Protein 7LT2 (pdb70)

Secondary structure (DSSP, 8-state):
--HHHHHHHHHTPPPHHHHHHHHHHHHHHHHHHHHHHHHH-HHHHHHEEEEEEESHHHHT---SS--EEEEEEEE---GGG-EEEEE-SSTTEEEEEES-HHHHHTSGGGGGGTTHHHHHB-GGGBB-HHHHHHHHHHHHHHHHHTS-EETTTEEEEEETTEEEEEEEE-SSSSEEEEEEETTS-EEEEEEEEEEEEE-GGG---TT-PPPS-TTTS--EEEE------SSTT--EEEE-HHHHHHHTSS-TTHHHHHHHHHHHHHHH-TTS-HHHHHHHHHHHHHHS-GGGGGS-HHHHHHHHHHHHHHHHHHT--B-SS-TT-BTTTTS-HHHHHHHHHHHHHHHHHHTT-GGGHHHHHS-HHHHHHHHTT--SSTTSS-SS---

Foldseek 3Di:
DCVLVLCCQFFWAFPVVQLVLLVVVVVFVVVVLVVLLCVQAVLLVQFFDDWDKADCSVLRQGTFAAAEIETAGAGEDPCQQPKAWAQDPPFQWIKIFGDRLVVLCPDPVNVSVPCVCVQAADPRRIGFLLSQLVVVVVSSVSSLVPADDDDPSWGWDADPLGIKTWDWDDPDSFIKTFIARPVDHTRYIYTYWYKYKDFQVNPDDDQWDHQPCCPPCGMWIWTSDADVDPPHGRITGTDPPVSLSVLQPPLALRSSLLRLVVLLCVQQPVVDDSVLSSLLVSVVSVVDDSCLSVDDNVVNNLVSLVSSLVCLLVQFRADNTRRVDGVRVVPDNVSSVVVSVVSVVVSVVCVPPVVCSCVSSDDPVVVVCVVVPHRCSHVSRGSDDPD

InterPro domains:
  IPR024810 MAB21L/Cyclic GMP-AMP synthase-like receptor [SM01265] (57-351)
  IPR046903 Mab-21-like, nucleotidyltransferase domain [PF03281] (58-253)
  IPR046906 Mab-21-like, HhH/H2TH-like domain [PF20266] (257-346)

Radius of gyration: 22.74 Å; Cα contacts (8 Å, |Δi|>4): 610; chains: 1; bounding box: 52×70×41 Å

GO terms:
  GO:0003725 double-stranded RNA binding (F, IDA)
  GO:1902615 immune response involved in response to exogenous dsRNA (P, IDA)
  GO:0061501 2',3'-cyclic GMP-AMP synthase activity (F, EXP)

CATH classification: 3.30.460.90

Organism: Tribolium castaneum (NCBI:txid7070)

Structure (mmCIF, N/CA/C/O backbone):
data_7LT2
#
_entry.id   7LT2
#
_cell.length_a   57.405
_cell.length_b   70.443
_cell.length_c   104.604
_cell.angle_alpha   90.000
_cell.angle_beta   90.000
_cell.angle_gamma   90.000
#
_symmetry.space_group_name_H-M   'P 21 21 21'
#
loop_
_entity.id
_entity.type
_entity.pdbx_description
1 polymer 'Mab-21 domain-containing protein'
2 non-polymer 'MANGANESE (II) ION'
3 water water
#
loop_
_atom_site.group_PDB
_atom_site.id
_atom_site.type_symbol
_atom_site.label_atom_id
_atom_site.label_alt_id
_atom_site.label_comp_id
_atom_site.label_asym_id
_atom_site.label_entity_id
_atom_site.label_seq_id
_atom_site.pdbx_PDB_ins_code
_atom_site.Cartn_x
_atom_site.Cartn_y
_atom_site.Cartn_z
_atom_site.occupancy
_atom_site.B_iso_or_equiv
_atom_site.auth_seq_id
_atom_site.auth_comp_id
_atom_site.auth_asym_id
_atom_site.auth_atom_id
_atom_site.pdbx_PDB_model_num
ATOM 1 N N . GLU A 1 3 ? 14.36255 22.37806 55.59033 1.000 51.31523 3 GLU A N 1
ATOM 2 C CA . GLU A 1 3 ? 13.91292 23.66256 55.06658 1.000 47.03340 3 GLU A CA 1
ATOM 3 C C . GLU A 1 3 ? 15.06918 24.63925 54.87674 1.000 44.01956 3 GLU A C 1
ATOM 4 O O . GLU A 1 3 ? 14.95751 25.81622 55.22113 1.000 48.96193 3 GLU A O 1
ATOM 10 N N . ASN A 1 4 ? 16.18190 24.15423 54.32252 1.000 39.87458 4 ASN A N 1
ATOM 11 C CA . ASN A 1 4 ? 17.31596 25.02805 54.05020 1.000 33.82518 4 ASN A CA 1
ATOM 12 C C . ASN A 1 4 ? 17.91476 24.78895 52.66736 1.000 25.88617 4 ASN A C 1
ATOM 13 O O . ASN A 1 4 ? 18.94463 25.39651 52.34392 1.000 29.61889 4 ASN A O 1
ATOM 18 N N . ILE A 1 5 ? 17.29081 23.94647 51.83991 1.000 29.37548 5 ILE A N 1
ATOM 19 C CA . ILE A 1 5 ? 17.86510 23.59089 50.54304 1.000 26.17043 5 ILE A CA 1
ATOM 20 C C . ILE A 1 5 ? 18.04844 24.83015 49.67789 1.000 26.83111 5 ILE A C 1
ATOM 21 O O . ILE A 1 5 ? 19.11086 25.04225 49.08100 1.000 25.25154 5 ILE A O 1
ATOM 26 N N . LEU A 1 6 ? 17.01335 25.66581 49.59221 1.000 26.73068 6 LEU A N 1
ATOM 27 C CA . LEU A 1 6 ? 17.08083 26.81561 48.69603 1.000 22.02067 6 LEU A CA 1
ATOM 28 C C . LEU A 1 6 ? 18.04818 27.86966 49.21792 1.000 24.52953 6 LEU A C 1
ATOM 29 O O . LEU A 1 6 ? 18.83110 28.43444 48.44588 1.000 21.80001 6 LEU A O 1
ATOM 34 N N . ASN A 1 7 ? 18.02298 28.13186 50.52668 1.000 24.66992 7 ASN A N 1
ATOM 35 C CA . ASN A 1 7 ? 18.96146 29.08340 51.11451 1.000 25.18811 7 ASN A CA 1
ATOM 36 C C . ASN A 1 7 ? 20.40414 28.61753 50.94310 1.000 24.24370 7 ASN A C 1
ATOM 37 O O . ASN A 1 7 ? 21.30550 29.43440 50.72232 1.000 24.11899 7 ASN A O 1
ATOM 42 N N . ASP A 1 8 ? 20.63620 27.30311 51.02610 1.000 24.59995 8 ASP A N 1
ATOM 43 C CA . ASP A 1 8 ? 21.97905 26.75682 50.84392 1.000 23.18926 8 ASP A CA 1
ATOM 44 C C . ASP A 1 8 ? 22.45918 26.93106 49.40471 1.000 25.04130 8 ASP A C 1
ATOM 45 O O . ASP A 1 8 ? 23.60711 27.33213 49.17138 1.000 25.16826 8 ASP A O 1
ATOM 50 N N . ILE A 1 9 ? 21.59515 26.63578 48.42970 1.000 23.09480 9 ILE A N 1
ATOM 51 C CA . ILE A 1 9 ? 21.93215 26.86417 47.02394 1.000 25.46809 9 ILE A CA 1
ATOM 52 C C . ILE A 1 9 ? 22.28747 28.32909 46.79528 1.000 25.31352 9 ILE A C 1
ATOM 53 O O . ILE A 1 9 ? 23.28655 28.65432 46.13959 1.000 24.00507 9 ILE A O 1
ATOM 58 N N . ASN A 1 10 ? 21.46997 29.23204 47.33882 1.000 20.95170 10 ASN A N 1
ATOM 59 C CA . ASN A 1 10 ? 21.69976 30.66469 47.17208 1.000 20.83359 10 ASN A CA 1
ATOM 60 C C . ASN A 1 10 ? 23.04864 31.07994 47.74892 1.000 24.96111 10 ASN A C 1
ATOM 61 O O . ASN A 1 10 ? 23.84339 31.75038 47.07802 1.000 21.67296 10 ASN A O 1
ATOM 66 N N . LYS A 1 11 ? 23.33227 30.66688 48.98926 1.000 23.83377 11 LYS A N 1
ATOM 67 C CA . LYS A 1 11 ? 24.58118 31.04941 49.64075 1.000 24.39007 11 LYS A CA 1
ATOM 68 C C . LYS A 1 11 ? 25.80215 30.53197 48.88541 1.000 23.43707 11 LYS A C 1
ATOM 69 O O . LYS A 1 11 ? 26.80930 31.23986 48.75760 1.000 25.26197 11 LYS A O 1
ATOM 75 N N . ARG A 1 12 ? 25.74098 29.30502 48.37894 1.000 25.03877 12 ARG A N 1
ATOM 76 C CA . ARG A 1 12 ? 26.94396 28.69076 47.83698 1.000 20.98535 12 ARG A CA 1
ATOM 77 C C . ARG A 1 12 ? 27.12229 28.89040 46.33701 1.000 20.40391 12 ARG A C 1
ATOM 78 O O . ARG A 1 12 ? 28.24982 28.76369 45.84743 1.000 23.65617 12 ARG A O 1
ATOM 86 N N . PHE A 1 13 ? 26.05870 29.19882 45.59342 1.000 20.84077 13 PHE A N 1
ATOM 87 C CA . PHE A 1 13 ? 26.17424 29.24682 44.14245 1.000 20.41898 13 PHE A CA 1
ATOM 88 C C . PHE A 1 13 ? 25.52177 30.45367 43.48939 1.000 20.54310 13 PHE A C 1
ATOM 89 O O . PHE A 1 13 ? 25.60927 30.58381 42.2656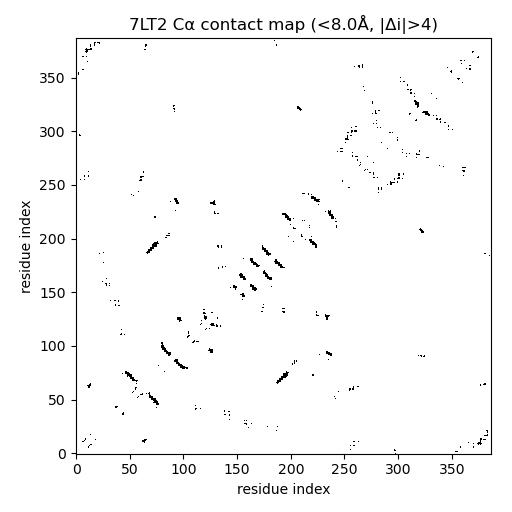5 1.000 25.91459 13 PHE A O 1
ATOM 97 N N . ILE A 1 14 ? 24.89988 31.35021 44.24801 1.000 20.70602 14 ILE A N 1
ATOM 98 C CA . ILE A 1 14 ? 24.14967 32.43132 43.62618 1.000 20.80521 14 ILE A CA 1
ATOM 99 C C . ILE A 1 14 ? 24.62987 33.79021 44.11377 1.000 23.21741 14 ILE A C 1
ATOM 100 O O . ILE A 1 14 ? 25.03106 34.63449 43.30706 1.000 22.44654 14 ILE A O 1
ATOM 105 N N . SER A 1 15 ? 24.60190 34.01540 45.42475 1.000 19.04978 15 SER A N 1
ATOM 106 C CA . SER A 1 15 ? 24.77364 35.35685 45.97822 1.000 19.16332 15 SER A CA 1
ATOM 107 C C . SER A 1 15 ? 26.19935 35.58810 46.45886 1.000 18.30834 15 SER A C 1
ATOM 108 O O . SER A 1 15 ? 26.73250 34.79819 47.24384 1.000 24.70346 15 SER A O 1
ATOM 111 N N . LEU A 1 16 ? 26.79429 36.69522 46.01272 1.000 19.63376 16 LEU A N 1
ATOM 112 C CA . LEU A 1 16 ? 28.04730 37.14809 46.59548 1.000 18.69238 16 LEU A CA 1
ATOM 113 C C . LEU A 1 16 ? 27.83551 37.44625 48.07931 1.000 20.09045 16 LEU A C 1
ATOM 114 O O . LEU A 1 16 ? 26.82511 38.05652 48.44760 1.000 21.40925 16 LEU A O 1
ATOM 119 N N . PRO A 1 17 ? 28.74599 37.01451 48.95519 1.000 20.76380 17 PRO A N 1
ATOM 120 C CA . PRO A 1 17 ? 28.58838 37.30332 50.38821 1.000 19.61042 17 PRO A CA 1
ATOM 121 C C . PRO A 1 17 ? 28.43759 38.79622 50.63138 1.000 23.56145 17 PRO A C 1
ATOM 122 O O . PRO A 1 17 ? 29.09236 39.61595 49.98568 1.000 22.61145 17 PRO A O 1
ATOM 126 N N . GLU A 1 18 ? 27.56111 39.14674 51.57749 1.000 23.26232 18 GLU A N 1
ATOM 127 C CA . GLU A 1 18 ? 27.19170 40.55154 51.73721 1.000 22.93865 18 GLU A CA 1
ATOM 128 C C . GLU A 1 18 ? 28.36886 41.40271 52.19816 1.000 22.58321 18 GLU A C 1
ATOM 129 O O . GLU A 1 18 ? 28.45104 42.58497 51.84285 1.000 19.96883 18 GLU A O 1
ATOM 135 N N . GLU A 1 19 ? 29.29179 40.82904 52.97142 1.000 25.93880 19 GLU A N 1
ATOM 136 C CA . GLU A 1 19 ? 30.47108 41.58507 53.38225 1.000 24.16686 19 GLU A CA 1
ATOM 137 C C . GLU A 1 19 ? 31.29945 42.01391 52.17421 1.000 23.65768 19 GLU A C 1
ATOM 138 O O . GLU A 1 19 ? 31.81574 43.13837 52.13026 1.000 22.42159 19 GLU A O 1
ATOM 144 N N . ASP A 1 20 ? 31.42084 41.13690 51.17466 1.000 20.16513 20 ASP A N 1
ATOM 145 C CA . ASP A 1 20 ? 32.14653 41.49661 49.96197 1.000 20.74027 20 ASP A CA 1
ATOM 146 C C . ASP A 1 20 ? 31.34237 42.44018 49.07939 1.000 23.26209 20 ASP A C 1
ATOM 147 O O . ASP A 1 20 ? 31.92679 43.29951 48.40774 1.000 20.71720 20 ASP A O 1
ATOM 152 N N . VAL A 1 21 ? 30.01481 42.29008 49.04143 1.000 18.22160 21 VAL A N 1
ATOM 153 C CA . VAL A 1 21 ? 29.18781 43.27662 48.34825 1.000 17.60398 21 VAL A CA 1
ATOM 154 C C . VAL A 1 21 ? 29.46980 44.66147 48.90535 1.000 17.33898 21 VAL A C 1
ATOM 155 O O . VAL A 1 21 ? 29.78791 45.60002 48.16700 1.000 17.64303 21 VAL A O 1
ATOM 159 N N . ARG A 1 22 ? 29.40013 44.78738 50.23126 1.000 17.38582 22 ARG A N 1
ATOM 160 C CA . ARG A 1 22 ? 29.57730 46.08217 50.87707 1.000 18.92349 22 ARG A CA 1
ATOM 161 C C . ARG A 1 22 ? 30.97546 46.63841 50.63870 1.000 19.47447 22 ARG A C 1
ATOM 162 O O . ARG A 1 22 ? 31.1321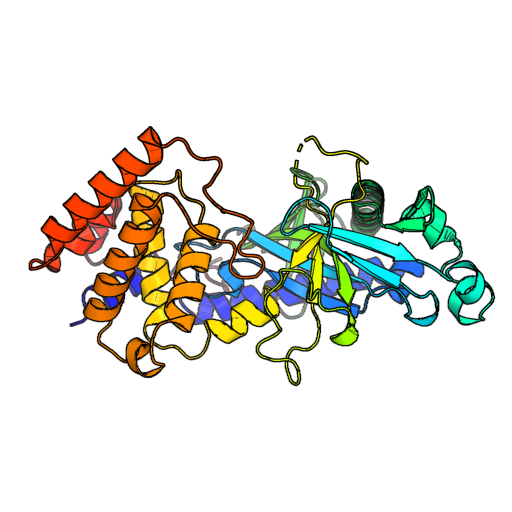4 47.82569 50.32643 1.000 19.02391 22 ARG A O 1
ATOM 170 N N . GLY A 1 23 ? 32.00297 45.79311 50.75824 1.0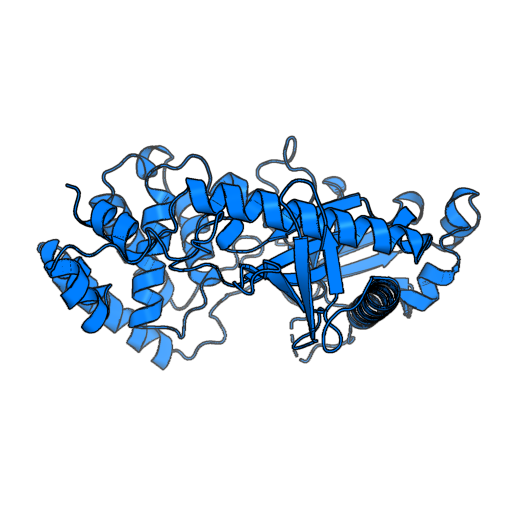00 18.21496 23 GLY A N 1
ATOM 171 C CA . GLY A 1 23 ? 33.36575 46.27928 50.60371 1.000 17.89392 23 GLY A CA 1
ATOM 172 C C . GLY A 1 23 ? 33.67491 46.71919 49.18527 1.000 23.21645 23 GLY A C 1
ATOM 173 O O . GLY A 1 23 ? 34.30194 47.75889 48.96819 1.000 20.29945 23 GLY A O 1
ATOM 174 N N . ASN A 1 24 ? 33.23633 45.94071 48.19870 1.000 19.10370 24 ASN A N 1
ATOM 175 C CA . ASN A 1 24 ? 33.44712 46.34595 46.81295 1.000 15.94891 24 ASN A CA 1
ATOM 176 C C . ASN A 1 24 ? 32.69894 47.63254 46.49659 1.000 18.67131 24 ASN A C 1
ATOM 177 O O . ASN A 1 24 ? 33.21167 48.48405 45.76205 1.000 18.22439 24 ASN A O 1
ATOM 182 N N . LYS A 1 25 ? 31.50195 47.81089 47.06857 1.000 15.82441 25 LYS A N 1
ATOM 183 C CA . LYS A 1 25 ? 30.77466 49.05832 46.85556 1.000 16.62152 25 LYS A CA 1
ATOM 184 C C . LYS A 1 25 ? 31.53046 50.24695 47.43542 1.000 17.02462 25 LYS A C 1
ATOM 185 O O . LYS A 1 25 ? 31.60912 51.30111 46.80049 1.000 18.47719 25 LYS A O 1
ATOM 191 N N . GLN A 1 26 ? 32.08989 50.10584 48.63926 1.000 17.10959 26 GLN A N 1
ATOM 192 C CA . GLN A 1 26 ? 32.82081 51.22957 49.22485 1.000 18.62230 26 GLN A CA 1
ATOM 193 C C . GLN A 1 26 ? 34.00775 51.62541 48.35388 1.000 17.81455 26 GLN A C 1
ATOM 194 O O . GLN A 1 26 ? 34.27762 52.81763 48.15402 1.000 19.59508 26 GLN A O 1
ATOM 200 N N . ILE A 1 27 ? 34.73368 50.63560 47.83523 1.000 16.12600 27 ILE A N 1
ATOM 201 C CA . ILE A 1 27 ? 35.87650 50.91096 46.97051 1.000 16.78236 27 ILE A CA 1
ATOM 202 C C . ILE A 1 27 ? 35.42212 51.58218 45.68282 1.000 18.39423 27 ILE A C 1
ATOM 203 O O . ILE A 1 27 ? 35.95969 52.61851 45.27864 1.000 17.77141 27 ILE A O 1
ATOM 208 N N . LEU A 1 28 ? 34.44279 50.97787 45.00599 1.000 17.19560 28 LEU A N 1
ATOM 209 C CA . LEU A 1 28 ? 33.98807 51.49312 43.71947 1.000 16.28872 28 LEU A CA 1
ATOM 210 C C . LEU A 1 28 ? 33.41114 52.89556 43.85428 1.000 17.28174 28 LEU A C 1
ATOM 211 O O . LEU A 1 28 ? 33.65837 53.75905 43.00721 1.000 16.93190 28 LEU A O 1
ATOM 216 N N . GLU A 1 29 ? 32.63288 53.13875 44.90794 1.000 16.94391 29 GLU A N 1
ATOM 217 C CA . GLU A 1 29 ? 32.03020 54.45703 45.07186 1.000 16.28793 29 GLU A CA 1
ATOM 218 C C . GLU A 1 29 ? 33.08198 55.52297 45.33921 1.000 16.14187 29 GLU A C 1
ATOM 219 O O . GLU A 1 29 ? 32.90936 56.67925 44.93146 1.000 16.72598 29 GLU A O 1
ATOM 225 N N . SER A 1 30 ? 34.18542 55.15188 45.98827 1.000 18.76219 30 SER A N 1
ATOM 226 C CA . SER A 1 30 ? 35.24887 56.11711 46.24500 1.000 16.36719 30 SER A CA 1
ATOM 227 C C . SER A 1 30 ? 36.04090 56.41998 44.97660 1.000 18.43034 30 SER A C 1
ATOM 228 O O . SER A 1 30 ? 36.36133 57.58247 44.69827 1.000 19.24603 30 SER A O 1
ATOM 231 N N . VAL A 1 31 ? 36.36510 55.39442 44.18841 1.000 17.00932 31 VAL A N 1
ATOM 232 C CA . VAL A 1 31 ? 37.02144 55.62874 42.90163 1.000 16.29434 31 VAL A CA 1
ATOM 233 C C . VAL A 1 31 ? 36.18271 56.56268 42.03583 1.000 17.07080 31 VAL A C 1
ATOM 234 O O . VAL A 1 31 ? 36.69782 57.51446 41.43692 1.000 17.60640 31 VAL A O 1
ATOM 238 N N . LEU A 1 32 ? 34.87255 56.31163 41.97079 1.000 17.22804 32 LEU A N 1
ATOM 239 C CA . LEU A 1 32 ? 34.01627 57.10977 41.09932 1.000 15.51613 32 LEU A CA 1
ATOM 240 C C . LEU A 1 32 ? 33.83330 58.53649 41.61666 1.000 15.80015 32 LEU A C 1
ATOM 241 O O . LEU A 1 32 ? 33.72662 59.46795 40.80788 1.000 16.88735 32 LEU A O 1
ATOM 246 N N . ARG A 1 33 ? 33.80908 58.74256 42.93968 1.000 15.98540 33 ARG A N 1
ATOM 247 C CA . ARG A 1 33 ? 33.75926 60.11502 43.44518 1.000 14.77941 33 ARG A CA 1
ATOM 248 C C . ARG A 1 33 ? 35.00679 60.89080 43.04134 1.000 18.24911 33 ARG A C 1
ATOM 249 O O . ARG A 1 33 ? 34.92161 62.06496 42.65503 1.000 17.88910 33 ARG A O 1
ATOM 257 N N . THR A 1 34 ? 36.17633 60.25214 43.11648 1.000 17.02608 34 THR A N 1
ATOM 258 C CA . THR A 1 34 ? 37.39709 60.90310 42.64962 1.000 18.32316 34 THR A CA 1
ATOM 259 C C . THR A 1 34 ? 37.28528 61.27790 41.17806 1.000 19.27535 34 THR A C 1
ATOM 260 O O . THR A 1 34 ? 37.66928 62.38316 40.77786 1.000 17.57255 34 THR A O 1
ATOM 264 N N . PHE A 1 35 ? 36.74432 60.37489 40.35892 1.000 15.78831 35 PHE A N 1
ATOM 265 C CA . PHE A 1 35 ? 36.62314 60.65832 38.93387 1.000 16.45104 35 PHE A CA 1
ATOM 266 C C . PHE A 1 35 ? 35.62636 61.78344 38.67109 1.000 16.99765 35 PHE A C 1
ATOM 267 O O . PHE A 1 35 ? 35.88899 62.67058 37.84880 1.000 17.56859 35 PHE A O 1
ATOM 275 N N . VAL A 1 36 ? 34.47805 61.76677 39.35582 1.000 15.89748 36 VAL A N 1
ATOM 276 C CA . VAL A 1 36 ? 33.45664 62.78251 39.10979 1.000 15.44402 36 VAL A CA 1
ATOM 277 C C . VAL A 1 36 ? 33.93069 64.14545 39.59875 1.000 17.50009 36 VAL A C 1
ATOM 278 O O . VAL A 1 36 ? 33.64523 65.17633 38.97104 1.000 15.76236 36 VAL A O 1
ATOM 282 N N . GLU A 1 37 ? 34.67822 64.17787 40.71014 1.000 16.65183 37 GLU A N 1
ATOM 283 C CA . GLU A 1 37 ? 35.24532 65.44485 41.16821 1.000 16.79525 37 GLU A CA 1
ATOM 284 C C . GLU A 1 37 ? 36.20634 66.01367 40.13381 1.000 21.09874 37 GLU A C 1
ATOM 285 O O . GLU A 1 37 ? 36.24458 67.23162 39.91282 1.000 20.07690 37 GLU A O 1
ATOM 291 N N . GLN A 1 38 ? 36.98830 65.14698 39.48382 1.000 20.02161 38 GLN A N 1
ATOM 292 C CA . GLN A 1 38 ? 37.87263 65.61764 38.42170 1.000 20.20293 38 GLN A CA 1
ATOM 293 C C . GLN A 1 38 ? 37.07499 66.09355 37.21497 1.000 18.28905 38 GLN A C 1
ATOM 294 O O . GLN A 1 38 ? 37.45700 67.07411 36.56491 1.000 19.79574 38 GLN A O 1
ATOM 300 N N . MET A 1 39 ? 35.95855 65.42271 36.90931 1.000 17.82120 39 MET A N 1
ATOM 301 C CA . MET A 1 39 ? 35.08303 65.88509 35.83274 1.000 17.47445 39 MET A CA 1
ATOM 302 C C . MET A 1 39 ? 34.61622 67.31770 36.07137 1.000 18.64666 39 MET A C 1
ATOM 303 O O . MET A 1 39 ? 34.56030 68.12495 35.13345 1.000 18.22867 39 MET A O 1
ATOM 308 N N . LYS A 1 40 ? 34.27661 67.65080 37.32028 1.000 17.45592 40 LYS A N 1
ATOM 309 C CA . LYS A 1 40 ? 33.83735 69.00744 37.63657 1.000 15.35575 40 LYS A CA 1
ATOM 310 C C . LYS A 1 40 ? 34.91930 70.03554 37.32564 1.000 18.72306 40 LYS A C 1
ATOM 311 O O . LYS A 1 40 ? 34.61107 71.15914 36.91004 1.000 22.87758 40 LYS A O 1
ATOM 317 N N . THR A 1 41 ? 36.19399 69.67777 37.52563 1.000 19.78089 41 THR A N 1
ATOM 318 C CA . THR A 1 41 ? 37.27171 70.62202 37.23783 1.000 20.72020 41 THR A CA 1
ATOM 319 C C . THR A 1 41 ? 37.42389 70.88943 35.74634 1.000 20.65759 41 THR A C 1
ATOM 320 O O . THR A 1 41 ? 38.01693 71.90838 35.36973 1.000 24.23680 41 THR A O 1
ATOM 324 N N . GLN A 1 42 ? 36.89738 70.00700 34.89713 1.000 18.80043 42 GLN A N 1
ATOM 325 C CA . GLN A 1 42 ? 37.08287 70.08926 33.45551 1.000 20.15085 42 GLN A CA 1
ATOM 326 C C . GLN A 1 42 ? 35.94293 70.78577 32.72458 1.000 23.48903 42 GLN A C 1
ATOM 327 O O . GLN A 1 42 ? 36.07648 71.05125 31.52560 1.000 21.89405 42 GLN A O 1
ATOM 333 N N . ASP A 1 43 ? 34.83494 71.08956 33.40387 1.000 19.22239 43 ASP A N 1
ATOM 334 C CA . ASP A 1 43 ? 33.70108 71.70457 32.72832 1.000 19.34562 43 ASP A CA 1
ATOM 335 C C . ASP A 1 43 ? 32.77800 72.40030 33.71896 1.000 20.05270 43 ASP A C 1
ATOM 336 O O . ASP A 1 43 ? 32.03642 71.73765 34.45491 1.000 18.00881 43 ASP A O 1
ATOM 341 N N . PRO A 1 44 ? 32.78158 73.73422 33.75331 1.000 19.06795 44 PRO A N 1
ATOM 342 C CA . PRO A 1 44 ? 31.87132 74.44165 34.66649 1.000 18.89231 44 PRO A CA 1
ATOM 343 C C . PRO A 1 44 ? 30.40263 74.13536 34.42415 1.000 17.85779 44 PRO A C 1
ATOM 344 O O . PRO A 1 44 ? 29.61818 74.13342 35.37981 1.000 17.13258 44 PRO A O 1
ATOM 348 N N . LEU A 1 45 ? 29.99786 73.88926 33.17561 1.000 18.29122 45 LEU A N 1
ATOM 349 C CA . LEU A 1 45 ? 28.60051 73.55923 32.91658 1.000 17.00591 45 LEU A CA 1
ATOM 350 C C . LEU A 1 45 ? 28.22879 72.21853 33.53931 1.000 15.86643 45 LEU A C 1
ATOM 351 O O . LEU A 1 45 ? 27.13052 72.07140 34.08815 1.000 15.93251 45 LEU A O 1
ATOM 356 N N . PHE A 1 46 ? 29.13053 71.23003 33.48048 1.000 18.50379 46 PHE A N 1
ATOM 357 C CA . PHE A 1 46 ? 28.85793 69.97525 34.17652 1.000 15.10779 46 PHE A CA 1
ATOM 358 C C . PHE A 1 46 ? 28.75564 70.19614 35.67533 1.000 16.85458 46 PHE A C 1
ATOM 359 O O . PHE A 1 46 ? 27.87162 69.63586 36.33025 1.000 17.04398 46 PHE A O 1
ATOM 367 N N . LYS A 1 47 ? 29.65447 71.00563 36.24025 1.000 16.38635 47 LYS A N 1
ATOM 368 C CA . LYS A 1 47 ? 29.58767 71.25210 37.67588 1.000 16.58913 47 LYS A CA 1
ATOM 369 C C . LYS A 1 47 ? 28.26347 71.90192 38.05042 1.000 19.52749 47 LYS A C 1
ATOM 370 O O . LYS A 1 47 ? 27.66223 71.55933 39.07614 1.000 20.59924 47 LYS A O 1
ATOM 376 N N . ALA A 1 48 ? 27.77344 72.81595 37.20667 1.000 18.84326 48 ALA A N 1
ATOM 377 C CA . ALA A 1 48 ? 26.50452 73.48015 37.48596 1.000 17.01720 48 ALA A CA 1
ATOM 378 C C . ALA A 1 48 ? 25.32593 72.52099 37.35615 1.000 19.07636 48 ALA A C 1
ATOM 379 O O . ALA A 1 48 ? 24.39771 72.56277 38.17090 1.000 19.01646 48 ALA A O 1
ATOM 381 N N . LEU A 1 49 ? 25.34292 71.65185 36.33770 1.000 16.21538 49 LEU A N 1
ATOM 382 C CA . LEU A 1 49 ? 24.22518 70.73546 36.11809 1.000 17.04773 49 LEU A CA 1
ATOM 383 C C . LEU A 1 49 ? 24.19699 69.59747 37.13058 1.000 15.71484 49 LEU A C 1
ATOM 384 O O . LEU A 1 49 ? 23.11529 69.11094 37.48127 1.000 17.30821 49 LEU A O 1
ATOM 389 N N . PHE A 1 50 ? 25.36037 69.15751 37.59534 1.000 15.52811 50 PHE A N 1
ATOM 390 C CA . PHE A 1 50 ? 25.43381 67.93844 38.39318 1.000 16.62437 50 PHE A CA 1
ATOM 391 C C . PHE A 1 50 ? 24.67888 68.08664 39.70689 1.000 18.25092 50 PHE A C 1
ATOM 392 O O . PHE A 1 50 ? 24.84563 69.07461 40.43252 1.000 19.33541 50 PHE A O 1
ATOM 400 N N . ARG A 1 51 ? 23.84317 67.09427 40.00826 1.000 16.19491 51 ARG A N 1
ATOM 401 C CA . ARG A 1 51 ? 23.14619 67.01669 41.28431 1.000 16.20651 51 ARG A CA 1
ATOM 402 C C . ARG A 1 51 ? 23.62836 65.85806 42.14353 1.000 19.13241 51 ARG A C 1
ATOM 403 O O . ARG A 1 51 ? 24.00393 66.06403 43.30365 1.000 19.79755 51 ARG A O 1
ATOM 411 N N . ARG A 1 52 ? 23.63070 64.64463 41.60383 1.000 18.33984 52 ARG A N 1
ATOM 412 C CA . ARG A 1 52 ? 23.98182 63.45086 42.36939 1.000 15.92763 52 ARG A CA 1
ATOM 413 C C . ARG A 1 52 ? 24.09786 62.28796 41.39499 1.000 15.52855 52 ARG A C 1
ATOM 414 O O . ARG A 1 52 ? 23.80874 62.42178 40.20180 1.000 15.44489 52 ARG A O 1
ATOM 422 N N . VAL A 1 53 ? 24.51431 61.13522 41.91513 1.000 18.65538 53 VAL A N 1
ATOM 423 C CA . VAL A 1 53 ? 24.57815 59.90813 41.13330 1.000 16.20814 53 VAL A CA 1
ATOM 424 C C . VAL A 1 53 ? 23.60824 58.89466 41.72648 1.000 14.63450 53 VAL A C 1
ATOM 425 O O . VAL A 1 53 ? 23.28182 58.92988 42.91960 1.000 16.94222 53 VAL A O 1
ATOM 429 N N . PHE A 1 54 ? 23.13851 57.99133 40.86837 1.000 14.50485 54 PHE A N 1
ATOM 430 C CA . PHE A 1 54 ? 22.36197 56.83016 41.27580 1.000 17.10323 54 PHE A CA 1
ATOM 431 C C . PHE A 1 54 ? 23.09066 55.59870 40.76729 1.000 16.99821 54 PHE A C 1
ATOM 432 O O . PHE A 1 54 ? 23.50959 55.56155 39.60615 1.000 16.68439 54 PHE A O 1
ATOM 440 N N . TYR A 1 55 ? 23.25544 54.59974 41.63184 1.000 15.74880 55 TYR A N 1
ATOM 441 C CA . TYR A 1 55 ? 23.95387 53.37419 41.25915 1.000 16.79313 55 TYR A CA 1
ATOM 442 C C . TYR A 1 55 ? 22.90967 52.37140 40.77887 1.000 14.61906 55 TYR A C 1
ATOM 443 O O . TYR A 1 55 ? 22.10473 51.87839 41.57163 1.000 15.66828 55 TYR A O 1
ATOM 452 N N . GLY A 1 56 ? 22.90016 52.09785 39.47707 1.000 15.79993 56 GLY A N 1
ATOM 453 C CA . GLY A 1 56 ? 21.84715 51.31897 38.85393 1.000 16.65883 56 GLY A CA 1
ATOM 454 C C . GLY A 1 56 ? 22.31099 49.91477 38.51666 1.000 17.14862 56 GLY A C 1
ATOM 455 O O . GLY A 1 56 ? 23.48277 49.69123 38.21371 1.000 18.38028 56 GLY A O 1
ATOM 456 N N . GLY A 1 57 ? 21.38252 48.96920 38.56504 1.000 16.47156 57 GLY A N 1
ATOM 457 C CA . GLY A 1 57 ? 21.63924 47.62077 38.09331 1.000 15.56007 57 GLY A CA 1
ATOM 458 C C . GLY A 1 57 ? 21.33448 46.58026 39.15614 1.000 19.07982 57 GLY A C 1
ATOM 459 O O . GLY A 1 57 ? 21.01953 46.88359 40.29929 1.000 17.44540 57 GLY A O 1
ATOM 460 N N . SER A 1 58 ? 21.44216 45.31648 38.73156 1.000 18.46869 58 SER A N 1
ATOM 461 C CA . SER A 1 58 ? 21.06916 44.21736 39.62126 1.000 16.07178 58 SER A CA 1
ATOM 462 C C . SER A 1 58 ? 22.01445 44.09527 40.81306 1.000 17.64588 58 SER A C 1
ATOM 463 O O . SER A 1 58 ? 21.58178 43.70890 41.90786 1.000 18.45784 58 SER A O 1
ATOM 466 N N . PHE A 1 59 ? 23.29512 44.42331 40.63224 1.000 17.02264 59 PHE A N 1
ATOM 467 C CA . PHE A 1 59 ? 24.23072 44.40379 41.75516 1.000 18.90640 59 PHE A CA 1
ATOM 468 C C . PHE A 1 59 ? 23.75118 45.30849 42.89038 1.000 18.61825 59 PHE A C 1
ATOM 469 O O . PHE A 1 59 ? 23.72785 44.89993 44.05744 1.000 18.91210 59 PHE A O 1
ATOM 477 N N . TYR A 1 60 ? 23.34066 46.53844 42.56670 1.000 16.91978 60 TYR A N 1
ATOM 478 C CA . TYR A 1 60 ? 22.88718 47.45778 43.60428 1.000 15.26773 60 TYR A CA 1
ATOM 479 C C . TYR A 1 60 ? 21.45168 47.19647 44.04676 1.000 17.36151 60 TYR A C 1
ATOM 480 O O . TYR A 1 60 ? 21.05402 47.67484 45.11687 1.000 17.40418 60 TYR A O 1
ATOM 489 N N . ASP A 1 61 ? 20.66936 46.45793 43.25723 1.000 16.46822 61 ASP A N 1
ATOM 490 C CA . ASP A 1 61 ? 19.35684 46.00050 43.70092 1.000 15.86860 61 ASP A CA 1
ATOM 491 C C . ASP A 1 61 ? 19.43057 44.77747 44.59946 1.000 18.73440 61 ASP A C 1
ATOM 492 O O . ASP A 1 61 ? 18.40282 44.38525 45.16452 1.000 18.79227 61 ASP A O 1
ATOM 497 N N . GLY A 1 62 ? 20.60082 44.15995 44.73500 1.000 16.61703 62 GLY A N 1
ATOM 498 C CA . GLY A 1 62 ? 20.66613 42.91675 45.48072 1.000 15.61081 62 GLY A CA 1
ATOM 499 C C . GLY A 1 62 ? 20.09573 41.73455 44.73241 1.000 17.84172 62 GLY A C 1
ATOM 500 O O . GLY A 1 62 ? 19.66928 40.75871 45.35913 1.000 16.77287 62 GLY A O 1
ATOM 501 N N . LEU A 1 63 ? 20.08566 41.79522 43.40055 1.000 17.45113 63 LEU A N 1
ATOM 502 C CA . LEU A 1 63 ? 19.46379 40.77458 42.56248 1.000 17.71063 63 LEU A CA 1
ATOM 503 C C . LEU A 1 63 ? 20.44175 40.12875 41.58693 1.000 17.91609 63 LEU A C 1
ATOM 504 O O . LEU A 1 63 ? 20.00682 39.40637 40.67959 1.000 19.38979 63 LEU A O 1
ATOM 509 N N . LYS A 1 64 ? 21.74520 40.35606 41.74534 1.000 16.66554 64 LYS A N 1
ATOM 510 C CA . LYS A 1 64 ? 22.72803 39.78602 40.83049 1.000 15.90794 64 LYS A CA 1
ATOM 511 C C . LYS A 1 64 ? 22.96304 38.31137 41.14226 1.000 17.07611 64 LYS A C 1
ATOM 512 O O . LYS A 1 64 ? 23.19533 37.94239 42.29784 1.000 19.84614 64 LYS A O 1
ATOM 518 N N . VAL A 1 65 ? 22.89966 37.47706 40.10583 1.000 16.09670 65 VAL A N 1
ATOM 519 C CA . VAL A 1 65 ? 23.21621 36.05521 40.20764 1.000 19.23269 65 VAL A CA 1
ATOM 520 C C . VAL A 1 65 ? 24.69356 35.86659 39.88309 1.000 18.28184 65 VAL A C 1
ATOM 521 O O . VAL A 1 65 ? 25.14488 36.21850 38.78788 1.000 19.79575 65 VAL A O 1
ATOM 525 N N . GLY A 1 66 ? 25.44676 35.30405 40.82542 1.000 21.19937 66 GLY A N 1
ATOM 526 C CA . GLY A 1 66 ? 26.84817 35.02127 40.57614 1.000 21.80759 66 GLY A CA 1
ATOM 527 C C . GLY A 1 66 ? 27.74272 36.22956 40.80545 1.000 19.16086 66 GLY A C 1
ATOM 528 O O . GLY A 1 66 ? 27.37386 37.19894 41.47038 1.000 18.39932 66 GLY A O 1
ATOM 529 N N . LYS A 1 67 ? 28.94393 36.15857 40.24043 1.000 18.55980 67 LYS A N 1
ATOM 530 C CA . LYS A 1 67 ? 29.91939 37.23251 40.43514 1.000 16.99165 67 LYS A CA 1
ATOM 531 C C . LYS A 1 67 ? 29.44915 38.50335 39.73477 1.000 17.60176 67 LYS A C 1
ATOM 532 O O . LYS A 1 67 ? 29.15944 38.47292 38.53353 1.000 18.53413 67 LYS A O 1
ATOM 538 N N . PRO A 1 68 ? 29.36442 39.63046 40.43849 1.000 16.88694 68 PRO A N 1
ATOM 539 C CA . PRO A 1 68 ? 28.98253 40.87904 39.76985 1.000 16.46025 68 PRO A CA 1
ATOM 540 C C . PRO A 1 68 ? 30.05983 41.32352 38.79742 1.000 17.17383 68 PRO A C 1
ATOM 541 O O . PRO A 1 68 ? 31.25664 41.11562 39.01933 1.000 19.95488 68 PRO A O 1
ATOM 545 N N . GLU A 1 69 ? 29.61580 41.92478 37.69219 1.000 16.45914 69 GLU A N 1
ATOM 546 C CA . GLU A 1 69 ? 30.53050 42.26970 36.61134 1.000 17.69628 69 GLU A CA 1
ATOM 547 C C . GLU A 1 69 ? 30.43518 43.73071 36.18799 1.000 17.48116 69 GLU A C 1
ATOM 548 O O . GLU A 1 69 ? 31.43910 44.30290 35.74931 1.000 16.74580 69 GLU A O 1
ATOM 554 N N . GLU A 1 70 ? 29.26054 44.34774 36.32090 1.000 19.34959 70 GLU A N 1
ATOM 555 C CA . GLU A 1 70 ? 29.10112 45.73124 35.88070 1.000 19.58731 70 GLU A CA 1
ATOM 556 C C . GLU A 1 70 ? 27.93176 46.38159 36.60567 1.000 18.02928 70 GLU A C 1
ATOM 557 O O . GLU A 1 70 ? 27.05112 45.70245 37.13466 1.000 20.92641 70 GLU A O 1
ATOM 563 N N . PHE A 1 71 ? 27.93585 47.71607 36.61778 1.000 17.81335 71 PHE A N 1
ATOM 564 C CA . PHE A 1 71 ? 26.74586 48.48114 36.96313 1.000 16.79850 71 PHE A CA 1
ATOM 565 C C . PHE A 1 71 ? 26.79877 49.82017 36.23934 1.000 18.32245 71 PHE A C 1
ATOM 566 O O . PHE A 1 71 ? 27.79555 50.16962 35.59910 1.000 18.28080 71 PHE A O 1
ATOM 574 N N . ASP A 1 72 ? 25.69382 50.55395 36.32792 1.000 16.97787 72 ASP A N 1
ATOM 575 C CA . ASP A 1 72 ? 25.55238 51.86048 35.69569 1.000 18.45095 72 ASP A CA 1
ATOM 576 C C . ASP A 1 72 ? 25.72300 52.96968 36.72353 1.000 18.97992 72 ASP A C 1
ATOM 577 O O . ASP A 1 72 ? 25.03621 52.98233 37.75002 1.000 18.74534 72 ASP A O 1
ATOM 582 N N . LEU A 1 73 ? 26.60941 53.91793 36.43248 1.000 18.27852 73 LEU A N 1
ATOM 583 C CA . LEU A 1 73 ? 26.63667 55.17244 37.17821 1.000 17.05781 73 LEU A CA 1
ATOM 584 C C . LEU A 1 73 ? 25.70895 56.14233 36.45977 1.000 17.05723 73 LEU A C 1
ATOM 585 O O . LEU A 1 73 ? 26.07989 56.73760 35.44561 1.000 17.33342 73 LEU A O 1
ATOM 590 N N . ASP A 1 74 ? 24.48950 56.28594 36.97261 1.000 17.92132 74 ASP A N 1
ATOM 591 C CA . ASP A 1 74 ? 23.53770 57.24900 36.42764 1.000 19.19150 74 ASP A CA 1
ATOM 592 C C . ASP A 1 74 ? 23.88391 58.61693 36.99804 1.000 17.05073 74 ASP A C 1
ATOM 593 O O . ASP A 1 74 ? 23.62701 58.90292 38.17189 1.000 16.03566 74 ASP A O 1
ATOM 598 N N . ILE A 1 75 ? 24.49097 59.45775 36.16496 1.000 15.04842 75 ILE A N 1
ATOM 599 C CA . ILE A 1 75 ? 24.93759 60.78835 36.55893 1.000 17.15389 75 ILE A CA 1
ATOM 600 C C . ILE A 1 75 ? 23.76118 61.73590 36.34927 1.000 16.57412 75 ILE A C 1
ATOM 601 O O . ILE A 1 75 ? 23.36597 61.99834 35.21008 1.000 18.00956 75 ILE A O 1
ATOM 606 N N . LEU A 1 76 ? 23.18575 62.23786 37.44432 1.000 17.35871 76 LEU A N 1
ATOM 607 C CA . LEU A 1 76 ? 21.92533 62.97610 37.37700 1.000 14.34727 76 LEU A CA 1
ATOM 608 C C . LEU A 1 76 ? 22.20443 64.47230 37.24748 1.000 16.83563 76 LEU A C 1
ATOM 609 O O . LEU A 1 76 ? 22.71650 65.10597 38.17937 1.000 16.91714 76 LEU A O 1
ATOM 614 N N . LEU A 1 77 ? 21.86536 65.02742 36.08737 1.000 17.31248 77 LEU A N 1
ATOM 615 C CA . LEU A 1 77 ? 21.97043 66.44987 35.79913 1.000 14.47263 77 LEU A CA 1
ATOM 616 C C . LEU A 1 77 ? 20.59846 67.08744 35.97334 1.000 18.48639 77 LEU A C 1
ATOM 617 O O . LEU A 1 77 ? 19.57239 66.46080 35.70792 1.000 17.76702 77 LEU A O 1
ATOM 622 N N . HIS A 1 78 ? 20.57468 68.33896 36.42715 1.000 20.37838 78 HIS A N 1
ATOM 623 C CA . HIS A 1 78 ? 19.30918 69.01098 36.70116 1.000 18.35058 78 HIS A CA 1
ATOM 624 C C . HIS A 1 78 ? 19.25564 70.33006 35.95281 1.000 16.75587 78 HIS A C 1
ATOM 625 O O . HIS A 1 78 ? 20.11178 71.19672 36.15921 1.000 20.76184 78 HIS A O 1
ATOM 632 N N . ILE A 1 79 ? 18.26133 70.46370 35.08595 1.000 19.30311 79 ILE A N 1
ATOM 633 C CA . ILE A 1 79 ? 18.00531 71.72678 34.38580 1.000 18.51434 79 ILE A CA 1
ATOM 634 C C . ILE A 1 79 ? 17.28625 72.67155 35.33650 1.000 22.84322 79 ILE A C 1
ATOM 635 O O . ILE A 1 79 ? 16.23563 72.30356 35.88400 1.000 21.75460 79 ILE A O 1
ATOM 640 N N . PRO A 1 80 ? 17.80264 73.88059 35.56238 1.000 20.58531 80 PRO A N 1
ATOM 641 C CA . PRO A 1 80 ? 17.10783 74.83701 36.43337 1.000 19.78858 80 PRO A CA 1
ATOM 642 C C . PRO A 1 80 ? 15.66006 75.03251 36.00375 1.000 22.38606 80 PRO A C 1
ATOM 643 O O . PRO A 1 80 ? 15.36626 75.24230 34.82336 1.000 23.35006 80 PRO A O 1
ATOM 647 N N . ILE A 1 81 ? 14.74377 74.94505 36.97490 1.000 23.55633 81 ILE A N 1
ATOM 648 C CA . ILE A 1 81 ? 13.32206 75.01041 36.65658 1.000 22.65567 81 ILE A CA 1
ATOM 649 C C . ILE A 1 81 ? 12.94403 76.35822 36.06301 1.000 23.10539 81 ILE A C 1
ATOM 650 O O . ILE A 1 81 ? 11.92343 76.46191 35.37862 1.000 23.43294 81 ILE A O 1
ATOM 655 N N . TYR A 1 82 ? 13.75210 77.39761 36.29748 1.000 24.52399 82 TYR A N 1
ATOM 656 C CA . TYR A 1 82 ? 13.45992 78.70393 35.71666 1.000 25.32828 82 TYR A CA 1
ATOM 657 C C . TYR A 1 82 ? 13.44557 78.64374 34.19446 1.000 24.58356 82 TYR A C 1
ATOM 658 O O . TYR A 1 82 ? 12.71251 79.40411 33.55125 1.000 22.69717 82 TYR A O 1
ATOM 667 N N . ALA A 1 83 ? 14.23338 77.74019 33.60273 1.000 21.75546 83 ALA A N 1
ATOM 668 C CA . ALA A 1 83 ? 14.23838 77.53970 32.15785 1.000 24.43592 83 ALA A CA 1
ATOM 669 C C . ALA A 1 83 ? 12.98268 76.84686 31.65557 1.000 23.91551 83 ALA A C 1
ATOM 670 O O . ALA A 1 83 ? 12.84485 76.66206 30.44098 1.000 21.70119 83 ALA A O 1
ATOM 672 N N . GLN A 1 84 ? 12.08993 76.45164 32.56018 1.000 24.18596 84 GLN A N 1
ATOM 673 C CA . GLN A 1 84 ? 10.78891 75.85323 32.28624 1.000 23.20724 84 GLN A CA 1
ATOM 674 C C . GLN A 1 84 ? 10.89555 74.58979 31.44166 1.000 24.07181 84 GLN A C 1
ATOM 675 O O . GLN A 1 84 ? 10.38258 74.55129 30.31614 1.000 22.38395 84 GLN A O 1
ATOM 681 N N . PRO A 1 85 ? 11.53199 73.53571 31.94863 1.000 22.71786 85 PRO A N 1
ATOM 682 C CA . PRO A 1 85 ? 11.47451 72.24847 31.24809 1.000 26.84387 85 PRO A CA 1
ATOM 683 C C . PRO A 1 85 ? 10.07857 71.65364 31.34077 1.000 23.78281 85 PRO A C 1
ATOM 684 O O . PRO A 1 85 ? 9.41149 71.74921 32.37324 1.000 25.99462 85 PRO A O 1
ATOM 688 N N . VAL A 1 86 ? 9.63168 71.04815 30.24280 1.000 21.81293 86 VAL A N 1
ATOM 689 C CA . VAL A 1 86 ? 8.31149 70.43222 30.17379 1.000 20.50893 86 VAL A CA 1
ATOM 690 C C . VAL A 1 86 ? 8.47326 69.01223 29.65561 1.000 20.56251 86 VAL A C 1
ATOM 691 O O . VAL A 1 86 ? 9.00959 68.80030 28.56105 1.000 22.96547 86 VAL A O 1
ATOM 695 N N . LEU A 1 87 ? 8.00441 68.04736 30.43534 1.000 21.42191 87 LEU A N 1
ATOM 696 C CA . LEU A 1 87 ? 8.08610 66.63685 30.08550 1.000 25.56737 87 LEU A CA 1
ATOM 697 C C . LEU A 1 87 ? 6.74282 66.19637 29.52033 1.000 29.22291 87 LEU A C 1
ATOM 698 O O . LEU A 1 87 ? 5.70124 66.41030 30.14870 1.000 34.26772 87 LEU A O 1
ATOM 703 N N . ASN A 1 88 ? 6.76341 65.59240 28.33503 1.000 24.56237 88 ASN A N 1
ATOM 704 C CA . ASN A 1 88 ? 5.54045 65.13261 27.69527 1.000 29.50623 88 ASN A CA 1
ATOM 705 C C . ASN A 1 88 ? 5.64938 63.65276 27.36141 1.000 25.14846 88 ASN A C 1
ATOM 706 O O . ASN A 1 88 ? 6.67985 63.18977 26.86140 1.000 26.70282 88 ASN A O 1
ATOM 711 N N . GLU A 1 89 ? 4.57746 62.91898 27.64653 1.000 23.57514 89 GLU A N 1
ATOM 712 C CA . GLU A 1 89 ? 4.50370 61.51465 27.27326 1.000 23.43315 89 GLU A CA 1
ATOM 713 C C . GLU A 1 89 ? 4.50244 61.38388 25.75528 1.000 29.59907 89 GLU A C 1
ATOM 714 O O . GLU A 1 89 ? 3.71105 62.03597 25.06981 1.000 31.80513 89 GLU A O 1
ATOM 720 N N . SER A 1 90 ? 5.39120 60.54147 25.22772 1.000 29.88444 90 SER A N 1
ATOM 721 C CA . SER A 1 90 ? 5.55304 60.41907 23.78543 1.000 27.46962 90 SER A CA 1
ATOM 722 C C . SER A 1 90 ? 4.56603 59.40115 23.21193 1.000 37.16442 90 SER A C 1
ATOM 723 O O . SER A 1 90 ? 3.83186 58.72297 23.93658 1.000 35.36676 90 SER A O 1
ATOM 726 N N . ASN A 1 91 ? 4.55726 59.28602 21.88181 1.000 32.28846 91 ASN A N 1
ATOM 727 C CA . ASN A 1 91 ? 3.69426 58.33803 21.18744 1.000 35.02716 91 ASN A CA 1
ATOM 728 C C . ASN A 1 91 ? 4.22807 56.90804 21.21656 1.000 38.74288 91 ASN A C 1
ATOM 729 O O . ASN A 1 91 ? 3.65030 56.03510 20.55757 1.000 38.72926 91 ASN A O 1
ATOM 734 N N . VAL A 1 92 ? 5.30441 56.64876 21.95132 1.000 33.54240 92 VAL A N 1
ATOM 735 C CA . VAL A 1 92 ? 5.80409 55.30200 22.18721 1.000 33.57006 92 VAL A CA 1
ATOM 736 C C . VAL A 1 92 ? 5.72002 55.04291 23.68883 1.000 34.72392 92 VAL A C 1
ATOM 737 O O . VAL A 1 92 ? 6.40716 55.71164 24.46553 1.000 31.63252 92 VAL A O 1
ATOM 741 N N . PRO A 1 93 ? 4.89449 54.09946 24.14246 1.000 37.18221 93 PRO A N 1
ATOM 742 C CA . PRO A 1 93 ? 4.70438 53.91316 25.59002 1.000 33.33608 93 PRO A CA 1
ATOM 743 C C . PRO A 1 93 ? 6.01997 53.64230 26.30529 1.000 38.17114 93 PRO A C 1
ATOM 744 O O . PRO A 1 93 ? 6.83083 52.82331 25.86674 1.000 32.28005 93 PRO A O 1
ATOM 748 N N . GLY A 1 94 ? 6.22915 54.35280 27.41543 1.000 30.84445 94 GLY A N 1
ATOM 749 C CA . GLY A 1 94 ? 7.44046 54.24285 28.19887 1.000 31.37149 94 GLY A CA 1
ATOM 750 C C . GLY A 1 94 ? 8.48215 55.30166 27.90782 1.000 30.89416 94 GLY A C 1
ATOM 751 O O . GLY A 1 94 ? 9.45235 55.41856 28.66965 1.000 26.65987 94 GLY A O 1
ATOM 752 N N . PHE A 1 95 ? 8.30531 56.08323 26.84463 1.000 27.37370 95 PHE A N 1
ATOM 753 C CA . PHE A 1 95 ? 9.27471 57.08840 26.43947 1.000 28.31159 95 PHE A CA 1
ATOM 754 C C . PHE A 1 95 ? 8.64340 58.47156 26.46901 1.000 22.57531 95 PHE A C 1
ATOM 755 O O . PHE A 1 95 ? 7.43320 58.62568 26.28249 1.000 27.14962 95 PHE A O 1
ATOM 763 N N . VAL A 1 96 ? 9.47942 59.48105 26.70599 1.000 22.69830 96 VAL A N 1
ATOM 764 C CA . VAL A 1 96 ? 9.01513 60.84950 26.87165 1.000 21.25051 96 VAL A CA 1
ATOM 765 C C . VAL A 1 96 ? 9.87209 61.78668 26.03252 1.000 25.58743 96 VAL A C 1
ATOM 766 O O . VAL A 1 96 ? 10.98671 61.45664 25.62099 1.000 20.74123 96 VAL A O 1
ATOM 770 N N . TRP A 1 97 ? 9.32252 62.97070 25.77893 1.000 25.22307 97 TRP A N 1
ATOM 771 C CA . TRP A 1 97 ? 10.05846 64.09174 25.21963 1.000 22.59909 97 TRP A CA 1
ATOM 772 C C . TRP A 1 97 ? 10.23398 65.15595 26.29455 1.000 21.04036 97 TRP A C 1
ATOM 773 O O . TRP A 1 97 ? 9.42668 65.26166 27.22297 1.000 23.57369 97 TRP A O 1
ATOM 784 N N . LEU A 1 98 ? 11.29662 65.94484 26.16375 1.000 19.70022 98 LEU A N 1
ATOM 785 C CA . LEU A 1 98 ? 11.59992 66.99221 27.13042 1.000 21.10700 98 LEU A CA 1
ATOM 786 C C . LEU A 1 98 ? 11.99328 68.24333 26.36386 1.000 23.47345 98 LEU A C 1
ATOM 787 O O . LEU A 1 98 ? 12.97766 68.23140 25.62037 1.000 25.62420 98 LEU A O 1
ATOM 792 N N . LYS A 1 99 ? 11.23334 69.31856 26.54111 1.000 21.57360 99 LYS A N 1
ATOM 793 C CA . LYS A 1 99 ? 11.54684 70.57941 25.89048 1.000 21.58436 99 LYS A CA 1
ATOM 794 C C . LYS A 1 99 ? 11.63273 71.68256 26.93474 1.000 21.16782 99 LYS A C 1
ATOM 795 O O . LYS A 1 99 ? 11.08278 71.57935 28.03339 1.000 23.85646 99 LYS A O 1
ATOM 801 N N . LEU A 1 100 ? 12.36101 72.73490 26.58861 1.000 24.90981 100 LEU A N 1
ATOM 802 C CA . LEU A 1 100 ? 12.53091 73.88831 27.45961 1.000 22.72247 100 LEU A CA 1
ATOM 803 C C . LEU A 1 100 ? 11.75865 75.05627 26.86605 1.000 23.37928 100 LEU A C 1
ATOM 804 O O . LEU A 1 100 ? 11.92693 75.37719 25.68505 1.000 25.84972 100 LEU A O 1
ATOM 809 N N . ASN A 1 101 ? 10.90716 75.68267 27.67848 1.000 21.80580 101 ASN A N 1
ATOM 810 C CA . ASN A 1 101 ? 10.08234 76.78929 27.20472 1.000 22.49580 101 ASN A CA 1
ATOM 811 C C . ASN A 1 101 ? 10.65464 78.16729 27.51925 1.000 25.56495 101 ASN A C 1
ATOM 812 O O . ASN A 1 101 ? 10.10397 79.16522 27.03826 1.000 25.04080 101 ASN A O 1
ATOM 817 N N . ASN A 1 102 ? 11.73670 78.25949 28.29806 1.000 25.77010 102 ASN A N 1
ATOM 818 C CA . ASN A 1 102 ? 12.23215 79.56445 28.73376 1.000 26.98153 102 ASN A CA 1
ATOM 819 C C . ASN A 1 102 ? 13.74797 79.53378 28.93853 1.000 23.30549 102 ASN A C 1
ATOM 820 O O . ASN A 1 102 ? 14.27228 80.12094 29.88946 1.000 22.28714 102 ASN A O 1
ATOM 825 N N . LEU A 1 103 ? 14.47493 78.86452 28.04171 1.000 24.51810 103 LEU A N 1
ATOM 826 C CA . LEU A 1 103 ? 15.93039 78.85866 28.17259 1.000 22.87815 103 LEU A CA 1
ATOM 827 C C . LEU A 1 103 ? 16.50470 80.26414 28.03639 1.000 21.78216 103 LEU A C 1
ATOM 828 O O . LEU A 1 103 ? 17.43235 80.63222 28.76506 1.000 21.53781 103 LEU A O 1
ATOM 833 N N . ASP A 1 104 ? 15.97129 81.06193 27.10799 1.000 22.85117 104 ASP A N 1
ATOM 834 C CA . ASP A 1 104 ? 16.48614 82.41629 26.92524 1.000 24.15983 104 ASP A CA 1
ATOM 835 C C . ASP A 1 104 ? 16.35130 83.23997 28.19838 1.000 25.55040 104 ASP A C 1
ATOM 836 O O . ASP A 1 104 ? 17.26943 83.97974 28.56495 1.000 25.29630 104 ASP A O 1
ATOM 841 N N . GLY A 1 105 ? 15.20942 83.14077 28.87692 1.000 23.93525 105 GLY A N 1
ATOM 842 C CA . GLY A 1 105 ? 15.03774 83.87420 30.11871 1.000 25.49532 105 GLY A CA 1
ATOM 843 C C . GLY A 1 105 ? 16.00791 83.43923 31.19480 1.000 24.10455 105 GLY A C 1
ATOM 844 O O . GLY A 1 105 ? 16.46224 84.26053 31.99333 1.000 27.26087 105 GLY A O 1
ATOM 845 N N . TRP A 1 106 ? 16.34262 82.14600 31.22936 1.000 20.88757 106 TRP A N 1
ATOM 846 C CA . TRP A 1 106 ? 17.35599 81.67348 32.16365 1.000 21.53268 106 TRP A CA 1
ATOM 847 C C . TRP A 1 106 ? 18.73231 82.22132 31.80270 1.000 23.73536 106 TRP A C 1
ATOM 848 O O . TRP A 1 106 ? 19.50702 82.59797 32.68913 1.000 22.38838 106 TRP A O 1
ATOM 859 N N . LEU A 1 107 ? 19.05767 82.27104 30.50594 1.000 20.31777 107 LEU A N 1
ATOM 860 C CA . LEU A 1 107 ? 20.35877 82.79219 30.10076 1.000 20.14063 107 LEU A CA 1
ATOM 861 C C . LEU A 1 107 ? 20.51761 84.25879 30.48243 1.000 24.52659 107 LEU A C 1
ATOM 862 O O . LEU A 1 107 ? 21.64071 84.71804 30.71831 1.000 28.97731 107 LEU A O 1
ATOM 867 N N . ARG A 1 108 ? 19.41310 85.00287 30.56510 1.000 23.61413 108 ARG A N 1
ATOM 868 C CA . ARG A 1 108 ? 19.46885 86.40894 30.94837 1.000 21.17232 108 ARG A CA 1
ATOM 869 C C . ARG A 1 108 ? 19.59549 86.60627 32.45238 1.000 23.32209 108 ARG A C 1
ATOM 870 O O . ARG A 1 108 ? 19.72815 87.75156 32.90031 1.000 27.68935 108 ARG A O 1
ATOM 878 N N . GLN A 1 109 ? 19.55224 85.52996 33.22813 1.000 25.83156 109 GLN A N 1
ATOM 879 C CA . GLN A 1 109 ? 19.78713 85.59251 34.65964 1.000 25.77334 109 GLN A CA 1
ATOM 880 C C . GLN A 1 109 ? 21.28101 85.49904 34.95126 1.000 27.88627 109 GLN A C 1
ATOM 881 O O . GLN A 1 109 ? 22.04714 84.95837 34.14714 1.000 25.87027 109 GLN A O 1
ATOM 887 N N . PRO A 1 110 ? 21.72547 86.02764 36.09794 1.000 29.29815 110 PRO A N 1
ATOM 888 C CA . PRO A 1 110 ? 23.15790 85.92797 36.43358 1.000 28.96090 110 PRO A CA 1
ATOM 889 C C . PRO A 1 110 ? 23.66928 84.49959 36.47429 1.000 29.46519 110 PRO A C 1
ATOM 890 O O . PRO A 1 110 ? 24.74218 84.21437 35.92792 1.000 30.70978 110 PRO A O 1
ATOM 894 N N . GLU A 1 111 ? 22.92277 83.58976 37.10493 1.000 25.17807 111 GLU A N 1
ATOM 895 C CA . GLU A 1 111 ? 23.31742 82.18916 37.18129 1.000 29.70033 111 GLU A CA 1
ATOM 896 C C . GLU A 1 111 ? 23.24849 81.47999 35.83390 1.000 29.02647 111 GLU A C 1
ATOM 897 O O . GLU A 1 111 ? 23.73844 80.35019 35.72385 1.000 26.41336 111 GLU A O 1
ATOM 903 N N . GLY A 1 112 ? 22.65761 82.10598 34.81329 1.000 26.51209 112 GLY A N 1
ATOM 904 C CA . GLY A 1 112 ? 22.57425 81.49411 33.49954 1.000 22.29440 112 GLY A CA 1
ATOM 905 C C . GLY A 1 112 ? 23.82191 81.61119 32.65511 1.000 24.97399 112 GLY A C 1
ATOM 906 O O . GLY A 1 112 ? 23.89775 80.97019 31.60224 1.000 22.54312 112 GLY A O 1
ATOM 907 N N . ARG A 1 113 ? 24.79686 82.40788 33.10513 1.000 24.57945 113 ARG A N 1
ATOM 908 C CA . ARG A 1 113 ? 26.01427 82.65028 32.33524 1.000 21.41791 113 ARG A CA 1
ATOM 909 C C . ARG A 1 113 ? 26.72315 81.34713 31.97769 1.000 21.54292 113 ARG A C 1
ATOM 910 O O . ARG A 1 113 ? 27.14641 81.14895 30.83351 1.000 22.28269 113 ARG A O 1
ATOM 918 N N . VAL A 1 114 ? 26.86852 80.44214 32.94908 1.000 22.57163 114 VAL A N 1
ATOM 919 C CA . VAL A 1 114 ? 27.56288 79.18720 32.68140 1.000 22.58880 114 VAL A CA 1
ATOM 920 C C . VAL A 1 114 ? 26.77881 78.28104 31.74324 1.000 22.72384 114 VAL A C 1
ATOM 921 O O . VAL A 1 114 ? 27.32881 77.29322 31.24064 1.000 20.02498 114 VAL A O 1
ATOM 925 N N . TYR A 1 115 ? 25.51495 78.60206 31.46660 1.000 19.72924 115 TYR A N 1
ATOM 926 C CA . TYR A 1 115 ? 24.70802 77.84078 30.52223 1.000 19.06638 115 TYR A CA 1
ATOM 927 C C . TYR A 1 115 ? 24.77609 78.39362 29.10179 1.000 21.33800 115 TYR A C 1
ATOM 928 O O . TYR A 1 115 ? 23.92478 78.04295 28.27568 1.000 19.32603 115 TYR A O 1
ATOM 937 N N . LYS A 1 116 ? 25.77393 79.23431 28.79917 1.000 20.95770 116 LYS A N 1
ATOM 938 C CA . LYS A 1 116 ? 25.84493 79.86743 27.48429 1.000 21.15222 116 LYS A CA 1
ATOM 939 C C . LYS A 1 116 ? 25.83209 78.84144 26.35873 1.000 22.39753 116 LYS A C 1
ATOM 940 O O . LYS A 1 116 ? 25.23113 79.07876 25.30507 1.000 20.44463 116 LYS A O 1
ATOM 946 N N . ASP A 1 117 ? 26.48593 77.69770 26.55611 1.000 18.29399 117 ASP A N 1
ATOM 947 C CA . ASP A 1 117 ? 26.58034 76.69455 25.50665 1.000 22.28187 117 ASP A CA 1
ATOM 948 C C . ASP A 1 117 ? 25.61803 75.52731 25.70673 1.000 21.79637 117 ASP A C 1
ATOM 949 O O . ASP A 1 117 ? 25.73613 74.52457 24.99554 1.000 19.24632 117 ASP A O 1
ATOM 954 N N . PHE A 1 118 ? 24.66464 75.63286 26.64019 1.000 18.34971 118 PHE A N 1
ATOM 955 C CA . PHE A 1 118 ? 23.75811 74.51268 26.89413 1.000 22.05441 118 PHE A CA 1
ATOM 956 C C . PHE A 1 118 ? 22.95461 74.15399 25.64770 1.000 19.44990 118 PHE A C 1
ATOM 957 O O . PHE A 1 118 ? 22.82993 72.97517 25.29474 1.000 17.22255 118 PHE A O 1
ATOM 965 N N . ARG A 1 119 ? 22.39436 75.15803 24.96977 1.000 18.69928 119 ARG A N 1
ATOM 966 C CA . ARG A 1 119 ? 21.60305 74.89040 23.77434 1.000 17.48431 119 ARG A CA 1
ATOM 967 C C . ARG A 1 119 ? 22.43250 74.17411 22.71038 1.000 20.15914 119 ARG A C 1
ATOM 968 O O . ARG A 1 119 ? 22.01021 73.14594 22.16791 1.000 20.73329 119 ARG A O 1
ATOM 976 N N . LYS A 1 120 ? 23.62456 74.70063 22.40563 1.000 18.90067 120 LYS A N 1
ATOM 977 C CA . LYS A 1 120 ? 24.48384 74.07648 21.40206 1.000 24.75273 120 LYS A CA 1
ATOM 978 C C . LYS A 1 120 ? 24.80050 72.63361 21.75729 1.000 23.16117 120 LYS A C 1
ATOM 979 O O . LYS A 1 120 ? 24.85679 71.76886 20.87519 1.000 24.41330 120 LYS A O 1
ATOM 985 N N . LYS A 1 121 ? 25.04744 72.36367 23.03905 1.000 19.81855 121 LYS A N 1
ATOM 986 C CA . LYS A 1 121 ? 25.57559 71.06505 23.44363 1.000 20.87479 121 LYS A CA 1
ATOM 987 C C . LYS A 1 121 ? 24.49170 70.01349 23.63814 1.000 21.00851 121 LYS A C 1
ATOM 988 O O . LYS A 1 121 ? 24.77055 68.82207 23.46938 1.000 20.83954 121 LYS A O 1
ATOM 994 N N . PHE A 1 122 ? 23.26752 70.41393 23.99318 1.000 18.37514 122 PHE A N 1
ATOM 995 C CA . PHE A 1 122 ? 22.25211 69.45876 24.41871 1.000 17.15791 122 PHE A CA 1
ATOM 996 C C . PHE A 1 122 ? 20.96330 69.45522 23.60989 1.000 20.58313 122 PHE A C 1
ATOM 997 O O . PHE A 1 122 ? 20.24916 68.44582 23.64847 1.000 18.81550 122 PHE A O 1
ATOM 1005 N N . LEU A 1 123 ? 20.62301 70.53629 22.91178 1.000 19.61332 123 LEU A N 1
ATOM 1006 C CA . LEU A 1 123 ? 19.27385 70.72778 22.40091 1.000 20.12315 123 LEU A CA 1
ATOM 1007 C C . LEU A 1 123 ? 19.22832 70.63144 20.88277 1.000 22.85926 123 LEU A C 1
ATOM 1008 O O . LEU A 1 123 ? 20.12342 71.11991 20.18681 1.000 25.71859 123 LEU A O 1
ATOM 1013 N N . ALA A 1 124 ? 18.17344 70.00619 20.38265 1.000 23.13841 124 ALA A N 1
ATOM 1014 C CA . ALA A 1 124 ? 17.90920 69.95076 18.95403 1.000 26.06905 124 ALA A CA 1
ATOM 1015 C C . ALA A 1 124 ? 16.98076 71.10944 18.59233 1.000 34.75199 124 ALA A C 1
ATOM 1016 O O . ALA A 1 124 ? 16.84597 72.07029 19.35489 1.000 32.31269 124 ALA A O 1
ATOM 1018 N N . ASP A 1 125 ? 16.33483 71.03468 17.43145 1.000 31.04623 125 ASP A N 1
ATOM 1019 C CA . ASP A 1 125 ? 15.41967 72.08815 17.02078 1.000 40.26281 125 ASP A CA 1
ATOM 1020 C C . ASP A 1 125 ? 14.27211 72.22183 18.01496 1.000 32.57384 125 ASP A C 1
ATOM 1021 O O . ASP A 1 125 ? 13.78917 71.23060 18.57139 1.000 36.55501 125 ASP A O 1
ATOM 1026 N N . ASN A 1 126 ? 13.85691 73.46716 18.25107 1.000 32.05871 126 ASN A N 1
ATOM 1027 C CA . ASN A 1 126 ? 12.76918 73.82442 19.15939 1.000 33.16217 126 ASN A CA 1
ATOM 1028 C C . ASN A 1 126 ? 13.09775 73.52569 20.61846 1.000 27.54157 126 ASN A C 1
ATOM 1029 O O . ASN A 1 126 ? 12.18749 73.37755 21.44267 1.000 30.18053 126 ASN A O 1
ATOM 1034 N N . ASP A 1 127 ? 14.38760 73.43911 20.94793 1.000 25.07775 127 ASP A N 1
ATOM 1035 C CA . ASP A 1 127 ? 14.85955 73.29021 22.32961 1.000 23.43104 127 ASP A CA 1
ATOM 1036 C C . ASP A 1 127 ? 14.37731 71.98587 22.96268 1.000 27.38520 127 ASP A C 1
ATOM 1037 O O . ASP A 1 127 ? 14.05128 71.93494 24.15141 1.000 22.08100 127 ASP A O 1
ATOM 1042 N N . PHE A 1 128 ? 14.34149 70.91894 22.16803 1.000 27.18839 128 PHE A N 1
ATOM 1043 C CA . PHE A 1 128 ? 14.10793 69.58213 22.69729 1.000 25.38177 128 PHE A CA 1
ATOM 1044 C C . PHE A 1 128 ? 15.42937 68.97700 23.14610 1.000 24.03603 128 PHE A C 1
ATOM 1045 O O . PHE A 1 128 ? 16.43063 69.06043 22.42804 1.000 23.10211 128 PHE A O 1
ATOM 1053 N N . LEU A 1 129 ? 15.42733 68.38149 24.33553 1.000 21.67804 129 LEU A N 1
ATOM 1054 C CA . LEU A 1 129 ? 16.58651 67.64053 24.81446 1.000 20.6014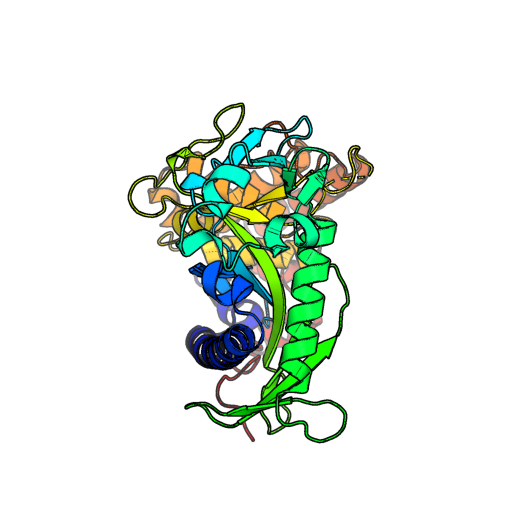1 129 LEU A CA 1
ATOM 1055 C C . LEU A 1 129 ? 16.86757 66.47391 23.88041 1.000 19.00875 129 LEU A C 1
ATOM 1056 O O . LEU A 1 129 ? 15.96464 65.70142 23.54992 1.000 20.68171 129 LEU A O 1
ATOM 1061 N N . ASP A 1 130 ? 18.12355 66.33167 23.46590 1.000 17.91745 130 ASP A N 1
ATOM 1062 C CA . ASP A 1 130 ? 18.49447 65.35629 22.44819 1.000 18.49958 130 ASP A CA 1
ATOM 1063 C C . ASP A 1 130 ? 19.40536 64.29573 23.05452 1.000 20.00566 130 ASP A C 1
ATOM 1064 O O . ASP A 1 130 ? 20.42564 64.62586 23.66491 1.000 19.96708 130 ASP A O 1
ATOM 1069 N N . THR A 1 131 ? 19.03906 63.02048 22.87392 1.000 22.55312 131 THR A N 1
ATOM 1070 C CA . THR A 1 131 ? 19.80749 61.93432 23.48053 1.000 20.05786 131 THR A CA 1
ATOM 1071 C C . THR A 1 131 ? 21.19929 61.82639 22.87212 1.000 18.86203 131 THR A C 1
ATOM 1072 O O . THR A 1 131 ? 22.18455 61.64974 23.59549 1.000 20.78336 131 THR A O 1
ATOM 1076 N N . GLY A 1 132 ? 21.30111 61.91871 21.54582 1.000 22.84091 132 GLY A N 1
ATOM 1077 C CA . GLY A 1 132 ? 22.60295 61.80677 20.90906 1.000 26.42937 132 GLY A CA 1
ATOM 1078 C C . GLY A 1 132 ? 23.54882 62.92283 21.30787 1.000 23.18920 132 GLY A C 1
ATOM 1079 O O . GLY A 1 132 ? 24.72527 62.68069 21.58871 1.000 22.34667 132 GLY A O 1
ATOM 1080 N N . LYS A 1 133 ? 23.04847 64.16111 21.34419 1.000 17.82655 133 LYS A N 1
ATOM 1081 C CA . LYS A 1 133 ? 23.89311 65.27731 21.75485 1.000 18.42944 133 LYS A CA 1
ATOM 1082 C C . LYS A 1 133 ? 24.35379 65.11284 23.19609 1.000 15.87902 133 LYS A C 1
ATOM 1083 O O . LYS A 1 133 ? 25.52239 65.36174 23.51036 1.000 20.05673 133 LYS A O 1
ATOM 1089 N N . THR A 1 134 ? 23.44748 64.68534 24.08115 1.000 21.70738 134 THR A N 1
ATOM 1090 C CA . THR A 1 134 ? 23.80141 64.46324 25.48188 1.000 20.32849 134 THR A CA 1
ATOM 1091 C C . THR A 1 134 ? 24.88765 63.40090 25.61130 1.000 17.83621 134 THR A C 1
ATOM 1092 O O . THR A 1 134 ? 25.85235 63.56785 26.36549 1.000 18.61789 134 THR A O 1
ATOM 1096 N N . LEU A 1 135 ? 24.73598 62.28660 24.89349 1.000 17.12420 135 LEU A N 1
ATOM 1097 C CA . LEU A 1 135 ? 25.72584 61.21878 24.98306 1.000 19.57463 135 LEU A CA 1
ATOM 1098 C C . LEU A 1 135 ? 27.07869 61.66907 24.43883 1.000 19.46411 135 LEU A C 1
ATOM 1099 O O . LEU A 1 135 ? 28.12610 61.34467 25.01304 1.000 19.62145 135 LEU A O 1
ATOM 1104 N N . ARG A 1 136 ? 27.07859 62.42766 23.33898 1.000 20.86737 136 ARG A N 1
ATOM 1105 C CA . ARG A 1 136 ? 28.33831 62.91883 22.78623 1.000 20.13655 136 ARG A CA 1
ATOM 1106 C C . ARG A 1 136 ? 29.00894 63.90014 23.73630 1.000 18.35544 136 ARG A C 1
ATOM 1107 O O . ARG A 1 136 ? 30.23878 63.90294 23.86990 1.000 20.78704 136 ARG A O 1
ATOM 1115 N N . TRP A 1 137 ? 28.21489 64.73624 24.40875 1.000 17.08020 137 TRP A N 1
ATOM 1116 C CA . TRP A 1 137 ? 28.77385 65.68924 25.36048 1.000 20.88521 137 TRP A CA 1
ATOM 1117 C C . TRP A 1 137 ? 29.43732 64.97278 26.52817 1.000 18.37268 137 TRP A C 1
ATOM 1118 O O . TRP A 1 137 ? 30.54802 65.33149 26.93614 1.000 18.85878 137 TRP A O 1
ATOM 1129 N N . MET A 1 138 ? 28.77776 63.94564 27.07175 1.000 16.47356 138 MET A N 1
ATOM 1130 C CA . MET A 1 138 ? 29.35574 63.22246 28.19992 1.000 16.19984 138 MET A CA 1
ATOM 1131 C C . MET A 1 138 ? 30.59981 62.44406 27.78054 1.000 18.11024 138 MET A C 1
ATOM 1132 O O . MET A 1 138 ? 31.59425 62.41642 28.51280 1.000 19.12330 138 MET A O 1
ATOM 1137 N N . GLU A 1 139 ? 30.56287 61.80818 26.60622 1.000 21.99724 139 GLU A N 1
ATOM 1138 C CA . GLU A 1 139 ? 31.73496 61.10071 26.09856 1.000 20.07439 139 GLU A CA 1
ATOM 1139 C C . GLU A 1 139 ? 32.93245 62.03852 25.98024 1.000 20.98148 139 GLU A C 1
ATOM 1140 O O . GLU A 1 139 ? 34.04645 61.69760 26.39326 1.000 22.82225 139 GLU A O 1
ATOM 1146 N N . SER A 1 140 ? 32.71541 63.23543 25.42624 1.000 18.35835 140 SER A N 1
ATOM 1147 C CA . SER A 1 140 ? 33.79413 64.21144 25.31547 1.000 21.38412 140 SER A CA 1
ATOM 1148 C C . SER A 1 140 ? 34.32798 64.60620 26.68852 1.000 20.82079 140 SER A C 1
ATOM 1149 O O . SER A 1 140 ? 35.54629 64.67994 26.89251 1.000 20.39340 140 SER A O 1
ATOM 1152 N N . LEU A 1 141 ? 33.43024 64.84019 27.64974 1.000 18.03739 141 LEU A N 1
ATOM 1153 C CA . LEU A 1 141 ? 33.85706 65.22672 28.99218 1.000 19.61039 141 LEU A CA 1
ATOM 1154 C C . LEU A 1 141 ? 34.63924 64.10862 29.67510 1.000 18.44248 141 LEU A C 1
ATOM 1155 O O . LEU A 1 141 ? 35.63813 64.36769 30.35662 1.000 18.81720 141 LEU A O 1
ATOM 1160 N N . VAL A 1 142 ? 34.20603 62.85999 29.50116 1.000 19.30034 142 VAL A N 1
ATOM 1161 C CA . VAL A 1 142 ? 34.93361 61.73776 30.08613 1.000 20.36077 142 VAL A CA 1
ATOM 1162 C C . VAL A 1 142 ? 36.33212 61.62291 29.48439 1.000 18.87005 142 VAL A C 1
ATOM 1163 O O . VAL A 1 142 ? 37.31592 61.43096 30.21040 1.000 20.80039 142 VAL A O 1
ATOM 1167 N N . GLN A 1 143 ? 36.44789 61.75834 28.15733 1.000 20.12737 143 GLN A N 1
ATOM 1168 C CA . GLN A 1 143 ? 37.76100 61.73154 27.51262 1.000 22.08758 143 GLN A CA 1
ATOM 1169 C C . GLN A 1 143 ? 38.64771 62.85677 28.03308 1.000 21.40989 143 GLN A C 1
ATOM 1170 O O . GLN A 1 143 ? 39.82196 62.64299 28.35826 1.000 20.99026 143 GLN A O 1
ATOM 1176 N N . LYS A 1 144 ? 38.09776 64.07048 28.10168 1.000 19.43428 144 LYS A N 1
ATOM 1177 C CA . LYS A 1 144 ? 38.84929 65.20904 28.61885 1.000 21.99939 144 LYS A CA 1
ATOM 1178 C C . LYS A 1 144 ? 39.37104 64.92711 30.02023 1.000 20.30130 144 LYS A C 1
ATOM 1179 O O . LYS A 1 144 ? 40.52804 65.23344 30.33579 1.000 20.60567 144 LYS A O 1
ATOM 1185 N N . THR A 1 145 ? 38.53188 64.31963 30.86305 1.000 17.38385 145 THR A N 1
ATOM 1186 C CA . THR A 1 145 ? 38.90488 64.01782 32.24202 1.000 20.04510 145 THR A CA 1
ATOM 1187 C C . THR A 1 145 ? 39.97243 62.93065 32.30527 1.000 20.01048 145 THR A C 1
ATOM 1188 O O . THR A 1 145 ? 40.95812 63.05979 33.04141 1.000 19.78748 145 THR A O 1
ATOM 1192 N N . LEU A 1 146 ? 39.79336 61.85010 31.53553 1.000 18.97822 146 LEU A N 1
ATOM 1193 C CA . LEU A 1 146 ? 40.78228 60.77192 31.51463 1.000 19.21676 146 LEU A CA 1
ATOM 1194 C C . LEU A 1 146 ? 42.17779 61.28776 31.17074 1.000 20.27951 146 LEU A C 1
ATOM 1195 O O . LEU A 1 146 ? 43.17628 60.80280 31.71660 1.000 25.21543 146 LEU A O 1
ATOM 1200 N N . ASN A 1 147 ? 42.27057 62.27585 30.27521 1.000 20.74067 147 ASN A N 1
ATOM 1201 C CA . ASN A 1 147 ? 43.57097 62.80235 29.86893 1.000 18.72872 147 ASN A CA 1
ATOM 1202 C C . ASN A 1 147 ? 44.30219 63.52205 30.99355 1.000 21.67673 147 ASN A C 1
ATOM 1203 O O . ASN A 1 147 ? 45.53171 63.64419 30.93058 1.000 22.88118 147 ASN A O 1
ATOM 1208 N N . THR A 1 148 ? 43.58580 64.00672 32.01086 1.000 21.32813 148 THR A N 1
ATOM 1209 C CA . THR A 1 148 ? 44.21549 64.73604 33.10323 1.000 24.07713 148 THR A CA 1
ATOM 1210 C C . THR A 1 148 ? 44.68138 63.83367 34.23915 1.000 19.04530 148 THR A C 1
ATOM 1211 O O . THR A 1 148 ? 45.32334 64.32584 35.17154 1.000 23.56546 148 THR A O 1
ATOM 1215 N N . LEU A 1 149 ? 44.37723 62.54725 34.18644 1.000 22.74800 149 LEU A N 1
ATOM 1216 C CA . LEU A 1 149 ? 44.74351 61.63194 35.25340 1.000 22.71167 149 LEU A CA 1
ATOM 1217 C C . LEU A 1 149 ? 46.11260 61.02796 34.98580 1.000 25.91937 149 LEU A C 1
ATOM 1218 O O . LEU A 1 149 ? 46.55943 60.95780 33.83724 1.000 26.24642 149 LEU A O 1
ATOM 1223 N N . PRO A 1 150 ? 46.81580 60.59148 36.03148 1.000 25.20775 150 PRO A N 1
ATOM 1224 C CA . PRO A 1 150 ? 48.08841 59.88900 35.81995 1.000 29.66253 150 PRO A CA 1
ATOM 1225 C C . PRO A 1 150 ? 47.84751 58.57133 35.10130 1.000 28.00623 150 PRO A C 1
ATOM 1226 O O . PRO A 1 150 ? 46.95762 57.80358 35.47270 1.000 25.93251 150 PRO A O 1
ATOM 1230 N N . TRP A 1 151 ? 48.63798 58.31539 34.06563 1.000 26.31585 151 TRP A N 1
ATOM 1231 C CA . TRP A 1 151 ? 48.57110 57.05637 33.34037 1.000 27.96678 151 TRP A CA 1
ATOM 1232 C C . TRP A 1 151 ? 49.78841 56.20571 33.66797 1.000 30.04971 151 TRP A C 1
ATOM 1233 O O . TRP A 1 151 ? 50.91424 56.70900 33.73072 1.000 28.85642 151 TRP A O 1
ATOM 1244 N N . VAL A 1 152 ? 49.55010 54.91699 33.88526 1.000 28.98712 152 VAL A N 1
ATOM 1245 C CA . VAL A 1 152 ? 50.60837 53.92653 33.99009 1.000 39.31107 152 VAL A CA 1
ATOM 1246 C C . VAL A 1 152 ? 50.40398 52.92009 32.86744 1.000 39.54890 152 VAL A C 1
ATOM 1247 O O . VAL A 1 152 ? 49.33935 52.85482 32.24839 1.000 40.16283 152 VAL A O 1
ATOM 1251 N N . ASN A 1 153 ? 51.44750 52.14192 32.59869 1.000 47.16103 153 ASN A N 1
ATOM 1252 C CA . ASN A 1 153 ? 51.39107 51.04374 31.62322 1.000 56.05341 153 ASN A CA 1
ATOM 1253 C C . ASN A 1 153 ? 50.92974 51.62700 30.28811 1.000 52.10239 153 ASN A C 1
ATOM 1254 O O . ASN A 1 153 ? 51.54126 52.59491 29.80683 1.000 57.91564 153 ASN A O 1
ATOM 1259 N N . ASN A 1 154 ? 49.87634 51.10105 29.66672 1.000 50.41623 154 ASN A N 1
ATOM 1260 C CA . ASN A 1 154 ? 49.38159 51.60016 28.38468 1.000 52.17072 154 ASN A CA 1
ATOM 1261 C C . ASN A 1 154 ? 47.98879 52.18558 28.59522 1.000 51.82906 154 ASN A C 1
ATOM 1262 O O . ASN A 1 154 ? 46.99576 51.45230 28.61639 1.000 52.36516 154 ASN A O 1
ATOM 1267 N N . ALA A 1 155 ? 47.92435 53.50953 28.74402 1.000 41.47381 155 ALA A N 1
ATOM 1268 C CA . ALA A 1 155 ? 46.65836 54.23456 28.86328 1.000 39.12701 155 ALA A CA 1
ATOM 1269 C C . ALA A 1 155 ? 45.80206 53.68265 29.99999 1.000 35.11995 155 ALA A C 1
ATOM 1270 O O . ALA A 1 155 ? 44.58651 53.54151 29.87710 1.000 39.91691 155 ALA A O 1
ATOM 1272 N N . THR A 1 156 ? 46.44114 53.34413 31.10855 1.000 33.37366 156 THR A N 1
ATOM 1273 C CA . THR A 1 156 ? 45.74553 52.91872 32.31348 1.000 24.17353 156 THR A CA 1
ATOM 1274 C C . THR A 1 156 ? 45.83842 54.04251 33.33539 1.000 24.91600 156 THR A C 1
ATOM 1275 O O . THR A 1 156 ? 46.94293 54.43192 33.72663 1.000 32.69860 156 THR A O 1
ATOM 1279 N N . CYS A 1 157 ? 44.68958 54.56944 33.75609 1.000 25.38871 157 CYS A N 1
ATOM 1280 C CA . CYS A 1 157 ? 44.67301 55.62800 34.75821 1.000 28.15342 157 CYS A CA 1
ATOM 1281 C C . CYS A 1 157 ? 44.95639 55.05162 36.13583 1.000 24.18409 157 CYS A C 1
ATOM 1282 O O . CYS A 1 157 ? 44.52773 53.93958 36.45705 1.000 24.20538 157 CYS A O 1
ATOM 1285 N N . GLU A 1 158 ? 45.66606 55.81869 36.95973 1.000 21.86235 158 GLU A N 1
ATOM 1286 C CA . GLU A 1 158 ? 45.94177 55.42344 38.33649 1.000 21.43483 158 GLU A CA 1
ATOM 1287 C C . GLU A 1 158 ? 45.31485 56.43645 39.28210 1.000 27.27653 158 GLU A C 1
ATOM 1288 O O . GLU A 1 158 ? 45.63189 57.62943 39.21686 1.000 29.81997 158 GLU A O 1
ATOM 1294 N N . LEU A 1 159 ? 44.42409 55.95827 40.15026 1.000 24.26529 159 LEU A N 1
ATOM 1295 C CA . LEU A 1 159 ? 43.76955 56.77450 41.15929 1.000 23.86809 159 LEU A CA 1
ATOM 1296 C C . LEU A 1 159 ? 43.99086 56.16159 42.53473 1.000 22.29472 159 LEU A C 1
ATOM 1297 O O . LEU A 1 159 ? 44.05915 54.93804 42.68808 1.000 23.75281 159 LEU A O 1
ATOM 1302 N N . THR A 1 160 ? 44.09045 57.02140 43.53959 1.000 24.07354 160 THR A N 1
ATOM 1303 C CA . THR A 1 160 ? 44.25953 56.58464 44.91564 1.000 22.26986 160 THR A CA 1
ATOM 1304 C C . THR A 1 160 ? 43.11546 57.11396 45.76849 1.000 23.39138 160 THR A C 1
ATOM 1305 O O . THR A 1 160 ? 42.50624 58.13996 45.45388 1.000 23.94314 160 THR A O 1
ATOM 1309 N N . ASN A 1 161 ? 42.82457 56.39498 46.84689 1.000 18.15199 161 ASN A N 1
ATOM 1310 C CA . ASN A 1 161 ? 41.84786 56.83380 47.83747 1.000 18.87828 161 ASN A CA 1
ATOM 1311 C C . ASN A 1 161 ? 42.16576 56.12054 49.14625 1.000 20.12361 161 ASN A C 1
ATOM 1312 O O . ASN A 1 161 ? 43.24121 55.53287 49.30009 1.000 18.17634 161 ASN A O 1
ATOM 1317 N N . GLU A 1 162 ? 41.22904 56.17326 50.09705 1.000 19.89307 162 GLU A N 1
ATOM 1318 C CA . GLU A 1 162 ? 41.49545 55.61569 51.41972 1.000 20.28392 162 GLU A CA 1
ATOM 1319 C C . GLU A 1 162 ? 41.60358 54.10066 51.40577 1.000 20.56465 162 GLU A C 1
ATOM 1320 O O . GLU A 1 162 ? 42.10554 53.52439 52.37926 1.000 20.13928 162 GLU A O 1
ATOM 1326 N N . PHE A 1 163 ? 41.15619 53.44544 50.33461 1.000 17.68885 163 PHE A N 1
ATOM 1327 C CA . PHE A 1 163 ? 41.22839 51.99544 50.23276 1.000 18.48159 163 PHE A CA 1
ATOM 1328 C C . PHE A 1 163 ? 42.43725 51.51884 49.44302 1.000 19.10525 163 PHE A C 1
ATOM 1329 O O . PHE A 1 163 ? 42.61715 50.30635 49.28088 1.000 23.34502 163 PHE A O 1
ATOM 1337 N N . GLY A 1 164 ? 43.26801 52.43318 48.95045 1.000 21.26052 164 GLY A N 1
ATOM 1338 C CA . GLY A 1 164 ? 44.47888 52.04050 48.25597 1.000 21.21376 164 GLY A CA 1
ATOM 1339 C C . GLY A 1 164 ? 44.61448 52.63819 46.87255 1.000 22.66257 164 GLY A C 1
ATOM 1340 O O . GLY A 1 164 ? 44.13036 53.74144 46.61114 1.000 21.44691 164 GLY A O 1
ATOM 1341 N N . THR A 1 165 ? 45.28071 51.91298 45.98323 1.000 20.82273 165 THR A N 1
ATOM 1342 C CA . THR A 1 165 ? 45.56632 52.36558 44.62899 1.000 21.44040 165 THR A CA 1
ATOM 1343 C C . THR A 1 165 ? 44.80330 51.50262 43.63670 1.000 21.67512 165 THR A C 1
ATOM 1344 O O . THR A 1 165 ? 44.71805 50.28017 43.79875 1.000 19.69214 165 THR A O 1
ATOM 1348 N N . PHE A 1 166 ? 44.24542 52.14060 42.61368 1.000 20.82038 166 PHE A N 1
ATOM 1349 C CA . PHE A 1 166 ? 43.38055 51.44997 41.67439 1.000 22.48865 166 PHE A CA 1
ATOM 1350 C C . PHE A 1 166 ? 43.72452 51.85946 40.25491 1.000 20.67284 166 PHE A C 1
ATOM 1351 O O . PHE A 1 166 ? 44.26398 52.94266 40.01210 1.000 22.23796 166 PHE A O 1
ATOM 1359 N N . HIS A 1 167 ? 43.42949 50.95755 39.32631 1.000 21.86343 167 HIS A N 1
ATOM 1360 C CA . HIS A 1 167 ? 43.69795 51.14896 37.91153 1.000 21.67767 167 HIS A CA 1
ATOM 1361 C C . HIS A 1 167 ? 42.38089 51.24922 37.16148 1.000 20.58972 167 HIS A C 1
ATOM 1362 O O . HIS A 1 167 ? 41.45555 50.46803 37.40388 1.000 25.31216 167 HIS A O 1
ATOM 1369 N N . ILE A 1 168 ? 42.29469 52.21571 36.25491 1.000 20.46937 168 ILE A N 1
ATOM 1370 C CA . ILE A 1 168 ? 41.09319 52.43344 35.46243 1.000 23.58325 168 ILE A CA 1
ATOM 1371 C C . ILE A 1 168 ? 41.46069 52.31079 33.99298 1.000 23.92042 168 ILE A C 1
ATOM 1372 O O . ILE A 1 168 ? 42.31128 53.05741 33.48926 1.000 26.20434 168 ILE A O 1
ATOM 1377 N N . ASN A 1 169 ? 40.83257 51.35966 33.31614 1.000 22.30966 169 ASN A N 1
ATOM 1378 C CA . ASN A 1 169 ? 40.88790 51.23424 31.87247 1.000 21.13520 169 ASN A CA 1
ATOM 1379 C C . ASN A 1 169 ? 39.54327 51.66437 31.30186 1.000 19.96889 169 ASN A C 1
ATOM 1380 O O . ASN A 1 169 ? 38.53770 51.71202 32.01340 1.000 21.85348 169 ASN A O 1
ATOM 1385 N N . TRP A 1 170 ? 39.52231 52.01595 30.01928 1.000 20.12388 170 TRP A N 1
ATOM 1386 C CA . TRP A 1 170 ? 38.28139 52.54419 29.47137 1.000 18.63188 170 TRP A CA 1
ATOM 1387 C C . TRP A 1 170 ? 38.13830 52.17654 28.00542 1.000 23.19498 170 TRP A C 1
ATOM 1388 O O . TRP A 1 170 ? 39.11998 51.92151 27.29875 1.000 25.19571 170 TRP A O 1
ATOM 1399 N N . TRP A 1 171 ? 36.88678 52.19537 27.55669 1.000 23.00508 171 TRP A N 1
ATOM 1400 C CA . TRP A 1 171 ? 36.50254 51.86774 26.19023 1.000 23.48891 171 TRP A CA 1
ATOM 1401 C C . TRP A 1 171 ? 35.04309 52.26548 26.02069 1.000 24.53189 171 TRP A C 1
ATOM 1402 O O . TRP A 1 171 ? 34.34837 52.57326 26.98986 1.000 23.87707 171 TRP A O 1
ATOM 1413 N N . LYS A 1 172 ? 34.57375 52.23891 24.77891 1.000 30.99633 172 LYS A N 1
ATOM 1414 C CA . LYS A 1 172 ? 33.18568 52.58139 24.48022 1.000 31.78467 172 LYS A CA 1
ATOM 1415 C C . LYS A 1 172 ? 32.57096 51.44647 23.66973 1.000 34.91592 172 LYS A C 1
ATOM 1416 O O . LYS A 1 172 ? 32.76545 51.36557 22.45514 1.000 40.54355 172 LYS A O 1
ATOM 1422 N N . GLY A 1 173 ? 31.84050 50.56358 24.34142 1.000 34.36497 173 GLY A N 1
ATOM 1423 C CA . GLY A 1 173 ? 31.12705 49.48742 23.68890 1.000 35.35431 173 GLY A CA 1
ATOM 1424 C C . GLY A 1 173 ? 29.65233 49.75189 23.51773 1.000 36.45667 173 GLY A C 1
ATOM 1425 O O . GLY A 1 173 ? 28.90628 48.83726 23.15013 1.000 43.00111 173 GLY A O 1
ATOM 1426 N N . GLY A 1 174 ? 29.20797 50.97024 23.78731 1.000 37.99631 174 GLY A N 1
ATOM 1427 C CA . G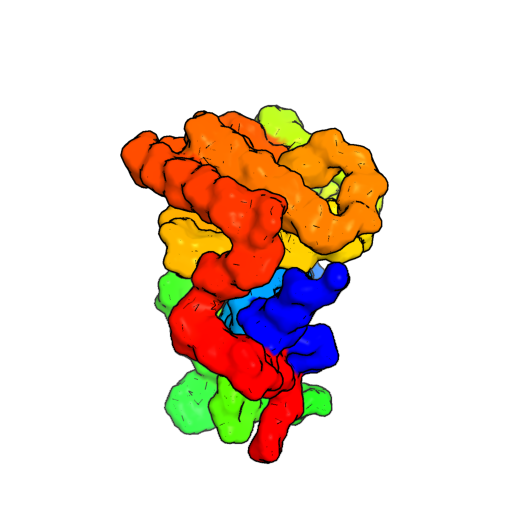LY A 1 174 ? 27.82264 51.33521 23.66961 1.000 30.68402 174 GLY A CA 1
ATOM 1428 C C . GLY A 1 174 ? 27.67935 52.83643 23.77419 1.000 29.16692 174 GLY A C 1
ATOM 1429 O O . GLY A 1 174 ? 28.64677 53.58688 23.61376 1.000 33.21241 174 GLY A O 1
ATOM 1430 N N . PRO A 1 175 ? 26.46181 53.30432 24.04435 1.000 32.36093 175 PRO A N 1
ATOM 1431 C CA . PRO A 1 175 ? 26.24211 54.75612 24.11830 1.000 31.90726 175 PRO A CA 1
ATOM 1432 C C . PRO A 1 175 ? 27.07180 55.43404 25.19254 1.000 29.07978 175 PRO A C 1
ATOM 1433 O O . PRO A 1 175 ? 27.47681 56.58874 25.01622 1.000 30.16693 175 PRO A O 1
ATOM 1437 N N . ALA A 1 176 ? 27.34951 54.75157 26.29630 1.000 28.17111 176 ALA A N 1
ATOM 1438 C CA . ALA A 1 176 ? 28.09472 55.33106 27.39933 1.000 20.38237 176 ALA A CA 1
ATOM 1439 C C . ALA A 1 176 ? 29.49862 54.74349 27.46702 1.000 22.96675 176 ALA A C 1
ATOM 1440 O O . ALA A 1 176 ? 29.72028 53.57458 27.13675 1.000 25.83866 176 ALA A O 1
ATOM 1442 N N . MET A 1 177 ? 30.44786 55.57810 27.88366 1.000 21.76783 177 MET A N 1
ATOM 1443 C CA . MET A 1 177 ? 31.79346 55.10658 28.17936 1.000 19.06524 177 MET A CA 1
ATOM 1444 C C . MET A 1 177 ? 31.75248 54.09346 29.31250 1.000 21.30836 177 MET A C 1
ATOM 1445 O O . MET A 1 177 ? 30.95382 54.21687 30.24288 1.000 20.79201 177 MET A O 1
ATOM 1450 N N . THR A 1 178 ? 32.62454 53.09173 29.23503 1.000 19.74213 178 THR A N 1
ATOM 1451 C CA . THR A 1 178 ? 32.81389 52.12474 30.30983 1.000 16.46907 178 THR A CA 1
ATOM 1452 C C . THR A 1 178 ? 34.15510 52.36851 30.98575 1.000 18.11755 178 THR A C 1
ATOM 1453 O O . THR A 1 178 ? 35.17752 52.52269 30.30904 1.000 20.13334 178 THR A O 1
ATOM 1457 N N . LEU A 1 179 ? 34.15127 52.40535 32.31370 1.000 17.10899 179 LEU A N 1
ATOM 1458 C CA . LEU A 1 179 ? 35.37887 52.36285 33.09790 1.000 19.37071 179 LEU A CA 1
ATOM 1459 C C . LEU A 1 179 ? 35.54049 50.96635 33.68520 1.000 21.21873 179 LEU A C 1
ATOM 1460 O O . LEU A 1 179 ? 34.69100 50.51578 34.46024 1.000 20.87644 179 LEU A O 1
ATOM 1465 N N . GLY A 1 180 ? 36.62578 50.28953 33.32233 1.000 18.08400 180 GLY A N 1
ATOM 1466 C CA . GLY A 1 180 ? 36.98181 49.04252 33.97452 1.000 19.06534 180 GLY A CA 1
ATOM 1467 C C . GLY A 1 180 ? 37.87106 49.30825 35.17489 1.000 20.31390 180 GLY A C 1
ATOM 1468 O O . GLY A 1 180 ? 38.98359 49.81729 35.01903 1.000 20.63739 180 GLY A O 1
ATOM 1469 N N . ILE A 1 181 ? 37.40676 48.98385 36.37821 1.000 18.92587 181 ILE A N 1
ATOM 1470 C CA . ILE A 1 181 ? 38.10657 49.34189 37.60841 1.000 15.46996 181 ILE A CA 1
ATOM 1471 C C . ILE A 1 181 ? 38.73928 48.08955 38.20029 1.000 17.68250 181 ILE A C 1
ATOM 1472 O O . ILE A 1 181 ? 38.05640 47.07968 38.40958 1.000 19.07074 181 ILE A O 1
ATOM 1477 N N . SER A 1 182 ? 40.04342 48.15651 38.46540 1.000 17.27449 182 SER A N 1
ATOM 1478 C CA . SER A 1 182 ? 40.80071 47.04164 39.02041 1.000 18.76141 182 SER A CA 1
ATOM 1479 C C . SER A 1 182 ? 41.64901 47.51803 40.19306 1.000 20.22340 182 SER A C 1
ATOM 1480 O O . SER A 1 182 ? 41.98517 48.69843 40.30543 1.000 20.11128 182 SER A O 1
ATOM 1483 N N . HIS A 1 183 ? 42.00135 46.58096 41.07002 1.000 20.84522 183 HIS A N 1
ATOM 1484 C CA . HIS A 1 183 ? 43.06235 46.84549 42.03244 1.000 24.28599 183 HIS A CA 1
ATOM 1485 C C . HIS A 1 183 ? 44.37295 47.08254 41.28970 1.000 22.95885 183 HIS A C 1
ATOM 1486 O O . HIS A 1 183 ? 44.61331 46.51198 40.22194 1.000 27.35277 183 HIS A O 1
ATOM 1493 N N . SER A 1 184 ? 45.23020 47.93964 41.85765 1.000 22.85510 184 SER A N 1
ATOM 1494 C CA . SER A 1 184 ? 46.54973 48.13606 41.26384 1.000 25.07083 184 SER A CA 1
ATOM 1495 C C . SER A 1 184 ? 47.36447 46.84910 41.25262 1.000 29.64713 184 SER A C 1
ATOM 1496 O O . SER A 1 184 ? 48.29527 46.72376 40.44905 1.000 29.43240 184 SER A O 1
ATOM 1499 N N . SER A 1 185 ? 47.02956 45.89048 42.11608 1.000 30.48707 185 SER A N 1
ATOM 1500 C CA . SER A 1 185 ? 47.69972 44.59760 42.12046 1.000 33.95381 185 SER A CA 1
ATOM 1501 C C . SER A 1 185 ? 47.24869 43.68777 40.98394 1.000 34.20977 185 SER A C 1
ATOM 1502 O O . SER A 1 185 ? 47.83002 42.61097 40.81409 1.000 34.35807 185 SER A O 1
ATOM 1505 N N . GLY A 1 186 ? 46.23678 44.08133 40.21151 1.000 33.42890 186 GLY A N 1
ATOM 1506 C CA . GLY A 1 186 ? 45.84352 43.37603 39.00318 1.000 32.71622 186 GLY A CA 1
ATOM 1507 C C . GLY A 1 186 ? 44.43417 42.81580 39.00645 1.000 28.30565 186 GLY A C 1
ATOM 1508 O O . GLY A 1 186 ? 43.87639 42.57570 37.92468 1.000 28.42359 186 GLY A O 1
ATOM 1509 N N . GLU A 1 187 ? 43.83272 42.59375 40.17289 1.000 28.99734 187 GLU A N 1
ATOM 1510 C CA . GLU A 1 187 ? 42.53619 41.92767 40.22412 1.000 26.78364 187 GLU A CA 1
ATOM 1511 C C . GLU A 1 187 ? 41.42395 42.86148 39.76066 1.000 25.77609 187 GLU A C 1
ATOM 1512 O O . GLU A 1 187 ? 41.29241 43.98237 40.25871 1.000 23.31767 187 GLU A O 1
ATOM 1518 N N . LYS A 1 188 ? 40.60507 42.38091 38.82638 1.000 27.39933 188 LYS A N 1
ATOM 1519 C CA . LYS A 1 188 ? 39.47386 43.15609 38.32948 1.000 26.49549 188 LYS A CA 1
ATOM 1520 C C . LYS A 1 188 ? 38.39352 43.28306 39.39873 1.000 21.16426 188 LYS A C 1
ATOM 1521 O O . LYS A 1 188 ? 38.10525 42.32943 40.12659 1.000 22.37345 188 LYS A O 1
ATOM 1527 N N . ILE A 1 189 ? 37.78702 44.47050 39.49503 1.000 19.58145 189 ILE A N 1
ATOM 1528 C CA . ILE A 1 189 ? 36.68548 44.66285 40.43585 1.000 19.30800 189 ILE A CA 1
ATOM 1529 C C . ILE A 1 189 ? 35.35087 44.70515 39.69700 1.000 17.90520 189 ILE A C 1
ATOM 1530 O O . ILE A 1 189 ? 34.50851 43.81807 39.87960 1.000 25.31748 189 ILE A O 1
ATOM 1535 N N . MET A 1 190 ? 35.14080 45.72161 38.85871 1.000 18.52531 190 MET A N 1
ATOM 1536 C CA . MET A 1 190 ? 33.86742 45.83920 38.15218 1.000 18.22252 190 MET A CA 1
ATOM 1537 C C . MET A 1 190 ? 34.00516 46.85605 37.02676 1.000 19.84981 190 MET A C 1
ATOM 1538 O O . MET A 1 190 ? 34.86980 47.73693 37.06848 1.000 18.72017 190 MET A O 1
ATOM 1543 N N . ASP A 1 191 ? 33.14242 46.71007 36.01517 1.000 17.14364 191 ASP A N 1
ATOM 1544 C CA . ASP A 1 191 ? 32.96494 47.71144 34.96749 1.000 17.49864 191 ASP A CA 1
ATOM 1545 C C . ASP A 1 191 ? 31.84605 48.66500 35.36143 1.000 16.62035 191 ASP A C 1
ATOM 1546 O O . ASP A 1 191 ? 30.85554 48.26060 35.97239 1.000 18.68313 191 ASP A O 1
ATOM 1551 N N . VAL A 1 192 ? 31.99591 49.94111 34.99633 1.000 16.16918 192 VAL A N 1
ATOM 1552 C CA . VAL A 1 192 ? 30.99048 50.95890 35.29235 1.000 17.38655 192 VAL A CA 1
ATOM 1553 C C . VAL A 1 192 ? 30.71795 51.76934 34.03158 1.000 16.15098 192 VAL A C 1
ATOM 1554 O O . VAL A 1 192 ? 31.64623 52.32633 33.43892 1.000 18.00926 192 VAL A O 1
ATOM 1558 N N . ASP A 1 193 ? 29.44907 51.84952 33.63487 1.000 16.28785 193 ASP A N 1
ATOM 1559 C CA . ASP A 1 193 ? 29.03959 52.68608 32.51086 1.000 17.85543 193 ASP A CA 1
ATOM 1560 C C . ASP A 1 193 ? 28.61815 54.06312 33.01581 1.000 17.11194 193 ASP A C 1
ATOM 1561 O O . ASP A 1 193 ? 27.85747 54.17437 33.98205 1.000 17.02766 193 ASP A O 1
ATOM 1566 N N . LEU A 1 194 ? 29.10419 55.11078 32.35293 1.000 17.00093 194 LEU A N 1
ATOM 1567 C CA . LEU A 1 194 ? 28.87804 56.48647 32.79914 1.000 19.19367 194 LEU A CA 1
ATOM 1568 C C . LEU A 1 194 ? 27.73906 57.06432 31.96615 1.000 16.06300 194 LEU A C 1
ATOM 1569 O O . LEU A 1 194 ? 27.94098 57.47869 30.82469 1.000 18.44622 194 LEU A O 1
ATOM 1574 N N . VAL A 1 195 ? 26.53877 57.08492 32.54143 1.000 17.38666 195 VAL A N 1
ATOM 1575 C CA . VAL A 1 195 ? 25.30303 57.37004 31.81493 1.000 19.74207 195 VAL A CA 1
ATOM 1576 C C . VAL A 1 195 ? 24.79999 58.75688 32.20668 1.000 16.32091 195 VAL A C 1
ATOM 1577 O O . VAL A 1 195 ? 24.43625 58.98932 33.36541 1.000 16.28382 195 VAL A O 1
ATOM 1581 N N . ALA A 1 196 ? 24.73645 59.66325 31.22922 1.000 16.94226 196 ALA A N 1
ATOM 1582 C CA . ALA A 1 196 ? 24.24672 61.01735 31.46494 1.000 16.80923 196 ALA A CA 1
ATOM 1583 C C . ALA A 1 196 ? 22.72263 61.02503 31.49386 1.000 18.45233 196 ALA A C 1
ATOM 1584 O O . ALA A 1 196 ? 22.07990 60.69881 30.49023 1.000 20.95646 196 ALA A O 1
ATOM 1586 N N . CYS A 1 197 ? 22.14711 61.41783 32.63067 1.000 16.17945 197 CYS A N 1
ATOM 1587 C CA . CYS A 1 197 ? 20.70445 61.43190 32.83062 1.000 16.67148 197 CYS A CA 1
ATOM 1588 C C . CYS A 1 197 ? 20.25402 62.81616 33.28474 1.000 17.91897 197 CYS A C 1
ATOM 1589 O O . CYS A 1 197 ? 21.05903 63.64017 33.72130 1.000 17.81836 197 CYS A O 1
ATOM 1592 N N . PHE A 1 198 ? 18.94815 63.06384 33.19509 1.000 17.39417 198 PHE A N 1
ATOM 1593 C CA . PHE A 1 198 ? 18.35373 64.29960 33.69281 1.000 15.96186 198 PHE A CA 1
ATOM 1594 C C . PHE A 1 198 ? 17.29021 63.97206 34.73065 1.000 17.76521 198 PHE A C 1
ATOM 1595 O O . PHE A 1 198 ? 16.40836 63.14502 34.47809 1.000 19.07876 198 PHE A O 1
ATOM 1603 N N . VAL A 1 199 ? 17.37787 64.62448 35.89343 1.000 16.68814 199 VAL A N 1
ATOM 1604 C CA . VAL A 1 199 ? 16.54658 64.31249 37.05523 1.000 17.00238 199 VAL A CA 1
ATOM 1605 C C . VAL A 1 199 ? 15.51794 65.41958 37.26092 1.000 17.19656 199 VAL A C 1
ATOM 1606 O O . VAL A 1 199 ? 15.79657 66.60105 37.01723 1.000 18.90245 199 VAL A O 1
ATOM 1610 N N . PHE A 1 200 ? 14.32098 65.02974 37.69241 1.000 17.60447 200 PHE A N 1
ATOM 1611 C CA . PHE A 1 200 ? 13.19907 65.94843 37.83960 1.000 21.26385 200 PHE A CA 1
ATOM 1612 C C . PHE A 1 200 ? 12.50127 65.72071 39.17126 1.000 20.87697 200 PHE A C 1
ATOM 1613 O O . PHE A 1 200 ? 12.61237 64.65363 39.77836 1.000 22.05311 200 PHE A O 1
ATOM 1621 N N . SER A 1 201 ? 11.77892 66.74696 39.61875 1.000 22.04400 201 SER A N 1
ATOM 1622 C CA . SER A 1 201 ? 11.03323 66.70384 40.86691 1.000 30.91313 201 SER A CA 1
ATOM 1623 C C . SER A 1 201 ? 9.65495 66.08780 40.64496 1.000 27.68200 201 SER A C 1
ATOM 1624 O O . SER A 1 201 ? 9.21340 65.86113 39.51402 1.000 31.37997 201 SER A O 1
ATOM 1627 N N . GLY A 1 202 ? 8.96487 65.83965 41.75880 1.000 28.68668 202 GLY A N 1
ATOM 1628 C CA . GLY A 1 202 ? 7.71788 65.09642 41.71208 1.000 38.18682 202 GLY A CA 1
ATOM 1629 C C . GLY A 1 202 ? 6.65138 65.72940 40.84296 1.000 32.88172 202 GLY A C 1
ATOM 1630 O O . GLY A 1 202 ? 5.80910 65.02346 40.28410 1.000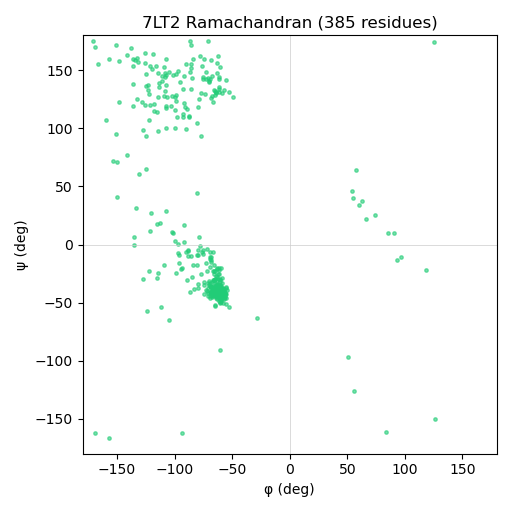 37.33513 202 GLY A O 1
ATOM 1631 N N . ASP A 1 203 ? 6.67612 67.06004 40.70402 1.000 35.14434 203 ASP A N 1
ATOM 1632 C CA . ASP A 1 203 ? 5.67131 67.75516 39.90627 1.000 36.90470 203 ASP A CA 1
ATOM 1633 C C . ASP A 1 203 ? 5.68578 67.33278 38.44392 1.000 37.96310 203 ASP A C 1
ATOM 1634 O O . ASP A 1 203 ? 4.66038 67.45364 37.76671 1.000 36.46849 203 ASP A O 1
ATOM 1639 N N . LYS A 1 204 ? 6.81743 66.84905 37.94013 1.000 25.98933 204 LYS A N 1
ATOM 1640 C CA . LYS A 1 204 ? 6.95497 66.49225 36.53581 1.000 28.84297 204 LYS A CA 1
ATOM 1641 C C . LYS A 1 204 ? 6.63030 65.02997 36.26146 1.000 22.70321 204 LYS A C 1
ATOM 1642 O O . LYS A 1 204 ? 6.74955 64.59323 35.11229 1.000 27.39508 204 LYS A O 1
ATOM 1648 N N . TRP A 1 205 ? 6.22385 64.27767 37.28076 1.000 26.23003 205 TRP A N 1
ATOM 1649 C CA . TRP A 1 205 ? 5.94189 62.85565 37.11699 1.000 26.07272 205 TRP A CA 1
ATOM 1650 C C . TRP A 1 205 ? 4.84726 62.65498 36.06973 1.000 22.83341 205 TRP A C 1
ATOM 1651 O O . TRP A 1 205 ? 3.79916 63.30992 36.14531 1.000 25.96156 205 TRP A O 1
ATOM 1662 N N . PRO A 1 206 ? 5.04513 61.77028 35.08948 1.000 26.63135 206 PRO A N 1
ATOM 1663 C CA . PRO A 1 206 ? 4.05658 61.62845 34.00773 1.000 25.88350 206 PRO A CA 1
ATOM 1664 C C . PRO A 1 206 ? 2.75813 61.00985 34.50655 1.000 27.37803 206 PRO A C 1
ATOM 1665 O O . PRO A 1 206 ? 2.76412 60.10766 35.34878 1.000 25.68327 206 PRO A O 1
ATOM 1669 N N . ILE A 1 207 ? 1.63317 61.49817 33.97338 1.000 27.99863 207 ILE A N 1
ATOM 1670 C CA . ILE A 1 207 ? 0.32967 61.01397 34.42570 1.000 30.15917 207 ILE A CA 1
ATOM 1671 C C . ILE A 1 207 ? -0.42620 60.28354 33.31807 1.000 29.45731 207 ILE A C 1
ATOM 1672 O O . ILE A 1 207 ? -1.23306 59.39013 33.59698 1.000 33.54978 207 ILE A O 1
ATOM 1677 N N . ASN A 1 208 ? -0.18204 60.64464 32.06034 1.000 27.27592 208 ASN A N 1
ATOM 1678 C CA . ASN A 1 208 ? -0.99377 60.12460 30.95683 1.000 24.52006 208 ASN A CA 1
ATOM 1679 C C . ASN A 1 208 ? -0.57421 58.69229 30.64725 1.000 29.69236 208 ASN A C 1
ATOM 1680 O O . ASN A 1 208 ? 0.34257 58.44588 29.86293 1.000 31.70225 208 ASN A O 1
ATOM 1685 N N . GLY A 1 209 ? -1.27481 57.73481 31.25595 1.000 27.77602 209 GLY A N 1
ATOM 1686 C CA . GLY A 1 209 ? -0.99446 56.32817 31.05265 1.000 29.53932 209 GLY A CA 1
ATOM 1687 C C . GLY A 1 209 ? 0.09260 55.75593 31.93274 1.000 26.01520 209 GLY A C 1
ATOM 1688 O O . GLY A 1 209 ? 0.51644 54.61645 31.70574 1.000 26.83568 209 GLY A O 1
ATOM 1689 N N . TYR A 1 210 ? 0.55169 56.49841 32.93506 1.000 22.22596 210 TYR A N 1
ATOM 1690 C CA . TYR A 1 210 ? 1.64783 56.06902 33.78930 1.000 21.42301 210 TYR A CA 1
ATOM 1691 C C . TYR A 1 210 ? 1.16892 55.84687 35.21696 1.000 21.24886 210 TYR A C 1
ATOM 1692 O O . TYR A 1 210 ? 0.25906 56.52470 35.70224 1.000 23.77502 210 TYR A O 1
ATOM 1701 N N . ARG A 1 211 ? 1.79784 54.88367 35.88070 1.000 21.08624 211 ARG A N 1
ATOM 1702 C CA . ARG A 1 211 ? 1.49585 54.61014 37.27787 1.000 18.51329 211 ARG A CA 1
ATOM 1703 C C . ARG A 1 211 ? 2.05436 55.72172 38.15745 1.000 22.50204 211 ARG A C 1
ATOM 1704 O O . ARG A 1 211 ? 3.13808 56.24903 37.90068 1.000 21.02464 211 ARG A O 1
ATOM 1712 N N . SER A 1 212 ? 1.30695 56.08105 39.19894 1.000 23.54008 212 SER A N 1
ATOM 1713 C CA . SER A 1 212 ? 1.74203 57.14551 40.09079 1.000 27.21740 212 SER A CA 1
ATOM 1714 C C . SER A 1 212 ? 2.87872 56.66889 40.99536 1.000 23.61831 212 SER A C 1
ATOM 1715 O O . SER A 1 212 ? 3.08814 55.47163 41.20301 1.000 22.81056 212 SER A O 1
ATOM 1718 N N . ASN A 1 213 ? 3.61599 57.63426 41.52908 1.000 23.09437 213 ASN A N 1
ATOM 1719 C CA . ASN A 1 213 ? 4.73273 57.35749 42.42907 1.000 22.29839 213 ASN A CA 1
ATOM 1720 C C . ASN A 1 213 ? 4.22547 56.75645 43.73507 1.000 22.41058 213 ASN A C 1
ATOM 1721 O O . ASN A 1 213 ? 3.39161 57.37838 44.40771 1.000 23.89293 213 ASN A O 1
ATOM 1726 N N . PRO A 1 214 ? 4.68499 55.56475 44.13311 1.000 19.34129 214 PRO A N 1
ATOM 1727 C CA . PRO A 1 214 ? 4.25427 55.01999 45.42765 1.000 18.46278 214 PRO A CA 1
ATOM 1728 C C . PRO A 1 214 ? 4.87535 55.72243 46.62080 1.000 21.00086 214 PRO A C 1
ATOM 1729 O O . PRO A 1 214 ? 4.36502 55.56117 47.73667 1.000 23.30026 214 PRO A O 1
ATOM 1733 N N . PHE A 1 215 ? 5.94843 56.49074 46.43626 1.000 22.41048 215 PHE A N 1
ATOM 1734 C CA . PHE A 1 215 ? 6.64278 57.15163 47.54485 1.000 22.22605 215 PHE A CA 1
ATOM 1735 C C . PHE A 1 215 ? 6.86569 58.62949 47.24298 1.000 19.78176 215 PHE A C 1
ATOM 1736 O O . PHE A 1 215 ? 8.00563 59.10419 47.22507 1.000 20.45871 215 PHE A O 1
ATOM 1744 N N . PRO A 1 216 ? 5.79140 59.39807 47.03253 1.000 20.44710 216 PRO A N 1
ATOM 1745 C CA . PRO A 1 216 ? 5.97503 60.79685 46.61505 1.000 21.28409 216 PRO A CA 1
ATOM 1746 C C . PRO A 1 216 ? 6.63886 61.67444 47.66423 1.000 21.95417 216 PRO A C 1
ATOM 1747 O O . PRO A 1 216 ? 7.23678 62.69140 47.29344 1.000 23.73754 216 PRO A O 1
ATOM 1751 N N . SER A 1 217 ? 6.58529 61.31486 48.95030 1.000 21.01284 217 SER A N 1
ATOM 1752 C CA . SER A 1 217 ? 7.23178 62.15739 49.95018 1.000 21.04498 217 SER A CA 1
ATOM 1753 C C . SER A 1 217 ? 8.70738 61.81672 50.14678 1.000 21.36756 217 SER A C 1
ATOM 1754 O O . SER A 1 217 ? 9.53316 62.72831 50.26654 1.000 28.90533 217 SER A O 1
ATOM 1757 N N . THR A 1 218 ? 9.07293 60.53157 50.16387 1.000 22.94535 218 THR A N 1
ATOM 1758 C CA . THR A 1 218 ? 10.44878 60.14986 50.46684 1.000 22.80049 218 THR A CA 1
ATOM 1759 C C . THR A 1 218 ? 11.29443 59.84893 49.23610 1.000 26.00271 218 THR A C 1
ATOM 1760 O O . THR A 1 218 ? 12.52340 59.96137 49.31294 1.000 24.40800 218 THR A O 1
ATOM 1764 N N . LYS A 1 219 ? 10.68351 59.47531 48.11174 1.000 20.98419 219 LYS A N 1
ATOM 1765 C CA . LYS A 1 219 ? 11.39115 59.30188 46.84310 1.000 20.11830 219 LYS A CA 1
ATOM 1766 C C . LYS A 1 219 ? 10.73531 60.15623 45.76125 1.000 18.19284 219 LYS A C 1
ATOM 1767 O O . LYS A 1 219 ? 10.19543 59.63144 44.77907 1.000 21.29779 219 LYS A O 1
ATOM 1773 N N . PRO A 1 220 ? 10.77791 61.48513 45.90238 1.000 20.28215 220 PRO A N 1
ATOM 1774 C CA . PRO A 1 220 ? 10.01783 62.34327 44.98060 1.000 22.59093 220 PRO A CA 1
ATOM 1775 C C . PRO A 1 220 ? 10.59024 62.41416 43.58033 1.000 23.33707 220 PRO A C 1
ATOM 1776 O O . PRO A 1 220 ? 9.84207 62.73754 42.64887 1.000 27.12248 220 PRO A O 1
ATOM 1780 N N . GLU A 1 221 ? 11.87747 62.13835 43.39584 1.000 20.87324 221 GLU A N 1
ATOM 1781 C CA . GLU A 1 221 ? 12.54578 62.41923 42.13347 1.000 19.60363 221 GLU A CA 1
ATOM 1782 C C . GLU A 1 221 ? 12.61658 61.18344 41.24608 1.000 18.71921 221 GLU A C 1
ATOM 1783 O O . GLU A 1 221 ? 12.68664 60.04710 41.71850 1.000 23.03315 221 GLU A O 1
ATOM 1789 N N . PHE A 1 222 ? 12.59894 61.42748 39.94250 1.000 18.97497 222 PHE A N 1
ATOM 1790 C CA . PHE A 1 222 ? 12.81744 60.39298 38.94284 1.000 17.25316 222 PHE A CA 1
ATOM 1791 C C . PHE A 1 222 ? 13.71449 60.99335 37.87364 1.000 16.05902 222 PHE A C 1
ATOM 1792 O O . PHE A 1 222 ? 13.95622 62.20264 37.85595 1.000 19.26525 222 PHE A O 1
ATOM 1800 N N . PHE A 1 223 ? 14.22060 60.16015 36.96887 1.000 16.40949 223 PHE A N 1
ATOM 1801 C CA . PHE A 1 223 ? 15.08445 60.71452 35.93871 1.000 17.44932 223 PHE A CA 1
ATOM 1802 C C . PHE A 1 223 ? 14.82585 60.04742 34.59776 1.000 20.69217 223 PHE A C 1
ATOM 1803 O O . PHE A 1 223 ? 14.17429 59.00347 34.50253 1.000 18.50319 223 PHE A O 1
ATOM 1811 N N . ILE A 1 224 ? 15.29689 60.71365 33.54746 1.000 17.01957 224 ILE A N 1
ATOM 1812 C CA . ILE A 1 224 ? 15.18913 60.20596 32.18813 1.000 17.27786 224 ILE A CA 1
ATOM 1813 C C . ILE A 1 224 ? 16.57208 59.78053 31.72528 1.000 17.27947 224 ILE A C 1
ATOM 1814 O O . ILE A 1 224 ? 17.59394 60.35837 32.11574 1.000 18.54695 224 ILE A O 1
ATOM 1819 N N . VAL A 1 225 ? 16.59266 58.74940 30.88856 1.000 20.06375 225 VAL A N 1
ATOM 1820 C CA . VAL A 1 225 ? 17.80884 58.04833 30.48669 1.000 20.59977 225 VAL A CA 1
ATOM 1821 C C . VAL A 1 225 ? 17.89832 58.10322 28.96553 1.000 20.11516 225 VAL A C 1
ATOM 1822 O O . VAL A 1 225 ? 16.88138 57.90976 28.28287 1.000 19.20825 225 VAL A O 1
ATOM 1826 N N . PRO A 1 226 ? 19.08185 58.37062 28.38738 1.000 22.39379 226 PRO A N 1
ATOM 1827 C CA . PRO A 1 226 ? 19.17435 58.57171 26.93195 1.000 23.65537 226 PRO A CA 1
ATOM 1828 C C . PRO A 1 226 ? 19.20833 57.28263 26.12841 1.000 26.71216 226 PRO A C 1
ATOM 1829 O O . PRO A 1 226 ? 20.00650 57.15096 25.19473 1.000 28.56409 226 PRO A O 1
ATOM 1833 N N . LYS A 1 227 ? 18.34666 56.33351 26.47190 1.000 25.06365 227 LYS A N 1
ATOM 1834 C CA . LYS A 1 227 ? 18.21179 55.09133 25.72532 1.000 26.55187 227 LYS A CA 1
ATOM 1835 C C . LYS A 1 227 ? 16.99686 55.20922 24.81379 1.000 32.26420 227 LYS A C 1
ATOM 1836 O O . LYS A 1 227 ? 15.86389 55.33240 25.29387 1.000 33.71656 227 LYS A O 1
ATOM 1842 N N . LYS A 1 228 ? 17.23392 55.17806 23.50627 1.000 30.99253 228 LYS A N 1
ATOM 1843 C CA . LYS A 1 228 ? 16.15862 55.31356 22.54220 1.000 29.72341 228 LYS A CA 1
ATOM 1844 C C . LYS A 1 228 ? 15.39138 54.00225 22.41552 1.000 39.45438 228 LYS A C 1
ATOM 1845 O O . LYS A 1 228 ? 15.87313 52.94811 22.83882 1.000 37.62241 228 LYS A O 1
ATOM 1851 N N . PRO A 1 229 ? 14.17123 54.04341 21.85411 1.000 36.34165 229 PRO A N 1
ATOM 1852 C CA . PRO A 1 229 ? 13.40785 52.81815 21.59442 1.000 40.00401 229 PRO A CA 1
ATOM 1853 C C . PRO A 1 229 ? 14.12245 51.86727 20.63615 1.000 39.41932 229 PRO A C 1
ATOM 1854 O O . PRO A 1 229 ? 13.96055 50.65741 20.79891 1.000 43.62508 229 PRO A O 1
ATOM 1858 N N . PRO A 1 232 ? 13.46944 51.86992 14.91452 1.000 55.45682 232 PRO A N 1
ATOM 1859 C CA . PRO A 1 232 ? 13.49076 53.20833 14.31316 1.000 60.16130 232 PRO A CA 1
ATOM 1860 C C . PRO A 1 232 ? 12.27917 54.05361 14.69465 1.000 55.18093 232 PRO A C 1
ATOM 1861 O O . PRO A 1 232 ? 11.14199 53.60156 14.55149 1.000 57.82219 232 PRO A O 1
ATOM 1865 N N . VAL A 1 233 ? 12.52628 55.26691 15.19557 1.000 50.72155 233 VAL A N 1
ATOM 1866 C CA . VAL A 1 233 ? 11.47022 56.22736 15.49040 1.000 50.55856 233 VAL A CA 1
ATOM 1867 C C . VAL A 1 233 ? 11.91173 57.59596 14.98441 1.000 45.25128 233 VAL A C 1
ATOM 1868 O O . VAL A 1 233 ? 13.09774 57.85466 14.77054 1.000 53.11195 233 VAL A O 1
ATOM 1872 N N . ASN A 1 234 ? 10.93174 58.47606 14.78351 1.000 43.48039 234 ASN A N 1
ATOM 1873 C CA . ASN A 1 234 ? 11.16709 59.82658 14.29932 1.000 50.83766 234 ASN A CA 1
ATOM 1874 C C . ASN A 1 234 ? 10.31090 60.78135 15.11975 1.000 49.10552 234 ASN A C 1
ATOM 1875 O O . ASN A 1 234 ? 9.14022 60.47691 15.39326 1.000 51.46725 234 ASN A O 1
ATOM 1880 N N . PRO A 1 235 ? 10.85252 61.94474 15.52416 1.000 46.50037 235 PRO A N 1
ATOM 1881 C CA . PRO A 1 235 ? 12.20046 62.45302 15.23702 1.000 47.31129 235 PRO A CA 1
ATOM 1882 C C . PRO A 1 235 ? 13.32004 61.78197 16.02844 1.000 49.38918 235 PRO A C 1
ATOM 1883 O O . PRO A 1 235 ? 13.16886 61.44852 17.20816 1.000 40.22855 235 PRO A O 1
ATOM 1887 N N . GLN A 1 236 ? 14.44850 61.60243 15.34944 1.000 50.26356 236 GLN A N 1
ATOM 1888 C CA . GLN A 1 236 ? 15.60980 60.95837 15.94316 1.000 43.53133 236 GLN A CA 1
ATOM 1889 C C . GLN A 1 236 ? 16.16706 61.81036 17.07777 1.000 43.26483 236 GLN A C 1
ATOM 1890 O O . GLN A 1 236 ? 16.32773 63.02688 16.93486 1.000 41.54644 236 GLN A O 1
ATOM 1896 N N . GLY A 1 237 ? 16.44446 61.17111 18.21387 1.000 30.53001 237 GLY A N 1
ATOM 1897 C CA . GLY A 1 237 ? 17.09260 61.82689 19.33066 1.000 26.93758 237 GLY A CA 1
ATOM 1898 C C . GLY A 1 237 ? 16.17093 62.41769 20.37712 1.000 27.93956 237 GLY A C 1
ATOM 1899 O O . GLY A 1 237 ? 16.64586 62.76653 21.46696 1.000 25.60123 237 GLY A O 1
ATOM 1900 N N . ARG A 1 238 ? 14.87225 62.53738 20.09496 1.000 24.06442 238 ARG A N 1
ATOM 1901 C CA . ARG A 1 238 ? 13.95433 63.15411 21.04811 1.000 25.34850 238 ARG A CA 1
ATOM 1902 C C . ARG A 1 238 ? 13.44189 62.19674 22.11422 1.000 23.20630 238 ARG A C 1
ATOM 1903 O O . ARG A 1 238 ? 12.91099 62.66004 23.12916 1.000 24.73203 238 ARG A O 1
ATOM 1911 N N . TYR A 1 239 ? 13.55947 60.88745 21.90473 1.000 26.26252 239 TYR A N 1
ATOM 1912 C CA . TYR A 1 239 ? 12.90699 59.90700 22.76562 1.000 25.46863 239 TYR A CA 1
ATOM 1913 C C . TYR A 1 239 ? 13.82985 59.50917 23.91079 1.000 24.07657 239 TYR A C 1
ATOM 1914 O O . TYR A 1 239 ? 14.90836 58.94863 23.68451 1.000 25.86719 239 TYR A O 1
ATOM 1923 N N . TRP A 1 240 ? 13.39341 59.78850 25.13574 1.000 20.02062 240 TRP A N 1
ATOM 1924 C CA . TRP A 1 240 ? 14.11052 59.43192 26.35086 1.000 20.09245 240 TRP A CA 1
ATOM 1925 C C . TRP A 1 240 ? 13.35200 58.34240 27.09605 1.000 21.37923 240 TRP A C 1
ATOM 1926 O O . TRP A 1 240 ? 12.11762 58.32453 27.09111 1.000 25.42177 240 TRP A O 1
ATOM 1937 N N . SER A 1 241 ? 14.09216 57.43853 27.73312 1.000 22.07006 241 SER A N 1
ATOM 1938 C CA . SER A 1 241 ? 13.50575 56.43893 28.61435 1.000 21.03707 241 SER A CA 1
ATOM 1939 C C . SER A 1 241 ? 13.33936 57.01351 30.01424 1.000 25.05066 241 SER A C 1
ATOM 1940 O O . SER A 1 241 ? 14.09312 57.88926 30.43460 1.000 25.05836 241 SER A O 1
ATOM 1943 N N . LEU A 1 242 ? 12.35402 56.49690 30.74093 1.000 25.21914 242 LEU A N 1
ATOM 1944 C CA . LEU A 1 242 ? 12.15105 56.85167 32.13716 1.000 24.92190 242 LEU A CA 1
ATOM 1945 C C . LEU A 1 242 ? 12.83306 55.82981 33.02981 1.000 29.91328 242 LEU A C 1
ATOM 1946 O O . LEU A 1 242 ? 12.80558 54.62651 32.75013 1.000 28.06872 242 LEU A O 1
ATOM 1951 N N . SER A 1 243 ? 13.45430 56.31099 34.09797 1.000 24.55325 243 SER A N 1
ATOM 1952 C CA . SER A 1 243 ? 13.99695 55.44077 35.12988 1.000 23.08828 243 SER A CA 1
ATOM 1953 C C . SER A 1 243 ? 13.24800 55.69799 36.42944 1.000 22.56556 243 SER A C 1
ATOM 1954 O O . SER A 1 243 ? 13.33145 56.79083 37.00431 1.000 19.83407 243 SER A O 1
ATOM 1957 N N . PHE A 1 244 ? 12.50665 54.68855 36.87544 1.000 20.28883 244 PHE A N 1
ATOM 1958 C CA . PHE A 1 244 ? 11.90122 54.66382 38.19699 1.000 21.27197 244 PHE A CA 1
ATOM 1959 C C . PHE A 1 244 ? 12.62319 53.66490 39.09767 1.000 23.22921 244 PHE A C 1
ATOM 1960 O O . PHE A 1 244 ? 12.02854 53.09471 40.01789 1.000 19.84140 244 PHE A O 1
ATOM 1968 N N . GLN A 1 245 ? 13.91952 53.45845 38.83220 1.000 19.53545 245 GLN A N 1
ATOM 1969 C CA . GLN A 1 245 ? 14.69935 52.46259 39.56280 1.000 21.94697 245 GLN A CA 1
ATOM 1970 C C . GLN A 1 245 ? 14.84281 52.80741 41.03755 1.000 18.39604 245 GLN A C 1
ATOM 1971 O O . GLN A 1 245 ? 14.99965 51.90609 41.86685 1.000 19.82317 245 GLN A O 1
ATOM 1977 N N . GLU A 1 246 ? 14.83696 54.09549 41.38835 1.000 19.84366 246 GLU A N 1
ATOM 1978 C CA . GLU A 1 246 ? 14.92902 54.43799 42.80219 1.000 18.97065 246 GLU A CA 1
ATOM 1979 C C . GLU A 1 246 ? 13.68626 53.97538 43.54963 1.000 18.67546 246 GLU A C 1
ATOM 1980 O O . GLU A 1 246 ? 13.78427 53.45455 44.66763 1.000 17.91016 246 GLU A O 1
ATOM 1986 N N . GLN A 1 247 ? 12.51228 54.12140 42.93017 1.000 18.72025 247 GLN A N 1
ATOM 1987 C CA . GLN A 1 247 ? 11.27406 53.64472 43.53963 1.000 17.76413 247 GLN A CA 1
ATOM 1988 C C . GLN A 1 247 ? 11.18613 52.12186 43.51581 1.000 19.48112 247 GLN A C 1
ATOM 1989 O O . GLN A 1 247 ? 10.71539 51.51149 44.48279 1.000 17.23784 247 GLN A O 1
ATOM 1995 N N . GLU A 1 248 ? 11.62124 51.49293 42.41781 1.000 17.07102 248 GLU A N 1
ATOM 1996 C CA . GLU A 1 248 ? 11.62778 50.03037 42.35801 1.000 14.77964 248 GLU A CA 1
ATOM 1997 C C . GLU A 1 248 ? 12.48919 49.43449 43.46379 1.000 18.46482 248 GLU A C 1
ATOM 1998 O O . GLU A 1 248 ? 12.14645 48.39186 44.03833 1.000 16.52408 248 GLU A O 1
ATOM 2004 N N . ARG A 1 249 ? 13.61993 50.07174 43.76701 1.000 15.68102 249 ARG A N 1
ATOM 2005 C CA . ARG A 1 249 ? 14.50947 49.54636 44.79783 1.000 18.50451 249 ARG A CA 1
ATOM 2006 C C . ARG A 1 249 ? 13.83768 49.55470 46.16703 1.000 17.08532 249 ARG A C 1
ATOM 2007 O O . ARG A 1 249 ? 14.06371 48.65181 46.98019 1.000 17.63283 249 ARG A O 1
ATOM 2015 N N . VAL A 1 250 ? 13.00659 50.56426 46.44368 1.000 17.25412 250 VAL A N 1
ATOM 2016 C CA . VAL A 1 250 ? 12.27757 50.59071 47.71214 1.000 19.17685 250 VAL A CA 1
ATOM 2017 C C . VAL A 1 250 ? 11.18456 49.52722 47.72113 1.000 14.61259 250 VAL A C 1
ATOM 2018 O O . VAL A 1 250 ? 10.97360 48.84478 48.73159 1.000 16.23953 250 VAL A O 1
ATOM 2022 N N . LEU A 1 251 ? 10.49146 49.35304 46.59210 1.000 17.84790 251 LEU A N 1
ATOM 2023 C CA . LEU A 1 251 ? 9.42417 48.35619 46.49943 1.000 17.53009 251 LEU A CA 1
ATOM 2024 C C . LEU A 1 251 ? 9.92985 46.94668 46.79875 1.000 18.27876 251 LEU A C 1
ATOM 2025 O O . LEU A 1 251 ? 9.22160 46.15080 47.42903 1.000 17.24354 251 LEU A O 1
ATOM 2030 N N . ILE A 1 252 ? 11.15142 46.61441 46.36222 1.000 17.09527 252 ILE A N 1
ATOM 2031 C CA . ILE A 1 252 ? 11.66659 45.25884 46.560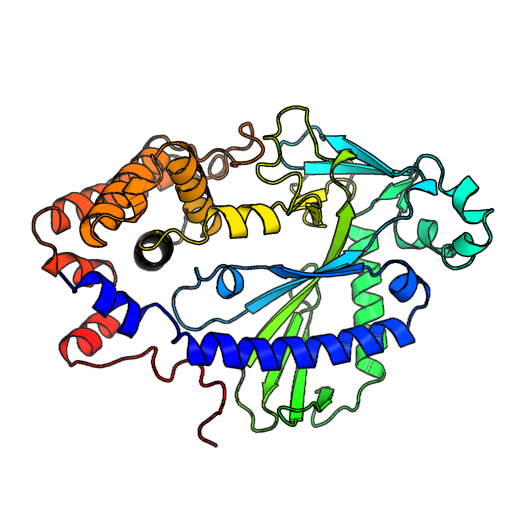61 1.000 16.77146 252 ILE A CA 1
ATOM 2032 C C . ILE A 1 252 ? 12.38991 45.08208 47.89039 1.000 16.25085 252 ILE A C 1
ATOM 2033 O O . ILE A 1 252 ? 12.77640 43.95074 48.22616 1.000 18.26574 252 ILE A O 1
ATOM 2038 N N . ASP A 1 253 ? 12.57294 46.15135 48.66407 1.000 15.77505 253 ASP A N 1
ATOM 2039 C CA . ASP A 1 253 ? 13.32658 46.10470 49.90846 1.000 16.05373 253 ASP A CA 1
ATOM 2040 C C . ASP A 1 253 ? 12.42828 45.64250 51.05121 1.000 18.51176 253 ASP A C 1
ATOM 2041 O O . ASP A 1 253 ? 11.19914 45.71898 50.97477 1.000 17.94570 253 ASP A O 1
ATOM 2046 N N . ASN A 1 254 ? 13.06437 45.15752 52.11964 1.000 16.69438 254 ASN A N 1
ATOM 2047 C CA . ASN A 1 254 ? 12.37195 44.73937 53.34221 1.000 16.75808 254 ASN A CA 1
ATOM 2048 C C . ASN A 1 254 ? 11.27595 43.71634 53.04079 1.000 18.04809 254 ASN A C 1
ATOM 2049 O O . ASN A 1 254 ? 10.14908 43.80608 53.53374 1.000 20.71150 254 ASN A O 1
ATOM 2054 N N . LYS A 1 255 ? 11.61623 42.72090 52.21261 1.000 16.85719 255 LYS A N 1
ATOM 2055 C CA . LYS A 1 255 ? 10.65388 41.68979 51.84252 1.000 19.49523 255 LYS A CA 1
ATOM 2056 C C . LYS A 1 255 ? 11.25580 40.29252 51.93940 1.000 19.40230 255 LYS A C 1
ATOM 2057 O O . LYS A 1 255 ? 10.87163 39.38997 51.19019 1.000 22.58130 255 LYS A O 1
ATOM 2063 N N . ASN A 1 256 ? 12.19361 40.10671 52.86820 1.000 24.67086 256 ASN A N 1
ATOM 2064 C CA . ASN A 1 256 ? 12.58776 38.79612 53.38000 1.000 22.09038 256 ASN A CA 1
ATOM 2065 C C . ASN A 1 256 ? 12.91164 37.79490 52.27818 1.000 19.89908 256 ASN A C 1
ATOM 2066 O O . ASN A 1 256 ? 14.02846 37.78788 51.75349 1.000 21.55781 256 ASN A O 1
ATOM 2071 N N . ARG A 1 257 ? 11.94465 36.94876 51.91734 1.000 19.91168 257 ARG A N 1
ATOM 2072 C CA . ARG A 1 257 ? 12.19333 35.89839 50.93453 1.000 18.44402 257 ARG A CA 1
ATOM 2073 C C . ARG A 1 257 ? 12.26665 36.40487 49.49473 1.000 18.52364 257 ARG A C 1
ATOM 2074 O O . ARG A 1 257 ? 12.63591 35.62680 48.60708 1.000 19.02237 257 ARG A O 1
ATOM 2082 N N . LEU A 1 258 ? 11.95106 37.67751 49.23643 1.000 17.02575 258 LEU A N 1
ATOM 2083 C CA . LEU A 1 258 ? 11.75112 38.12636 47.85779 1.000 16.58306 258 LEU A CA 1
ATOM 2084 C C . LEU A 1 258 ? 13.03162 38.03322 47.02982 1.000 19.04394 258 LEU A C 1
ATOM 2085 O O . LEU A 1 258 ? 13.02454 37.47144 45.92972 1.000 17.80304 258 LEU A O 1
ATOM 2090 N N . LYS A 1 259 ? 14.13224 38.61938 47.51233 1.000 17.71969 259 LYS A N 1
ATOM 2091 C CA . LYS A 1 259 ? 15.32333 38.68986 46.66518 1.000 17.83529 259 LYS A CA 1
ATOM 2092 C C . LYS A 1 259 ? 15.94737 37.31287 46.43511 1.000 19.86115 259 LYS A C 1
ATOM 2093 O O . LYS A 1 259 ? 16.36212 37.02841 45.30336 1.000 17.37783 259 LYS A O 1
ATOM 2099 N N . PRO A 1 260 ? 16.02998 36.42321 47.43690 1.000 16.48047 260 PRO A N 1
ATOM 2100 C CA . PRO A 1 260 ? 16.42651 35.03991 47.11010 1.000 17.55207 260 PRO A CA 1
ATOM 2101 C C . PRO A 1 260 ? 15.53225 34.39786 46.06179 1.000 17.33352 260 PRO A C 1
ATOM 2102 O O . PRO A 1 260 ? 16.03584 33.73649 45.14657 1.000 18.74391 260 PRO A O 1
ATOM 2106 N N . ALA A 1 261 ? 14.21554 34.60168 46.14976 1.000 17.98152 261 ALA A N 1
ATOM 2107 C CA . ALA A 1 261 ? 13.30943 34.00366 45.17202 1.000 18.00724 261 ALA A CA 1
ATOM 2108 C C . ALA A 1 261 ? 13.56342 34.54792 43.77099 1.000 17.29734 261 ALA A C 1
ATOM 2109 O O . ALA A 1 261 ? 13.53349 33.79408 42.78923 1.000 17.34375 261 ALA A O 1
ATOM 2111 N N . VAL A 1 262 ? 13.80992 35.85666 43.65451 1.000 16.22401 262 VAL A N 1
ATOM 2112 C CA . VAL A 1 262 ? 14.09042 36.42922 42.33925 1.000 14.26915 262 VAL A CA 1
ATOM 2113 C C . VAL A 1 262 ? 15.34396 35.80476 41.75194 1.000 15.73614 262 VAL A C 1
ATOM 2114 O O . VAL A 1 262 ? 15.37897 35.43627 40.57283 1.000 17.36053 262 VAL A O 1
ATOM 2118 N N . LYS A 1 263 ? 16.39117 35.67838 42.56740 1.000 17.07939 263 LYS A N 1
ATOM 2119 C CA . LYS A 1 263 ? 17.66765 35.18561 42.06690 1.000 15.40932 263 LYS A CA 1
ATOM 2120 C C . LYS A 1 263 ? 17.59970 33.70517 41.71960 1.000 16.60418 263 LYS A C 1
ATOM 2121 O O . LYS A 1 263 ? 18.22303 33.27832 40.74212 1.000 18.58997 263 LYS A O 1
ATOM 2127 N N . LEU A 1 264 ? 16.82935 32.91931 42.48071 1.000 17.07099 264 LEU A N 1
ATOM 2128 C CA . LEU A 1 264 ? 16.62701 31.51713 42.12426 1.000 18.26223 264 LEU A CA 1
ATOM 2129 C C . LEU A 1 264 ? 15.96112 31.39462 40.76134 1.000 18.02121 264 LEU A C 1
ATOM 2130 O O . LEU A 1 264 ? 16.35789 30.56118 39.93975 1.000 17.24550 264 LEU A O 1
ATOM 2135 N N . ILE A 1 265 ? 14.94800 32.22436 40.49857 1.000 18.40007 265 ILE A N 1
ATOM 2136 C CA . ILE A 1 265 ? 14.29307 32.19495 39.19478 1.000 18.37349 265 ILE A CA 1
ATOM 2137 C C . ILE A 1 265 ? 15.23378 32.70690 38.10793 1.000 17.92383 265 ILE A C 1
ATOM 2138 O O . ILE A 1 265 ? 15.28791 32.14338 37.00674 1.000 19.11877 265 ILE A O 1
ATOM 2143 N N . LYS A 1 266 ? 16.00761 33.76075 38.39762 1.000 17.83166 266 LYS A N 1
ATOM 2144 C CA . LYS A 1 266 ? 16.97199 34.24381 37.40825 1.000 16.32480 266 LYS A CA 1
ATOM 2145 C C . LYS A 1 266 ? 18.03017 33.18829 37.10798 1.000 18.84489 266 LYS A C 1
ATOM 2146 O O . LYS A 1 266 ? 18.48534 33.06441 35.96430 1.000 19.81014 266 LYS A O 1
ATOM 2152 N N . LYS A 1 267 ? 18.43952 32.41897 38.12278 1.000 17.12093 267 LYS A N 1
ATOM 2153 C CA . LYS A 1 267 ? 19.39065 31.33728 37.88594 1.000 17.67319 267 LYS A CA 1
ATOM 2154 C C . LYS A 1 267 ? 18.79112 30.28549 36.96573 1.000 20.02574 267 LYS A C 1
ATOM 2155 O O . LYS A 1 267 ? 19.46064 29.79466 36.04907 1.000 21.41395 267 LYS A O 1
ATOM 2161 N N . LEU A 1 268 ? 17.52060 29.93866 37.19282 1.000 18.60513 268 LEU A N 1
ATOM 2162 C CA . LEU A 1 268 ? 16.81791 29.02237 36.30043 1.000 22.34366 268 LEU A CA 1
ATOM 2163 C C . LEU A 1 268 ? 16.73967 29.58521 34.88778 1.000 22.98383 268 LEU A C 1
ATOM 2164 O O . LEU A 1 268 ? 16.91676 28.85282 33.90601 1.000 22.38338 268 LEU A O 1
ATOM 2169 N N . LYS A 1 269 ? 16.47390 30.88811 34.77012 1.000 19.49003 269 LYS A N 1
ATOM 2170 C CA . LYS A 1 269 ? 16.40683 31.53021 33.46155 1.000 19.51073 269 LYS A CA 1
ATOM 2171 C C . LYS A 1 269 ? 17.74465 31.44776 32.73756 1.000 22.10352 269 LYS A C 1
ATOM 2172 O O . LYS A 1 269 ? 17.79352 31.15861 31.53424 1.000 20.63208 269 LYS A O 1
ATOM 2178 N N . GLU A 1 270 ? 18.84190 31.70309 33.45409 1.000 20.38097 270 GLU A N 1
ATOM 2179 C CA . GLU A 1 270 ? 20.16446 31.64082 32.84147 1.000 21.52711 270 GLU A CA 1
ATOM 2180 C C . GLU A 1 270 ? 20.46581 30.25407 32.30215 1.000 24.47128 270 GLU A C 1
ATOM 2181 O O . GLU A 1 270 ? 21.13379 30.11753 31.27038 1.000 28.79393 270 GLU A O 1
ATOM 2187 N N . LYS A 1 271 ? 19.98559 29.21545 32.97627 1.000 23.03984 271 LYS A N 1
ATOM 2188 C CA . LYS A 1 271 ? 20.29820 27.86715 32.52535 1.000 26.10991 271 LYS A CA 1
ATOM 2189 C C . LYS A 1 271 ? 19.37197 27.38438 31.41324 1.000 27.13756 271 LYS A C 1
ATOM 2190 O O . LYS A 1 271 ? 19.82963 26.70878 30.48358 1.000 32.88299 271 LYS A O 1
ATOM 2196 N N . THR A 1 272 ? 18.08114 27.71607 31.47314 1.000 21.11259 272 THR A N 1
ATOM 2197 C CA . THR A 1 272 ? 17.10967 27.09119 30.58513 1.000 23.22568 272 THR A CA 1
ATOM 2198 C C . THR A 1 272 ? 16.45476 28.02202 29.56786 1.000 21.75495 272 THR A C 1
ATOM 2199 O O . THR A 1 272 ? 15.99762 27.52876 28.53235 1.000 27.06401 272 THR A O 1
ATOM 2203 N N . HIS A 1 273 ? 16.37823 29.33726 29.80970 1.000 22.43444 273 HIS A N 1
ATOM 2204 C CA . HIS A 1 273 ? 15.72904 30.24997 28.85981 1.000 19.97329 273 HIS A CA 1
ATOM 2205 C C . HIS A 1 273 ? 16.35249 31.64298 28.90817 1.000 18.27454 273 HIS A C 1
ATOM 2206 O O . HIS A 1 273 ? 15.71601 32.61607 29.32990 1.000 22.55970 273 HIS A O 1
ATOM 2213 N N . PRO A 1 274 ? 17.58225 31.78717 28.40293 1.000 21.33516 274 PRO A N 1
ATOM 2214 C CA . PRO A 1 274 ? 18.22067 33.11527 28.36942 1.000 21.91899 274 PRO A CA 1
ATOM 2215 C C . PRO A 1 274 ? 17.53280 34.09602 27.43596 1.000 26.15131 274 PRO A C 1
ATOM 2216 O O . PRO A 1 274 ? 17.91916 35.27219 27.40736 1.000 26.42893 274 PRO A O 1
ATOM 2220 N N . ASN A 1 275 ? 16.53846 33.64274 26.66849 1.000 19.51826 275 ASN A N 1
ATOM 2221 C CA . ASN A 1 275 ? 15.73846 34.52292 25.82611 1.000 21.96826 275 ASN A CA 1
ATOM 2222 C C . ASN A 1 275 ? 15.00699 35.60025 26.61633 1.000 25.15111 275 ASN A C 1
ATOM 2223 O O . ASN A 1 275 ? 14.58979 36.60298 26.02515 1.000 23.83640 275 ASN A O 1
ATOM 2228 N N . ILE A 1 276 ? 14.81946 35.40805 27.92177 1.000 19.08331 276 ILE A N 1
ATOM 2229 C CA . ILE A 1 276 ? 14.05554 36.32388 28.76469 1.000 19.60725 276 ILE A CA 1
ATOM 2230 C C . ILE A 1 276 ? 15.02999 37.23975 29.49269 1.000 21.55095 276 ILE A C 1
ATOM 2231 O O . ILE A 1 276 ? 15.92731 36.76805 30.19870 1.000 21.99667 276 ILE A O 1
ATOM 2236 N N . ALA A 1 277 ? 14.85613 38.54814 29.32958 1.000 18.04664 277 ALA A N 1
ATOM 2237 C CA . ALA A 1 277 ? 15.72688 39.50549 29.99624 1.000 18.69719 277 ALA A CA 1
ATOM 2238 C C . ALA A 1 277 ? 15.43410 39.56568 31.49442 1.000 18.13761 277 ALA A C 1
ATOM 2239 O O . ALA A 1 277 ? 14.29768 39.37852 31.93906 1.000 18.68873 277 ALA A O 1
ATOM 2241 N N . SER A 1 278 ? 16.48207 39.84494 32.27438 1.000 19.73592 278 SER A N 1
ATOM 2242 C CA . SER A 1 278 ? 16.33964 39.88733 33.72828 1.000 19.25485 278 SER A CA 1
ATOM 2243 C C . SER A 1 278 ? 15.30018 40.91339 34.16926 1.000 19.17218 278 SER A C 1
ATOM 2244 O O . SER A 1 278 ? 14.56702 40.67901 35.13569 1.000 16.61442 278 SER A O 1
ATOM 2247 N N . TYR A 1 279 ? 15.20894 42.05317 33.47648 1.000 19.28078 279 TYR A N 1
ATOM 2248 C CA . TYR A 1 279 ? 14.24112 43.06342 33.90061 1.000 18.17857 279 TYR A CA 1
ATOM 2249 C C . TYR A 1 279 ? 12.81124 42.56992 33.74312 1.000 18.94514 279 TYR A C 1
ATOM 2250 O O . TYR A 1 279 ? 11.91204 43.05116 34.44150 1.000 18.43948 279 TYR A O 1
ATOM 2259 N N . TYR A 1 280 ? 12.57823 41.61935 32.83335 1.000 18.19079 280 TYR A N 1
ATOM 2260 C CA . TYR A 1 280 ? 11.23473 41.06830 32.69063 1.000 19.29423 280 TYR A CA 1
ATOM 2261 C C . TYR A 1 280 ? 10.85307 40.25869 33.92226 1.000 17.66983 280 TYR A C 1
ATOM 2262 O O . TYR A 1 280 ? 9.69074 40.26923 34.34478 1.000 19.23188 280 TYR A O 1
ATOM 2271 N N . ILE A 1 281 ? 11.81992 39.54709 34.50819 1.000 17.71380 281 ILE A N 1
ATOM 2272 C CA . ILE A 1 281 ? 11.56511 38.83177 35.75590 1.000 18.78497 281 ILE A CA 1
ATOM 2273 C C . ILE A 1 281 ? 11.36264 39.81632 36.89912 1.000 15.93442 281 ILE A C 1
ATOM 2274 O O . ILE A 1 281 ? 10.44239 39.66318 37.71267 1.000 17.21984 281 ILE A O 1
ATOM 2279 N N . LYS A 1 282 ? 12.21651 40.84413 36.97977 1.000 15.91599 282 LYS A N 1
ATOM 2280 C CA . LYS A 1 282 ? 12.02115 41.89345 37.97758 1.000 15.78783 282 LYS A CA 1
ATOM 2281 C C . LYS A 1 282 ? 10.62908 42.50004 37.85962 1.000 18.50357 282 LYS A C 1
ATOM 2282 O O . LYS A 1 282 ? 9.94798 42.71658 38.86992 1.000 15.27791 282 LYS A O 1
ATOM 2288 N N . THR A 1 283 ? 10.18031 42.74728 36.62340 1.000 17.81255 283 THR A N 1
ATOM 2289 C CA . THR A 1 283 ? 8.86397 43.33712 36.39815 1.000 16.84226 283 THR A CA 1
ATOM 2290 C C . THR A 1 283 ? 7.75176 42.42263 36.89532 1.000 20.70440 283 THR A C 1
ATOM 2291 O O . THR A 1 283 ? 6.77674 42.88999 37.49616 1.000 16.75772 283 THR A O 1
ATOM 2295 N N . VAL A 1 284 ? 7.86946 41.11628 36.63951 1.000 18.40275 284 VAL A N 1
ATOM 2296 C CA . VAL A 1 284 ? 6.87978 40.17572 37.15914 1.000 16.32211 284 VAL A CA 1
ATOM 2297 C C . VAL A 1 284 ? 6.78088 40.29257 38.67722 1.000 16.24884 284 VAL A C 1
ATOM 2298 O O . VAL A 1 284 ? 5.68130 40.30640 39.24242 1.000 17.79044 284 VAL A O 1
ATOM 2302 N N . PHE A 1 285 ? 7.92130 40.42399 39.35877 1.000 18.23725 285 PHE A N 1
ATOM 2303 C CA . PHE A 1 285 ? 7.88131 40.53636 40.81617 1.000 16.68567 285 PHE A CA 1
ATOM 2304 C C . PHE A 1 285 ? 7.27764 41.86039 41.27806 1.000 16.32176 285 PHE A C 1
ATOM 2305 O O . PHE A 1 285 ? 6.61037 41.89351 42.31666 1.000 17.38805 285 PHE A O 1
ATOM 2313 N N . LEU A 1 286 ? 7.47512 42.95127 40.52775 1.000 18.52592 286 LEU A N 1
ATOM 2314 C CA . LEU A 1 286 ? 6.76855 44.19143 40.84760 1.000 17.07342 286 LEU A CA 1
ATOM 2315 C C . LEU A 1 286 ? 5.25829 43.98830 40.79553 1.000 20.54161 286 LEU A C 1
ATOM 2316 O O . LEU A 1 286 ? 4.52977 44.46247 41.67443 1.000 19.47555 286 LEU A O 1
ATOM 2321 N N . HIS A 1 287 ? 4.77004 43.27470 39.77726 1.000 17.69753 287 HIS A N 1
ATOM 2322 C CA . HIS A 1 287 ? 3.34647 42.96209 39.71265 1.000 20.20433 287 HIS A CA 1
ATOM 2323 C C . HIS A 1 287 ? 2.91890 42.07255 40.87181 1.000 19.15239 287 HIS A C 1
ATOM 2324 O O . HIS A 1 287 ? 1.84509 42.27265 41.44931 1.000 21.86455 287 HIS A O 1
ATOM 2331 N N . ILE A 1 288 ? 3.74184 41.07925 41.22215 1.000 17.62727 288 ILE A N 1
ATOM 2332 C CA . ILE A 1 288 ? 3.40577 40.19384 42.33615 1.000 19.63941 288 ILE A CA 1
ATOM 2333 C C . ILE A 1 288 ? 3.36681 40.96816 43.65044 1.000 18.94253 288 ILE A C 1
ATOM 2334 O O . ILE A 1 288 ? 2.49432 40.73407 44.49703 1.000 21.15701 288 ILE A O 1
ATOM 2339 N N . ILE A 1 289 ? 4.30519 41.90301 43.84315 1.000 20.10732 289 ILE A N 1
ATOM 2340 C CA . ILE A 1 289 ? 4.27060 42.76198 45.02661 1.000 18.87778 289 ILE A CA 1
ATOM 2341 C C . ILE A 1 289 ? 2.94008 43.49773 45.11343 1.000 21.78777 289 ILE A C 1
ATOM 2342 O O . ILE A 1 289 ? 2.34398 43.61425 46.19187 1.000 20.11506 289 ILE A O 1
ATOM 2347 N N . GLU A 1 290 ? 2.46103 44.01665 43.98183 1.000 19.51159 290 GLU A N 1
ATOM 2348 C CA . GLU A 1 290 ? 1.20502 44.76022 43.97911 1.000 21.00399 290 GLU A CA 1
ATOM 2349 C C . GLU A 1 290 ? 0.02459 43.84974 44.29339 1.000 24.74137 290 GLU A C 1
ATOM 2350 O O . GLU A 1 290 ? -0.92324 44.26061 44.97501 1.000 25.60685 290 GLU A O 1
ATOM 2356 N N . GLN A 1 291 ? 0.07891 42.60216 43.82563 1.000 26.04433 291 GLN A N 1
ATOM 2357 C CA . GLN A 1 291 ? -1.03860 41.67786 43.97749 1.000 26.54468 291 GLN A CA 1
ATOM 2358 C C . GLN A 1 291 ? -1.09655 41.06508 45.37061 1.000 30.60818 291 GLN A C 1
ATOM 2359 O O . GLN A 1 291 ? -2.18723 40.85863 45.91300 1.000 34.09777 291 GLN A O 1
ATOM 2365 N N . LYS A 1 292 ? 0.05460 40.75933 45.95604 1.000 26.99723 292 LYS A N 1
ATOM 2366 C CA . LYS A 1 292 ? 0.11603 39.98003 47.18283 1.000 27.61284 292 LYS A CA 1
ATOM 2367 C C . LYS A 1 292 ? -0.00569 40.87620 48.40663 1.000 26.89373 292 LYS A C 1
ATOM 2368 O O . LYS A 1 292 ? 0.42814 42.03032 48.40373 1.000 25.86450 292 LYS A O 1
ATOM 2374 N N . ASP A 1 293 ? -0.60178 40.32900 49.46269 1.000 31.40472 293 ASP A N 1
ATOM 2375 C CA . ASP A 1 293 ? -0.47363 40.94766 50.76962 1.000 32.68253 293 ASP A CA 1
ATOM 2376 C C . ASP A 1 293 ? 0.99550 40.93441 51.19251 1.000 27.89446 293 ASP A C 1
ATOM 2377 O O . ASP A 1 293 ? 1.79484 40.11895 50.72281 1.000 28.79553 293 ASP A O 1
ATOM 2382 N N . GLN A 1 294 ? 1.35524 41.85511 52.09264 1.000 27.62622 294 GLN A N 1
ATOM 2383 C CA . GLN A 1 294 ? 2.74458 41.93468 52.54134 1.000 27.58654 294 GLN A CA 1
ATOM 2384 C C . GLN A 1 294 ? 3.19394 40.65447 53.24251 1.000 30.24464 294 GLN A C 1
ATOM 2385 O O . GLN A 1 294 ? 4.37848 40.30293 53.19569 1.000 24.70934 294 GLN A O 1
ATOM 2391 N N . SER A 1 295 ? 2.27099 39.93813 53.88857 1.000 28.57484 295 SER A N 1
ATOM 2392 C CA . SER A 1 295 ? 2.64512 38.73870 54.62995 1.000 25.21884 295 SER A CA 1
ATOM 2393 C C . SER A 1 295 ? 3.15501 37.62293 53.72636 1.000 20.11151 295 SER A C 1
ATOM 2394 O O . SER A 1 295 ? 3.80923 36.69869 54.21755 1.000 24.49504 295 SER A O 1
ATOM 2397 N N . PHE A 1 296 ? 2.88155 37.69460 52.42201 1.000 22.22786 296 PHE A N 1
ATOM 2398 C CA . PHE A 1 296 ? 3.32157 36.64292 51.50846 1.000 22.04913 296 PHE A CA 1
ATOM 2399 C C . PHE A 1 296 ? 4.82966 36.44326 51.57235 1.000 22.68763 296 PHE A C 1
ATOM 2400 O O . PHE A 1 296 ? 5.31869 35.30892 51.52072 1.000 23.12617 296 PHE A O 1
ATOM 2408 N N . TRP A 1 297 ? 5.58126 37.53311 51.70928 1.000 20.01557 297 TRP A N 1
ATOM 2409 C CA . TRP A 1 297 ? 7.03550 37.47483 51.66192 1.000 21.26135 297 TRP A CA 1
ATOM 2410 C C . TRP A 1 297 ? 7.65617 36.90401 52.93005 1.000 21.31943 297 TRP A C 1
ATOM 2411 O O . TRP A 1 297 ? 8.87583 36.70345 52.96710 1.000 19.46878 297 TRP A O 1
ATOM 2422 N N . ASN A 1 298 ? 6.85766 36.61851 53.95489 1.000 20.88801 298 ASN A N 1
ATOM 2423 C CA . ASN A 1 298 ? 7.35194 35.98691 55.16951 1.000 24.35158 298 ASN A CA 1
ATOM 2424 C C . ASN A 1 298 ? 7.08646 34.48966 55.20067 1.000 26.63946 298 ASN A C 1
ATOM 2425 O O . ASN A 1 298 ? 7.41091 33.83360 56.19632 1.000 26.96774 298 ASN A O 1
ATOM 2430 N N . LYS A 1 299 ? 6.51899 33.93476 54.13433 1.000 24.18449 299 LYS A N 1
ATOM 2431 C CA . LYS A 1 299 ? 6.35163 32.49424 54.04272 1.000 23.72443 299 LYS A CA 1
ATOM 2432 C C . LYS A 1 299 ? 7.71080 31.83332 53.82618 1.000 22.69917 299 LYS A C 1
ATOM 2433 O O . LYS A 1 299 ? 8.74167 32.49761 53.69434 1.000 24.22420 299 LYS A O 1
ATOM 2439 N N . SER A 1 300 ? 7.72033 30.50316 53.81789 1.000 25.53046 300 SER A N 1
ATOM 2440 C CA . SER A 1 300 ? 8.97005 29.78707 53.61672 1.000 22.53739 300 SER A CA 1
ATOM 2441 C C . SER A 1 300 ? 9.55983 30.14630 52.25937 1.000 22.86261 300 SER A C 1
ATOM 2442 O O . SER A 1 300 ? 8.84558 30.53082 51.32845 1.000 20.54837 300 SER A O 1
ATOM 2445 N N . LEU A 1 301 ? 10.88549 30.04631 52.15827 1.000 20.28860 301 LEU A N 1
ATOM 2446 C CA . LEU A 1 301 ? 11.52368 30.30584 50.87312 1.000 20.77154 301 LEU A CA 1
ATOM 2447 C C . LEU A 1 301 ? 11.00657 29.35031 49.80489 1.000 21.54478 301 LEU A C 1
ATOM 2448 O O . LEU A 1 301 ? 10.79784 29.75169 48.65240 1.000 19.74762 301 LEU A O 1
ATOM 2453 N N . ARG A 1 302 ? 10.76715 28.08745 50.17171 1.000 22.30744 302 ARG A N 1
ATOM 2454 C CA . ARG A 1 302 ? 10.22094 27.14127 49.20476 1.000 19.60068 302 ARG A CA 1
ATOM 2455 C C . ARG A 1 302 ? 8.85959 27.59984 48.69463 1.000 21.26118 302 ARG A C 1
ATOM 2456 O O . ARG A 1 302 ? 8.59610 27.57255 47.48645 1.000 22.34358 302 ARG A O 1
ATOM 2464 N N . GLU A 1 303 ? 7.97965 28.03964 49.60148 1.000 21.43010 303 GLU A N 1
ATOM 2465 C CA . GLU A 1 303 ? 6.64073 28.43110 49.17062 1.000 19.91290 303 GLU A CA 1
ATOM 2466 C C . GLU A 1 303 ? 6.67077 29.70308 48.32751 1.000 21.50340 303 GLU A C 1
ATOM 2467 O O . GLU A 1 303 ? 5.96104 29.79867 47.31834 1.000 20.65208 303 GLU A O 1
ATOM 2473 N N . VAL A 1 304 ? 7.47898 30.69062 48.71770 1.000 21.23878 304 VAL A N 1
ATOM 2474 C CA . VAL A 1 304 ? 7.58297 31.90681 47.91401 1.000 19.87464 304 VAL A CA 1
ATOM 2475 C C . VAL A 1 304 ? 8.15913 31.58487 46.53862 1.000 20.47843 304 VAL A C 1
ATOM 2476 O O . VAL A 1 304 ? 7.65645 32.05903 45.51085 1.000 19.88499 304 VAL A O 1
ATOM 2480 N N . PHE A 1 305 ? 9.21825 30.77355 46.49851 1.000 20.08311 305 PHE A N 1
ATOM 2481 C CA . PHE A 1 305 ? 9.82403 30.39661 45.22271 1.000 20.27670 305 PHE A CA 1
ATOM 2482 C C . PHE A 1 305 ? 8.83125 29.65907 44.33048 1.000 20.16820 305 PHE A C 1
ATOM 2483 O O . PHE A 1 305 ? 8.67064 29.99629 43.15207 1.000 18.10263 305 PHE A O 1
ATOM 2491 N N . MET A 1 306 ? 8.16294 28.63668 44.87289 1.000 22.14403 306 MET A N 1
ATOM 2492 C CA . MET A 1 306 ? 7.23236 27.85320 44.06580 1.000 21.85638 306 MET A CA 1
ATOM 2493 C C . MET A 1 306 ? 6.06010 28.69601 43.58523 1.000 20.38123 306 MET A C 1
ATOM 2494 O O . MET A 1 306 ? 5.61432 28.56011 42.43928 1.000 19.84527 306 MET A O 1
ATOM 2499 N N . THR A 1 307 ? 5.53760 29.56641 44.44629 1.000 20.93287 307 THR A N 1
ATOM 2500 C CA . THR A 1 307 ? 4.37191 30.34895 44.05697 1.000 21.54037 307 THR A CA 1
ATOM 2501 C C . THR A 1 307 ? 4.73084 31.39559 43.01047 1.000 19.89321 307 THR A C 1
ATOM 2502 O O . THR A 1 307 ? 4.00172 31.56213 42.02463 1.000 21.45611 307 THR A O 1
ATOM 2506 N N . THR A 1 308 ? 5.85319 32.10410 43.19733 1.000 19.05260 308 THR A N 1
ATOM 2507 C CA . THR A 1 308 ? 6.23724 33.11355 42.21524 1.000 17.58430 308 THR A CA 1
ATOM 2508 C C . THR A 1 308 ? 6.69029 32.47044 40.91127 1.000 20.92015 308 THR A C 1
ATOM 2509 O O . THR A 1 308 ? 6.48203 33.04480 39.83938 1.000 20.85327 308 THR A O 1
ATOM 2513 N N . LEU A 1 309 ? 7.28111 31.27369 40.97755 1.000 17.84961 309 LEU A N 1
ATOM 2514 C CA . LEU A 1 309 ? 7.64483 30.56910 39.75149 1.000 18.03447 309 LEU A CA 1
ATOM 2515 C C . LEU A 1 309 ? 6.40782 30.20687 38.93983 1.000 20.39733 309 LEU A C 1
ATOM 2516 O O . LEU A 1 309 ? 6.39698 30.35872 37.71315 1.000 20.37264 309 LEU A O 1
ATOM 2521 N N . ARG A 1 310 ? 5.35303 29.73604 39.60963 1.000 18.44992 310 ARG A N 1
ATOM 2522 C CA . ARG A 1 310 ? 4.09888 29.44022 38.92331 1.000 19.88541 310 ARG A CA 1
ATOM 2523 C C . ARG A 1 310 ? 3.50831 30.68881 38.27511 1.000 22.49074 310 ARG A C 1
ATOM 2524 O O . ARG A 1 310 ? 3.02944 30.63664 37.13396 1.000 22.42595 310 ARG A O 1
ATOM 2532 N N . GLU A 1 311 ? 3.52171 31.82010 38.99674 1.000 23.11569 311 GLU A N 1
ATOM 2533 C CA . GLU A 1 311 ? 2.93839 33.05239 38.46969 1.000 25.15769 311 GLU A CA 1
ATOM 2534 C C . GLU A 1 311 ? 3.79082 33.61885 37.33554 1.000 22.55814 311 GLU A C 1
ATOM 2535 O O . GLU A 1 311 ? 3.25450 34.14082 36.35129 1.000 21.48439 311 GLU A O 1
ATOM 2541 N N . TYR A 1 312 ? 5.11843 33.50924 37.45466 1.000 20.93630 312 TYR A N 1
ATOM 2542 C CA . TYR A 1 312 ? 6.02046 33.86128 36.36055 1.000 19.93063 312 TYR A CA 1
ATOM 2543 C C . TYR A 1 312 ? 5.69404 33.06605 35.09905 1.000 23.36097 312 TYR A C 1
ATOM 2544 O O . TYR A 1 312 ? 5.65031 33.62431 33.99441 1.000 23.30510 312 TYR A O 1
ATOM 2553 N N . ASN A 1 313 ? 5.43186 31.76512 35.24809 1.000 21.70533 313 ASN A N 1
ATOM 2554 C CA . ASN A 1 313 ? 5.05368 30.95640 34.09444 1.000 23.49266 313 ASN A CA 1
ATOM 2555 C C . ASN A 1 313 ? 3.74571 31.43310 33.46983 1.000 27.66154 313 ASN A C 1
ATOM 2556 O O . ASN A 1 313 ? 3.59113 31.37622 32.24375 1.000 25.65169 313 ASN A O 1
ATOM 2561 N N . GLU A 1 314 ? 2.79893 31.91170 34.28447 1.000 23.95390 314 GLU A N 1
ATOM 2562 C CA . GLU A 1 314 ? 1.52927 32.38472 33.73383 1.000 22.72628 314 GLU A CA 1
ATOM 2563 C C . GLU A 1 314 ? 1.71636 33.63925 32.88776 1.000 22.70342 314 GLU A C 1
ATOM 2564 O O . GLU A 1 314 ? 1.03237 33.81341 31.87206 1.000 24.20379 314 GLU A O 1
ATOM 2570 N N . PHE A 1 315 ? 2.61654 34.53713 33.30105 1.000 22.75904 315 PHE A N 1
ATOM 2571 C CA . PHE A 1 315 ? 2.95033 35.68890 32.46631 1.000 21.22170 315 PHE A CA 1
ATOM 2572 C C . PHE A 1 315 ? 3.51930 35.24522 31.12632 1.000 23.03523 315 PHE A C 1
ATOM 2573 O O . PHE A 1 315 ? 3.12475 35.75149 30.06957 1.000 23.47241 315 PHE A O 1
ATOM 2581 N N . ILE A 1 316 ? 4.46360 34.30420 31.15529 1.000 21.27729 316 ILE A N 1
ATOM 2582 C CA . ILE A 1 316 ? 5.08644 33.82713 29.92461 1.000 19.52134 316 ILE A CA 1
ATOM 2583 C C . ILE A 1 316 ? 4.05136 33.14717 29.03759 1.000 21.88582 316 ILE A C 1
ATOM 2584 O O . ILE A 1 316 ? 3.97679 33.40378 27.82971 1.000 24.34163 316 ILE A O 1
ATOM 2589 N N . ALA A 1 317 ? 3.23565 32.26714 29.62750 1.000 24.26211 317 ALA A N 1
ATOM 2590 C CA . ALA A 1 317 ? 2.19224 31.58605 28.86447 1.000 26.74053 317 ALA A CA 1
ATOM 2591 C C . ALA A 1 317 ? 1.21162 32.57867 28.25511 1.000 27.36685 317 ALA A C 1
ATOM 2592 O O . ALA A 1 317 ? 0.79644 32.42363 27.09966 1.000 26.77789 317 ALA A O 1
ATOM 2594 N N . ASP A 1 318 ? 0.82715 33.60347 29.01755 1.000 28.24570 318 ASP A N 1
ATOM 2595 C CA . ASP A 1 318 ? -0.03944 34.65703 28.50322 1.000 25.32600 318 ASP A CA 1
ATOM 2596 C C . ASP A 1 318 ? 0.66346 35.53225 27.47228 1.000 25.01873 318 ASP A C 1
ATOM 2597 O O . ASP A 1 318 ? -0.00634 36.31424 26.78633 1.000 30.70086 318 ASP A O 1
ATOM 2602 N N . GLN A 1 319 ? 1.98819 35.41130 27.34997 1.000 25.41215 319 GLN A N 1
ATOM 2603 C CA . GLN A 1 319 ? 2.78542 36.16564 26.38249 1.000 22.50670 319 GLN A CA 1
ATOM 2604 C C . GLN A 1 319 ? 2.65969 37.67318 26.59768 1.000 27.45192 319 GLN A C 1
ATOM 2605 O O . GLN A 1 319 ? 2.70639 38.45813 25.64879 1.000 24.78354 319 GLN A O 1
ATOM 2611 N N . SER A 1 320 ? 2.52543 38.09374 27.85371 1.000 24.92142 320 SER A N 1
ATOM 2612 C CA . SER A 1 320 ? 2.42186 39.51402 28.16753 1.000 26.91692 320 SER A CA 1
ATOM 2613 C C . SER A 1 320 ? 3.04442 39.77522 29.52959 1.000 22.91553 320 SER A C 1
ATOM 2614 O O . SER A 1 320 ? 2.64092 39.16602 30.52439 1.000 23.64244 320 SER A O 1
ATOM 2617 N N . ILE A 1 321 ? 4.03369 40.66268 29.56542 1.000 21.52581 321 ILE A N 1
ATOM 2618 C CA . ILE A 1 321 ? 4.55193 41.21301 30.81357 1.000 20.73437 321 ILE A CA 1
ATOM 2619 C C . ILE A 1 321 ? 4.45450 42.72706 30.69293 1.000 23.88119 321 ILE A C 1
ATOM 2620 O O . ILE A 1 321 ? 5.35891 43.36278 30.12856 1.000 22.23141 321 ILE A O 1
ATOM 2625 N N . PRO A 1 322 ? 3.36927 43.33637 31.16173 1.000 21.74268 322 PRO A N 1
ATOM 2626 C CA . PRO A 1 322 ? 3.24063 44.79378 31.04488 1.000 23.71596 322 PRO A CA 1
ATOM 2627 C C . PRO A 1 322 ? 4.35045 45.49698 31.80795 1.000 24.58094 322 PRO A C 1
ATOM 2628 O O . PRO A 1 322 ? 4.68101 45.12816 32.93770 1.000 22.40744 322 PRO A O 1
ATOM 2632 N N . TYR A 1 323 ? 4.95420 46.48898 31.15670 1.000 24.90714 323 TYR A N 1
ATOM 2633 C CA . TYR A 1 323 ? 5.81127 47.43596 31.85151 1.000 22.93683 323 TYR A CA 1
ATOM 2634 C C . TYR A 1 323 ? 5.07299 47.94790 33.08139 1.000 19.59532 323 TYR A C 1
ATOM 2635 O O . TYR A 1 323 ? 3.91727 48.36887 32.99448 1.000 22.31571 323 TYR A O 1
ATOM 2644 N N . TYR A 1 324 ? 5.72221 47.85292 34.24311 1.000 19.46305 324 TYR A N 1
ATOM 2645 C CA . TYR A 1 324 ? 5.02205 48.12228 35.49555 1.000 20.83569 324 TYR A CA 1
ATOM 2646 C C . TYR A 1 324 ? 4.53858 49.56431 35.57778 1.000 21.85434 324 TYR A C 1
ATOM 2647 O O . TYR A 1 324 ? 3.50034 49.83900 36.19264 1.000 19.75730 324 TYR A O 1
ATOM 2656 N N . TRP A 1 325 ? 5.26386 50.49088 34.95679 1.000 21.56997 325 TRP A N 1
ATOM 2657 C CA . TRP A 1 325 ? 4.96462 51.91079 35.06094 1.000 22.76106 325 TRP A CA 1
ATOM 2658 C C . TRP A 1 325 ? 4.12106 52.43987 33.90996 1.000 21.70417 325 TRP A C 1
ATOM 2659 O O . TRP A 1 325 ? 3.56128 53.53392 34.02688 1.000 22.27148 325 TRP A O 1
ATOM 2670 N N . CYS A 1 326 ? 4.01471 51.69908 32.80867 1.000 24.68057 326 CYS A N 1
ATOM 2671 C CA . CYS A 1 326 ? 3.22186 52.13396 31.65713 1.000 25.52403 326 CYS A CA 1
ATOM 2672 C C . CYS A 1 326 ? 2.72280 50.86061 30.97135 1.000 25.37849 326 CYS A C 1
ATOM 2673 O O . CYS A 1 326 ? 3.42908 50.26437 30.15589 1.000 29.18183 326 CYS A O 1
ATOM 2676 N N . ARG A 1 327 ? 1.49892 50.45574 31.31737 1.000 28.82746 327 ARG A N 1
ATOM 2677 C CA . ARG A 1 327 ? 1.03004 49.11139 30.99045 1.000 26.84505 327 ARG A CA 1
ATOM 2678 C C . ARG A 1 327 ? 0.89469 48.86876 29.49297 1.000 35.54365 327 ARG A C 1
ATOM 2679 O O . ARG A 1 327 ? 0.92502 47.70967 29.06306 1.000 34.82483 327 ARG A O 1
ATOM 2687 N N . LYS A 1 328 ? 0.74957 49.92251 28.68786 1.000 29.66824 328 LYS A N 1
ATOM 2688 C CA . LYS A 1 328 ? 0.61813 49.74242 27.24668 1.000 29.65546 328 LYS A CA 1
ATOM 2689 C C . LYS A 1 328 ? 1.90175 49.25482 26.58636 1.000 37.85833 328 LYS A C 1
ATOM 2690 O O . LYS A 1 328 ? 1.88510 48.94853 25.39019 1.000 38.20708 328 LYS A O 1
ATOM 2696 N N . ASN A 1 329 ? 3.00062 49.16966 27.32739 1.000 34.03595 329 ASN A N 1
ATOM 2697 C CA . ASN A 1 329 ? 4.25515 48.61577 26.83346 1.000 29.44827 329 ASN A CA 1
ATOM 2698 C C . ASN A 1 329 ? 4.33050 47.16399 27.29709 1.000 33.13493 329 ASN A C 1
ATOM 2699 O O . ASN A 1 329 ? 4.48522 46.90155 28.49229 1.000 27.56523 329 ASN A O 1
ATOM 2704 N N . ASN A 1 330 ? 4.20150 46.22181 26.36132 1.000 27.53365 330 ASN A N 1
ATOM 2705 C CA . ASN A 1 330 ? 4.38639 44.80100 26.65915 1.000 32.31696 330 ASN A CA 1
ATOM 2706 C C . ASN A 1 330 ? 5.86674 44.47360 26.49907 1.000 25.10624 330 ASN A C 1
ATOM 2707 O O . ASN A 1 330 ? 6.39097 44.46146 25.38023 1.000 25.58944 330 ASN A O 1
ATOM 2712 N N . LEU A 1 331 ? 6.53906 44.20638 27.62177 1.000 21.67287 331 LEU A N 1
ATOM 2713 C CA . LEU A 1 331 ? 7.98956 44.03602 27.60419 1.000 27.83783 331 LEU A CA 1
ATOM 2714 C C . LEU A 1 331 ? 8.42498 42.85053 26.74972 1.000 27.63254 331 LEU A C 1
ATOM 2715 O O . LEU A 1 331 ? 9.55503 42.83324 26.25143 1.000 29.08720 331 LEU A O 1
ATOM 2720 N N . ILE A 1 332 ? 7.56433 41.85467 26.57137 1.000 25.17279 332 ILE A N 1
ATOM 2721 C CA . ILE A 1 332 ? 7.89666 40.70645 25.73870 1.000 27.82163 332 ILE A CA 1
ATOM 2722 C C . ILE A 1 332 ? 7.03564 40.66719 24.47815 1.000 25.91654 332 ILE A C 1
ATOM 2723 O O . ILE A 1 332 ? 6.92438 39.62436 23.83612 1.000 25.08735 332 ILE A O 1
ATOM 2728 N N . GLY A 1 333 ? 6.42757 41.79722 24.11189 1.000 28.35225 333 GLY A N 1
ATOM 2729 C CA . GLY A 1 333 ? 5.62334 41.85297 22.90413 1.000 30.15884 333 GLY A CA 1
ATOM 2730 C C . GLY A 1 333 ? 6.40214 41.57083 21.63679 1.000 28.49416 333 GLY A C 1
ATOM 2731 O O . GLY A 1 333 ? 5.80468 41.20068 20.61995 1.000 28.92702 333 GLY A O 1
ATOM 2732 N N . HIS A 1 334 ? 7.72403 41.71958 21.67630 1.000 31.56496 334 HIS A N 1
ATOM 2733 C CA . HIS A 1 334 ? 8.56796 41.48767 20.51189 1.000 34.95685 334 HIS A CA 1
ATOM 2734 C C . HIS A 1 334 ? 9.02593 40.04020 20.37540 1.000 33.08281 334 HIS A C 1
ATOM 2735 O O . HIS A 1 334 ? 9.58048 39.68190 19.33170 1.000 33.46565 334 HIS A O 1
ATOM 2742 N N . LEU A 1 335 ? 8.81127 39.20251 21.38661 1.000 26.26515 335 LEU A N 1
ATOM 2743 C CA . LEU A 1 335 ? 9.24749 37.81319 21.31806 1.000 25.64834 335 LEU A CA 1
ATOM 2744 C C . LEU A 1 335 ? 8.21196 36.95120 20.60711 1.000 29.87691 335 LEU A C 1
ATOM 2745 O O . LEU A 1 335 ? 7.00345 37.14323 20.76641 1.000 31.23113 335 LEU A O 1
ATOM 2750 N N . ALA A 1 336 ? 8.69861 35.98702 19.82987 1.000 25.37837 336 ALA A N 1
ATOM 2751 C CA . ALA A 1 336 ? 7.82095 35.18691 18.99024 1.000 30.37903 336 ALA A CA 1
ATOM 2752 C C . ALA A 1 336 ? 6.97106 34.23985 19.83794 1.000 24.54300 336 ALA A C 1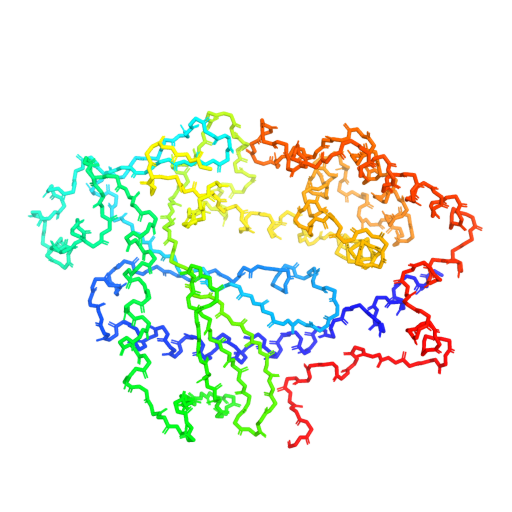
ATOM 2753 O O . ALA A 1 336 ? 7.44636 33.71469 20.85145 1.000 28.46895 336 ALA A O 1
ATOM 2755 N N . PRO A 1 337 ? 5.71143 34.00748 19.44879 1.000 26.19357 337 PRO A N 1
ATOM 2756 C CA . PRO A 1 337 ? 4.85990 33.06767 20.20130 1.000 26.11960 337 PRO A CA 1
ATOM 2757 C C . PRO A 1 337 ? 5.46282 31.68141 20.36854 1.000 27.44861 337 PRO A C 1
ATOM 2758 O O . PRO A 1 337 ? 5.31938 31.07863 21.43919 1.000 25.46626 337 PRO A O 1
ATOM 2762 N N . ILE A 1 338 ? 6.12713 31.15590 19.33637 1.000 26.01753 338 ILE A N 1
ATOM 2763 C CA . ILE A 1 338 ? 6.75241 29.83851 19.43955 1.000 24.31862 338 ILE A CA 1
ATOM 2764 C C . ILE A 1 338 ? 7.79683 29.82565 20.54899 1.000 24.69035 338 ILE A C 1
ATOM 2765 O O . ILE A 1 338 ? 7.85418 28.88872 21.35482 1.000 23.72774 338 ILE A O 1
ATOM 2770 N N . THR A 1 339 ? 8.63240 30.86612 20.60970 1.000 23.06120 339 THR A N 1
ATOM 2771 C CA . THR A 1 339 ? 9.64105 30.96515 21.66130 1.000 22.08417 339 THR A CA 1
ATOM 2772 C C . THR A 1 339 ? 8.99746 30.97762 23.04368 1.000 21.46340 339 THR A C 1
ATOM 2773 O O . THR A 1 339 ? 9.42857 30.25837 23.95109 1.000 21.70715 339 THR A O 1
ATOM 2777 N N . LEU A 1 340 ? 7.96073 31.79662 23.22373 1.000 24.88126 340 LEU A N 1
ATOM 2778 C CA . LEU A 1 340 ? 7.31759 31.89189 24.53125 1.000 22.39423 340 LEU A CA 1
ATOM 2779 C C . LEU A 1 340 ? 6.57480 30.60689 24.88206 1.000 22.21744 340 LEU A C 1
ATOM 2780 O O . LEU A 1 340 ? 6.55353 30.19885 26.04940 1.000 24.32630 340 LEU A O 1
ATOM 2785 N N . ASN A 1 341 ? 5.95789 29.95863 23.88687 1.000 24.73133 341 ASN A N 1
ATOM 2786 C CA . ASN A 1 341 ? 5.31434 28.66914 24.12604 1.000 24.23528 341 ASN A CA 1
ATOM 2787 C C . ASN A 1 341 ? 6.32439 27.63231 24.60719 1.000 24.80516 341 ASN A C 1
ATOM 2788 O O . ASN A 1 341 ? 6.07241 26.90666 25.57478 1.000 27.29705 341 ASN A O 1
ATOM 2793 N N . ASN A 1 342 ? 7.47896 27.54846 23.94069 1.000 22.97153 342 ASN A N 1
ATOM 2794 C CA . ASN A 1 342 ? 8.49166 26.57483 24.33747 1.000 22.48818 342 ASN A CA 1
ATOM 2795 C C . ASN A 1 342 ? 9.01137 26.85925 25.74086 1.000 21.98623 342 ASN A C 1
ATOM 2796 O O . ASN A 1 342 ? 9.21405 25.93327 26.53407 1.000 27.38147 342 ASN A O 1
ATOM 2801 N N . ILE A 1 343 ? 9.24484 28.13239 26.06281 1.000 21.60036 343 ILE A N 1
ATOM 2802 C CA . ILE A 1 343 ? 9.76298 28.46227 27.38650 1.000 23.67174 343 ILE A CA 1
ATOM 2803 C C . ILE A 1 343 ? 8.72708 28.14093 28.45796 1.000 25.19990 343 ILE A C 1
ATOM 2804 O O . ILE A 1 343 ? 9.05516 27.56463 29.50112 1.000 24.00919 343 ILE A O 1
ATOM 2809 N N . SER A 1 344 ? 7.46045 28.48376 28.21183 1.000 22.92278 344 SER A N 1
ATOM 2810 C CA . SER A 1 344 ? 6.41040 28.16471 29.17674 1.000 24.80233 344 SER A CA 1
ATOM 2811 C C . SER A 1 344 ? 6.26338 26.65757 29.36671 1.000 23.69798 344 SER A C 1
ATOM 2812 O O . SER A 1 344 ? 6.04243 26.18685 30.48850 1.000 25.77410 344 SER A O 1
ATOM 2815 N N . ASN A 1 345 ? 6.38005 25.88193 28.28379 1.000 24.30067 345 ASN A N 1
ATOM 2816 C CA . ASN A 1 345 ? 6.32263 24.42816 28.41393 1.000 26.63827 345 ASN A CA 1
ATOM 2817 C C . ASN A 1 345 ? 7.50892 23.89662 29.21229 1.000 27.65761 345 ASN A C 1
ATOM 2818 O O . ASN A 1 345 ? 7.35231 22.98154 30.02970 1.000 30.81814 345 ASN A O 1
ATOM 2823 N N . ARG A 1 346 ? 8.70350 24.44684 28.96946 1.000 27.21023 346 ARG A N 1
ATOM 2824 C CA . ARG A 1 346 ? 9.87979 24.12403 29.77354 1.000 25.85287 346 ARG A CA 1
ATOM 2825 C C . ARG A 1 346 ? 9.60459 24.31671 31.25755 1.000 27.03433 346 ARG A C 1
ATOM 2826 O O . ARG A 1 346 ? 9.82776 23.41445 32.07317 1.000 27.61008 346 ARG A O 1
ATOM 2834 N N . ILE A 1 347 ? 9.14071 25.51035 31.62248 1.000 24.78035 347 ILE A N 1
ATOM 2835 C CA . ILE A 1 347 ? 8.95378 25.84924 33.02667 1.000 23.39879 347 ILE A CA 1
ATOM 2836 C C . ILE A 1 347 ? 7.87510 24.97430 33.64729 1.000 22.85958 347 ILE A C 1
ATOM 2837 O O . ILE A 1 347 ? 7.99629 24.54194 34.79940 1.000 25.01745 347 ILE A O 1
ATOM 2842 N N . GLY A 1 348 ? 6.81500 24.68249 32.89040 1.000 23.16332 348 GLY A N 1
ATOM 2843 C CA . GLY A 1 348 ? 5.78262 23.79454 33.39751 1.000 24.06130 348 GLY A CA 1
ATOM 2844 C C . GLY A 1 348 ? 6.31096 22.41087 33.72415 1.000 25.00010 348 GLY A C 1
ATOM 2845 O O . GLY A 1 348 ? 5.95652 21.82983 34.75209 1.000 25.91036 348 GLY A O 1
ATOM 2846 N N . TYR A 1 349 ? 7.16253 21.86186 32.85133 1.000 28.09468 349 TYR A N 1
ATOM 2847 C CA . TYR A 1 349 ? 7.79958 20.58349 33.15052 1.000 30.30438 349 TYR A CA 1
ATOM 2848 C C . TYR A 1 349 ? 8.61994 20.66613 34.42853 1.000 27.74441 349 TYR A C 1
ATOM 2849 O O . TYR A 1 349 ? 8.59949 19.74166 35.24840 1.000 30.95897 349 TYR A O 1
ATOM 2858 N N . ILE A 1 350 ? 9.36279 21.76108 34.60499 1.000 26.75900 350 ILE A N 1
ATOM 2859 C CA . ILE A 1 350 ? 10.19890 21.91000 35.79179 1.000 28.28573 350 ILE A CA 1
ATOM 2860 C C . ILE A 1 350 ? 9.33633 21.96437 37.04479 1.000 25.00551 350 ILE A C 1
ATOM 2861 O O . ILE A 1 350 ? 9.63562 21.30629 38.04952 1.000 26.45746 350 ILE A O 1
ATOM 2866 N N . ILE A 1 351 ? 8.24154 22.72950 36.99846 1.000 25.17786 351 ILE A N 1
ATOM 2867 C CA . ILE A 1 351 ? 7.34299 22.81755 38.14757 1.000 21.20818 351 ILE A CA 1
ATOM 2868 C C . ILE A 1 351 ? 6.82053 21.43740 38.53054 1.000 26.93765 351 ILE A C 1
ATOM 2869 O O . ILE A 1 351 ? 6.79356 21.07519 39.71459 1.000 26.45146 351 ILE A O 1
ATOM 2874 N N . LYS A 1 352 ? 6.41197 20.63853 37.53904 1.000 26.86606 352 LYS A N 1
ATOM 2875 C CA . LYS A 1 352 ? 5.92800 19.29329 37.83472 1.000 28.29985 352 LYS A CA 1
ATOM 2876 C C . LYS A 1 352 ? 7.02518 18.43803 38.45316 1.000 28.06495 352 LYS A C 1
ATOM 2877 O O . LYS A 1 352 ? 6.75686 17.59112 39.31355 1.000 27.13083 352 LYS A O 1
ATOM 2883 N N . ASP A 1 353 ? 8.26986 18.65043 38.03067 1.000 28.78976 353 ASP A N 1
ATOM 2884 C CA . ASP A 1 353 ? 9.37154 17.81127 38.48444 1.000 26.72203 353 ASP A CA 1
ATOM 2885 C C . ASP A 1 353 ? 9.82643 18.15921 39.89868 1.000 29.81402 353 ASP A C 1
ATOM 2886 O O . ASP A 1 353 ? 10.38959 17.30093 40.58721 1.000 25.37927 353 ASP A O 1
ATOM 2891 N N . ILE A 1 354 ? 9.59802 19.39442 40.34582 1.000 27.12300 354 ILE A N 1
ATOM 2892 C CA . ILE A 1 354 ? 10.04946 19.83741 41.66080 1.000 28.31527 354 ILE A CA 1
ATOM 2893 C C . ILE A 1 354 ? 8.90181 20.03062 42.64356 1.000 27.48803 354 ILE A C 1
ATOM 2894 O O . ILE A 1 354 ? 9.15850 20.10261 43.85680 1.000 28.16926 354 ILE A O 1
ATOM 2899 N N . GLU A 1 355 ? 7.66428 20.14439 42.15926 1.000 29.75131 355 GLU A N 1
ATOM 2900 C CA . GLU A 1 355 ? 6.42549 20.20773 42.93076 1.000 34.51133 355 GLU A CA 1
ATOM 2901 C C . GLU A 1 355 ? 6.50547 19.48859 44.27117 1.000 41.11585 355 GLU A C 1
ATOM 2902 O O . GLU A 1 355 ? 6.38522 20.10726 45.33425 1.000 32.75464 355 GLU A O 1
ATOM 2908 N N . ASN A 1 356 ? 6.70693 18.17329 44.21719 1.000 31.83553 356 ASN A N 1
ATOM 2909 C CA . ASN A 1 356 ? 6.74178 17.31450 45.39363 1.000 33.34871 356 ASN A CA 1
ATOM 2910 C C . ASN A 1 356 ? 8.11613 16.69130 45.60210 1.000 39.02856 356 ASN A C 1
ATOM 2911 O O . ASN A 1 356 ? 8.24574 15.69634 46.32573 1.000 33.38226 356 ASN A O 1
ATOM 2916 N N . ASN A 1 357 ? 9.14251 17.25564 44.97383 1.000 35.35345 357 ASN A N 1
ATOM 2917 C CA . ASN A 1 357 ? 10.50752 16.73676 45.05249 1.000 33.45660 357 ASN A CA 1
ATOM 2918 C C . ASN A 1 357 ? 11.45666 17.92009 45.12736 1.000 33.59962 357 ASN A C 1
ATOM 2919 O O . ASN A 1 357 ? 12.10194 18.28444 44.13644 1.000 30.76330 357 ASN A O 1
ATOM 2924 N N . PRO A 1 358 ? 11.56271 18.55983 46.29486 1.000 33.09482 358 PRO A N 1
ATOM 2925 C CA . PRO A 1 358 ? 12.45806 19.72258 46.40289 1.000 34.98761 358 PRO A CA 1
ATOM 2926 C C . PRO A 1 358 ? 13.91841 19.37440 46.17721 1.000 31.62953 358 PRO A C 1
ATOM 2927 O O . PRO A 1 358 ? 14.70662 20.26532 45.83969 1.000 31.27227 358 PRO A O 1
ATOM 2931 N N . GLU A 1 359 ? 14.30187 18.10471 46.32693 1.000 32.72889 359 GLU A N 1
ATOM 2932 C CA . GLU A 1 359 ? 15.66975 17.69717 46.03068 1.000 36.19936 359 GLU A CA 1
ATOM 2933 C C . GLU A 1 359 ? 15.99545 17.76873 44.54352 1.000 38.33206 359 GLU A C 1
ATOM 2934 O O . GLU A 1 359 ? 17.17519 17.69128 44.18203 1.000 37.21691 359 GLU A O 1
ATOM 2940 N N . ASN A 1 360 ? 14.99048 17.91060 43.67863 1.000 30.05552 360 ASN A N 1
ATOM 2941 C CA . ASN A 1 360 ? 15.22247 18.08425 42.25224 1.000 28.86772 360 ASN A CA 1
ATOM 2942 C C . ASN A 1 360 ? 15.47387 19.53316 41.85539 1.000 27.72510 360 ASN A C 1
ATOM 2943 O O . ASN A 1 360 ? 15.86383 19.78062 40.70911 1.000 27.41521 360 ASN A O 1
ATOM 2948 N N . ILE A 1 361 ? 15.25818 20.49387 42.75938 1.000 27.14400 361 ILE A N 1
ATOM 2949 C CA . ILE A 1 361 ? 15.41014 21.90032 42.39102 1.000 26.57879 361 ILE A CA 1
ATOM 2950 C C . ILE A 1 361 ? 16.83874 22.18692 41.95020 1.000 25.62829 361 ILE A C 1
ATOM 2951 O O . ILE A 1 361 ? 17.07074 22.81580 40.90994 1.000 25.11661 361 ILE A O 1
ATOM 2956 N N . ALA A 1 362 ? 17.81790 21.73636 42.74216 1.000 26.76528 362 ALA A N 1
ATOM 2957 C CA . ALA A 1 362 ? 19.21852 21.98378 42.41289 1.000 25.88064 362 ALA A CA 1
ATOM 2958 C C . ALA A 1 362 ? 19.60137 21.36412 41.07811 1.000 25.78248 362 ALA A C 1
ATOM 2959 O O . ALA A 1 362 ? 20.48136 21.88472 40.38235 1.000 25.33732 362 ALA A O 1
ATOM 2961 N N . LYS A 1 363 ? 18.95931 20.25464 40.70633 1.000 26.81505 363 LYS A N 1
ATOM 2962 C CA . LYS A 1 363 ? 19.26126 19.62427 39.42766 1.000 26.96500 363 LYS A CA 1
ATOM 2963 C C . LYS A 1 363 ? 18.85864 20.50976 38.25496 1.000 27.06431 363 LYS A C 1
ATOM 2964 O O . LYS A 1 363 ? 19.48799 20.45414 37.19294 1.000 28.32761 363 LYS A O 1
ATOM 2970 N N . HIS A 1 364 ? 17.81933 21.32929 38.42308 1.000 27.50902 364 HIS A N 1
ATOM 2971 C CA . HIS A 1 364 ? 17.38892 22.23707 37.36659 1.000 26.94771 364 HIS A CA 1
ATOM 2972 C C . HIS A 1 364 ? 18.09211 23.58301 37.42395 1.000 29.10068 364 HIS A C 1
ATOM 2973 O O . HIS A 1 364 ? 18.28456 24.21657 36.38084 1.000 28.98155 364 HIS A O 1
ATOM 2980 N N . LEU A 1 365 ? 18.46861 24.03937 38.61765 1.000 25.65263 365 LEU A N 1
ATOM 2981 C CA . LEU A 1 365 ? 19.07023 25.36115 38.74928 1.000 24.40779 365 LEU A CA 1
ATOM 2982 C C . LEU A 1 365 ? 20.54405 25.36550 38.36591 1.000 27.01304 365 LEU A C 1
ATOM 2983 O O . LEU A 1 365 ? 21.03010 26.35414 37.80566 1.000 27.30659 365 LEU A O 1
ATOM 2988 N N . LEU A 1 366 ? 21.26107 24.28215 38.64201 1.000 26.92687 366 LEU A N 1
ATOM 2989 C CA . LEU A 1 366 ? 22.70502 24.23837 38.47962 1.000 23.73393 366 LEU A CA 1
ATOM 2990 C C . LEU A 1 366 ? 23.09172 23.52288 37.19189 1.000 27.34928 366 LEU A C 1
ATOM 2991 O O . LEU A 1 366 ? 22.42727 22.57987 36.75638 1.000 30.01594 366 LEU A O 1
ATOM 2996 N N . THR A 1 367 ? 24.17383 23.99326 36.57804 1.000 24.85198 367 THR A N 1
ATOM 2997 C CA . THR A 1 367 ? 24.81266 23.21781 35.53243 1.000 30.87771 367 THR A CA 1
ATOM 2998 C C . THR A 1 367 ? 25.31358 21.90804 36.12631 1.000 27.75292 367 THR A C 1
ATOM 2999 O O . THR A 1 367 ? 25.43420 21.75812 37.34631 1.000 30.06744 367 THR A O 1
ATOM 3003 N N . LYS A 1 368 ? 25.59295 20.93974 35.25260 1.000 28.93209 368 LYS A N 1
ATOM 3004 C CA . LYS A 1 368 ? 26.11627 19.66987 35.74219 1.000 27.61031 368 LYS A CA 1
ATOM 3005 C C . LYS A 1 368 ? 27.43355 19.87684 36.47620 1.000 31.63762 368 LYS A C 1
ATOM 3006 O O . LYS A 1 368 ? 27.69611 19.22669 37.49322 1.000 27.23680 368 LYS A O 1
ATOM 3012 N N . GLU A 1 369 ? 28.25019 20.81956 36.00318 1.000 32.22049 369 GLU A N 1
ATOM 3013 C CA . GLU A 1 369 ? 29.51887 21.10878 36.66238 1.000 30.79010 369 GLU A CA 1
ATOM 3014 C C . GLU A 1 369 ? 29.29979 21.75650 38.02457 1.000 27.93976 369 GLU A C 1
ATOM 3015 O O . GLU A 1 369 ? 29.99295 21.42252 38.99300 1.000 29.25684 369 GLU A O 1
ATOM 3021 N N . GLU A 1 370 ? 28.34428 22.68764 38.11941 1.000 30.22379 370 GLU A N 1
ATOM 3022 C CA . GLU A 1 370 ? 27.99483 23.25639 39.41887 1.000 26.76716 370 GLU A CA 1
ATOM 3023 C C . GLU A 1 370 ? 27.40375 22.19938 40.34232 1.000 27.96874 370 GLU A C 1
ATOM 3024 O O . GLU A 1 370 ? 27.67346 22.19585 41.54866 1.000 25.47812 370 GLU A O 1
ATOM 3030 N N . TYR A 1 371 ? 26.58675 21.29575 39.79460 1.000 26.48316 371 TYR A N 1
ATOM 3031 C CA . TYR A 1 371 ? 25.93442 20.29605 40.63028 1.000 26.66439 371 TYR A CA 1
ATOM 3032 C C . TYR A 1 371 ? 26.94451 19.35540 41.27431 1.000 29.70289 371 TYR A C 1
ATOM 3033 O O . TYR A 1 371 ? 26.73988 18.90796 42.40886 1.000 27.50410 371 TYR A O 1
ATOM 3042 N N . THR A 1 372 ? 28.03394 19.04313 40.57047 1.000 28.44018 372 THR A N 1
ATOM 3043 C CA . THR A 1 372 ? 29.07436 18.20552 41.15393 1.000 28.16593 372 THR A CA 1
ATOM 3044 C C . THR A 1 372 ? 29.72428 18.89833 42.34593 1.000 30.27912 372 THR A C 1
ATOM 3045 O O . THR A 1 372 ? 29.91184 18.29070 43.40526 1.000 30.61870 372 THR A O 1
ATOM 3049 N N . LYS A 1 373 ? 30.06420 20.18194 42.19626 1.000 31.13974 373 LYS A N 1
ATOM 3050 C CA . LYS A 1 373 ? 30.62882 20.92702 43.31828 1.000 29.36164 373 LYS A CA 1
ATOM 3051 C C . LYS A 1 373 ? 29.62031 21.07190 44.44914 1.000 29.79554 373 LYS A C 1
ATOM 3052 O O . LYS A 1 373 ? 29.99489 21.05785 45.62709 1.000 30.97271 373 LYS A O 1
ATOM 3058 N N . TYR A 1 374 ? 28.34102 21.21834 44.10458 1.000 26.36862 374 TYR A N 1
ATOM 3059 C CA . TYR A 1 374 ? 27.28050 21.28584 45.10509 1.000 27.52454 374 TYR A CA 1
ATOM 3060 C C . TYR A 1 374 ? 27.26443 20.03599 45.97791 1.000 31.92389 374 TYR A C 1
ATOM 3061 O O . TYR A 1 374 ? 27.26911 20.12411 47.21141 1.000 30.06917 374 TYR A O 1
ATOM 3070 N N . ILE A 1 375 ? 27.26280 18.85783 45.35098 1.000 31.80137 375 ILE A N 1
ATOM 3071 C CA . ILE A 1 375 ? 27.22448 17.60998 46.10817 1.000 31.97437 375 ILE A CA 1
ATOM 3072 C C . ILE A 1 375 ? 28.48763 17.45084 46.94649 1.000 33.47246 375 ILE A C 1
ATOM 3073 O O . ILE A 1 375 ? 28.44079 16.95699 48.08072 1.000 41.14383 375 ILE A O 1
ATOM 3078 N N . GLN A 1 376 ? 29.63229 17.87558 46.41200 1.000 37.64408 376 GLN A N 1
ATOM 3079 C CA . GLN A 1 376 ? 30.90493 17.73267 47.10991 1.000 36.44225 376 GLN A CA 1
ATOM 3080 C C . GLN A 1 376 ? 31.10857 18.76925 48.21128 1.000 33.19532 376 GLN A C 1
ATOM 3081 O O . GLN A 1 376 ? 32.14789 18.73848 48.87832 1.000 41.35781 376 GLN A O 1
ATOM 3087 N N . GLY A 1 377 ? 30.16140 19.68209 48.41479 1.000 31.16829 377 GLY A N 1
ATOM 3088 C CA . GLY A 1 377 ? 30.22361 20.61951 49.51862 1.000 29.64895 377 GLY A CA 1
ATOM 3089 C C . GLY A 1 377 ? 30.90896 21.93907 49.24128 1.000 38.95091 377 GLY A C 1
ATOM 3090 O O . GLY A 1 377 ? 31.13521 22.70673 50.18609 1.000 36.08842 377 GLY A O 1
ATOM 3091 N N . GLU A 1 378 ? 31.23170 22.23941 47.98631 1.000 29.99315 378 GLU A N 1
ATOM 3092 C CA . GLU A 1 378 ? 31.97740 23.44642 47.66532 1.000 35.85003 378 GLU A CA 1
ATOM 3093 C C . GLU A 1 378 ? 31.08637 24.68488 47.72363 1.000 30.18104 378 GLU A C 1
ATOM 3094 O O . GLU A 1 378 ? 29.86931 24.61529 47.52668 1.000 28.54098 378 GLU A O 1
ATOM 3100 N N . ASP A 1 379 ? 31.72085 25.83018 47.98600 1.000 29.58073 379 ASP A N 1
ATOM 3101 C CA . ASP A 1 379 ? 31.09245 27.15140 47.97899 1.000 30.26894 379 ASP A CA 1
ATOM 3102 C C . ASP A 1 379 ? 31.86267 28.00213 46.97608 1.000 30.11203 379 ASP A C 1
ATOM 3103 O O . ASP A 1 379 ? 33.00097 28.40543 47.24307 1.000 31.65338 379 ASP A O 1
ATOM 3108 N N . VAL A 1 380 ? 31.24705 28.27322 45.82074 1.000 24.80002 380 VAL A N 1
ATOM 3109 C CA . VAL A 1 380 ? 31.92655 29.01762 44.76416 1.000 24.42602 380 VAL A CA 1
ATOM 3110 C C . VAL A 1 380 ? 31.71079 30.51838 44.87734 1.000 26.84147 380 VAL A C 1
ATOM 3111 O O . VAL A 1 380 ? 32.32909 31.28437 44.11985 1.000 29.68398 380 VAL A O 1
ATOM 3115 N N . MET A 1 381 ? 30.85729 30.96689 45.79382 1.000 23.43526 381 MET A N 1
ATOM 3116 C CA . MET A 1 381 ? 30.63202 32.39335 45.97270 1.000 24.18954 381 MET A CA 1
ATOM 3117 C C . MET A 1 381 ? 31.50622 33.00110 47.05853 1.000 21.53029 381 MET A C 1
ATOM 3118 O O . MET A 1 381 ? 31.73338 34.21589 47.03442 1.000 21.53311 381 MET A O 1
ATOM 3123 N N . ALA A 1 382 ? 32.02382 32.18219 47.98276 1.000 24.12578 382 ALA A N 1
ATOM 3124 C CA . ALA A 1 382 ? 32.74914 32.70865 49.13765 1.000 27.13129 382 ALA A CA 1
ATOM 3125 C C . ALA A 1 382 ? 33.94606 33.56001 48.72384 1.000 29.82593 382 ALA A C 1
ATOM 3126 O O . ALA A 1 382 ? 34.23626 34.57872 49.36087 1.000 29.42660 382 ALA A O 1
ATOM 3128 N N . GLU A 1 383 ? 34.65702 33.16351 47.66527 1.000 25.70279 383 GLU A N 1
ATOM 3129 C CA . GLU A 1 383 ? 35.82616 33.90371 47.20067 1.000 27.07783 383 GLU A CA 1
ATOM 3130 C C . GLU A 1 383 ? 35.66029 34.39163 45.76271 1.000 25.04886 383 GLU A C 1
ATOM 3131 O O . GLU A 1 383 ? 36.64591 34.58810 45.04754 1.000 25.85937 383 GLU A O 1
ATOM 3137 N N . ALA A 1 384 ? 34.41478 34.61270 45.33535 1.000 22.31747 384 ALA A N 1
ATOM 3138 C CA . ALA A 1 384 ? 34.15640 35.02165 43.95700 1.000 22.81398 384 ALA A CA 1
ATOM 3139 C C . ALA A 1 384 ? 34.66753 36.43238 43.67397 1.000 22.56879 384 ALA A C 1
ATOM 3140 O O . ALA A 1 384 ? 35.14856 36.71260 42.56925 1.000 20.72333 384 ALA A O 1
ATOM 3142 N N . LEU A 1 385 ? 34.56961 37.33841 44.64714 1.000 21.40964 385 LEU A N 1
ATOM 3143 C CA . LEU A 1 385 ? 35.02028 38.71923 44.46678 1.000 20.97779 385 LEU A CA 1
ATOM 3144 C C . LEU A 1 385 ? 35.39380 39.30876 45.81891 1.000 20.56464 385 LEU A C 1
ATOM 3145 O O . LEU A 1 385 ? 34.69363 40.17621 46.35387 1.000 20.13664 385 LEU A O 1
ATOM 3150 N N . PRO A 1 386 ? 36.51137 38.86694 46.39677 1.000 21.60692 386 PRO A N 1
ATOM 3151 C CA . PRO A 1 386 ? 36.93921 39.41717 47.69071 1.000 21.64899 386 PRO A CA 1
ATOM 3152 C C . PRO A 1 386 ? 37.27171 40.89685 47.56893 1.000 24.47683 386 PRO A C 1
ATOM 3153 O O . PRO A 1 386 ? 38.01685 41.31018 46.67646 1.000 21.75643 386 PRO A O 1
ATOM 3157 N N . ALA A 1 387 ? 36.70593 41.69954 48.47420 1.000 22.48851 387 ALA A N 1
ATOM 3158 C CA . ALA A 1 387 ? 37.04293 43.12049 48.49005 1.000 21.43768 387 ALA A CA 1
ATOM 3159 C C . ALA A 1 387 ? 38.49995 43.32860 48.87194 1.000 21.86243 387 ALA A C 1
ATOM 3160 O O . ALA A 1 387 ? 39.12956 44.29844 48.43219 1.000 25.39090 387 ALA A O 1
ATOM 3162 N N . LEU A 1 388 ? 39.04529 42.42918 49.68806 1.000 23.13357 388 LEU A N 1
ATOM 3163 C CA . LEU A 1 388 ? 40.46533 42.39457 50.00169 1.000 24.01213 388 LEU A CA 1
ATOM 3164 C C . LEU A 1 388 ? 41.07589 41.20090 49.28059 1.000 30.69660 388 LEU A C 1
ATOM 3165 O O . LEU A 1 388 ? 40.95220 40.06000 49.75560 1.000 32.35683 388 LEU A O 1
ATOM 3170 N N . PRO A 1 389 ? 41.73623 41.39943 48.14392 1.000 28.90980 389 PRO A N 1
ATOM 3171 C CA . PRO A 1 389 ? 42.24697 40.25656 47.38010 1.000 32.74802 389 PRO A CA 1
ATOM 3172 C C . PRO A 1 389 ? 43.38637 39.55217 48.09936 1.000 35.08009 389 PRO A C 1
ATOM 3173 O O . PRO A 1 389 ? 44.06650 40.11241 48.96371 1.000 36.10178 389 PRO A O 1
ATOM 3177 N N . ALA A 1 390 ? 43.58450 38.28856 47.70962 1.000 42.97140 390 ALA A N 1
ATOM 3178 C CA . ALA A 1 390 ? 44.53632 37.42939 48.40416 1.000 47.73270 390 ALA A CA 1
ATOM 3179 C C . ALA A 1 390 ? 45.96305 37.94839 48.28392 1.000 43.30973 390 ALA A C 1
ATOM 3180 O O . ALA A 1 390 ? 46.79073 37.68213 49.15992 1.000 48.21313 390 ALA A O 1
ATOM 3182 N N . SER A 1 391 ? 46.27224 38.68431 47.22016 1.000 41.02754 391 SER A N 1
ATOM 3183 C CA . SER A 1 391 ? 47.62388 39.20205 47.01515 1.000 47.09796 391 SER A CA 1
ATOM 3184 C C . SER A 1 391 ? 47.93076 40.33065 47.99421 1.000 43.03947 391 SER A C 1
ATOM 3185 O O . SER A 1 391 ? 47.03604 40.81800 48.68238 1.000 46.30007 391 SER A O 1
#

Nearest PDB structures (foldseek):
  7lt2-assembly1_A  TM=1.003E+00  e=6.212E-75  Tribolium castaneum
  5eom-assembly4_E  TM=6.369E-01  e=3.687E-13  Homo sapiens
  5eog-assembly2_B  TM=6.546E-01  e=1.020E-12  Homo sapiens
  5eom-assembly1_A  TM=6.300E-01  e=5.090E-12  Homo sapiens
  7lt1-assembly2_B  TM=6.012E-01  e=4.829E-11  Homo sapiens

Solvent-accessible surface area: 18416 Å² total; per-residue (Å²): 210,87,68,8,72,38,0,13,129,35,5,0,20,14,50,124,153,23,15,163,17,1,40,78,11,0,34,8,0,4,134,49,1,10,94,49,0,43,92,36,26,91,12,0,130,47,1,42,131,66,38,11,41,0,27,37,8,22,6,29,4,62,10,16,93,2,99,107,4,54,1,4,0,0,0,53,4,22,120,112,0,89,8,47,22,57,54,22,120,38,49,6,28,0,51,1,51,8,86,38,4,68,10,25,54,186,65,112,112,1,210,54,10,157,56,1,84,128,85,0,6,33,99,117,26,20,0,16,8,21,51,0,28,146,19,5,53,71,8,0,70,102,0,0,102,63,16,85,115,48,152,125,36,13,0,55,10,88,32,134,84,33,48,2,38,0,55,52,109,94,74,29,89,11,5,12,0,2,0,14,18,49,72,58,59,99,3,1,32,0,35,2,15,0,0,0,2,6,48,34,131,78,24,5,147,111,52,22,82,84,19,54,50,90,101,103,64,52,30,2,2,0,24,7,141,153,71,184,57,123,37,163,14,34,5,0,14,14,6,3,46,29,1,3,48,53,20,2,80,145,25,87,83,0,49,29,0,2,22,0,0,12,12,0,19,83,77,18,0,95,83,0,43,41,73,33,0,18,0,0,0,0,34,6,13,114,147,64,102,100,65,14,2,101,90,36,21,100,76,0,0,20,37,0,0,99,69,0,20,105,38,0,51,105,51,31,0,37,22,9,1,7,166,156,38,54,23,1,51,131,37,52,80,129,38,2,71,87,8,14,106,128,0,22,131,5,10,146,47,1,51,122,56,35,93,20,1,2,105,22,0,1,54,174,125,43,58,71,87,31,114,124,52,76,49,55,6,38,134,28,15,40,18,160,23,117,103

B-factor: mean 27.21, std 9.38, range [13.83, 71.28]

Sequence (387 aa):
ENILNDINKRFISLPEEDVRGNKQILESVLRTFVEQMKTQDPLFKALFRRVFYGGSFYDGLKVGKPEEFDLDILLHIPIYAQPVLNESNVPGFVWLKLNNLDGWLRQPEGRVYKDFRKKFLADNDFLDTGKTLRWMESLVQKTLNTLPWVNNATCELTNEFGTFHINWWKGGPAMTLGISHSSGEKIMDVDLVACFVFSGDKWPINGYRSNPFPSTKPEFFIVPKKPPVNPQGRYWSLSFQEQERVLIDNKNRLKPAVKLIKKLKEKTHPNIASYYIKTVFLHIIEQKDQSFWNKSLREVFMTTLREYNEFIADQSIPYYWCRKNNLIGHLAPITLNNISNRIGYIIKDIENNPENIAKHLLTKEEYTKYIQGEDVMAEALPALPAS